Protein AF-A0A7K3B4Q2-F1 (afdb_monomer_lite)

Sequence (421 aa):
MDDDIDARVALWGSACEAVARLLSPHAEVVLHDVRDERVLGVWNPVTRRTAGDRALPGELGPPGRPADDVDGPRETLLPGGRRVSSVSAVLRDAEGTESAVLCVHLDRTPLDRAAAVLTAFAAPAAAPGEQTPLAEGWTRQVDRVIASRVRVRVRARGRPAERLDRTDRLAVLGELERAGVFARRGAVPVVAEALGTSPLDDLRAARRAQGRRGTGLSARVEQVRGARRRSPPRGVLSAYDHPMADMTETTPGWLSPDDLELTRARMPILYVDAVPVRVDDSGEVTHIGLLLRIGPDGSVSRALVSGRVLHHERVREALVRHLEKDLGPMALPRIPVSPQPFTIAEYFPTQGVTPFHDPRQHAVSLAYVVPVAGDCHPRQDALDLVWFTPQEASSPQLQQEMQGGQGVLLRQALAHVGCLS

pLDDT: mean 76.74, std 20.56, range [24.98, 98.69]

Radius of gyration: 33.79 Å; chains: 1; bounding box: 76×71×101 Å

Foldseek 3Di:
DPPPQPVVCVVCVVVQQVVLVVQPQFKKKFKAFPPQQFTSQIHNCPDPDGGRHHDDVCQQHDPDDDPAQKDDQDWDQDPVRFIWGKIKGFDADPVRHGGIIMIMIGGCVVVVVVCVVCCVVVVDLDDDDDDDPPVVVVVVVVLVVLLVLLVVLCVVVVDQLQPDDLVSLLVSVVVCVVVCQVVDDPSQVSSQVSSVHRCVVSVVVSVVVVVVVPPDDDDPPPPDDDDDDDDDDDDDDDDDDDDDDDDDDDDCAPDDPVRVLVCQVPHAFEKAFEFEFAADPVRATFKTKWFWFQDPVRATFTDTQMDGQHVVHDPQNRVQVSCCQFFNPFQAKDGDPDPQALDWDFADLDPPPDLFHDVRGTYIYRYHYIYTDGHGDGDDRGPDMDIDGLVRLLDPVNLVRHPRNVSVVSVSVCVSSVNHD

Structure (mmCIF, N/CA/C/O backbone):
data_AF-A0A7K3B4Q2-F1
#
_entry.id   AF-A0A7K3B4Q2-F1
#
loop_
_atom_site.group_PDB
_atom_site.id
_atom_site.type_symbol
_atom_site.label_atom_id
_atom_site.label_alt_id
_atom_site.label_comp_id
_atom_site.label_asym_id
_atom_site.label_entity_id
_atom_site.label_seq_id
_atom_site.pdbx_PDB_ins_code
_atom_site.Cartn_x
_atom_site.Cartn_y
_atom_site.Cartn_z
_atom_site.occupancy
_atom_site.B_iso_or_equiv
_atom_site.auth_seq_id
_atom_site.auth_comp_id
_atom_site.auth_asym_id
_atom_site.auth_atom_id
_atom_site.pdbx_PDB_model_num
ATOM 1 N N . MET A 1 1 ? 37.512 24.626 -53.544 1.00 40.78 1 MET A N 1
ATOM 2 C CA . MET A 1 1 ? 37.497 23.165 -53.361 1.00 40.78 1 MET A CA 1
ATOM 3 C C . MET A 1 1 ? 36.026 22.875 -53.168 1.00 40.78 1 MET A C 1
ATOM 5 O O . MET A 1 1 ? 35.542 23.023 -52.058 1.00 40.78 1 MET A O 1
ATOM 9 N N . ASP A 1 2 ? 35.311 22.765 -54.292 1.00 41.34 2 ASP A N 1
ATOM 10 C CA . ASP A 1 2 ? 33.866 22.532 -54.299 1.00 41.34 2 ASP A CA 1
ATOM 11 C C . ASP A 1 2 ? 33.642 21.159 -53.683 1.00 41.34 2 ASP A C 1
ATOM 13 O O . ASP A 1 2 ? 34.052 20.148 -54.252 1.00 41.34 2 ASP A O 1
ATOM 17 N N . ASP A 1 3 ? 33.092 21.153 -52.475 1.00 52.56 3 ASP A N 1
ATOM 18 C CA . ASP A 1 3 ? 32.575 19.947 -51.850 1.00 52.56 3 ASP A CA 1
ATOM 19 C C . ASP A 1 3 ? 31.346 19.568 -52.681 1.00 52.56 3 ASP A C 1
ATOM 21 O O . ASP A 1 3 ? 30.315 20.241 -52.624 1.00 52.56 3 ASP A O 1
ATOM 25 N N . ASP A 1 4 ? 31.502 18.581 -53.562 1.00 68.56 4 ASP A N 1
ATOM 26 C CA . ASP A 1 4 ? 30.434 18.060 -54.414 1.00 68.56 4 ASP A CA 1
ATOM 27 C C . ASP A 1 4 ? 29.391 17.392 -53.506 1.00 68.56 4 ASP A C 1
ATOM 29 O O . ASP A 1 4 ? 29.500 16.218 -53.144 1.00 68.56 4 ASP A O 1
ATOM 33 N N . ILE A 1 5 ? 28.435 18.192 -53.024 1.00 72.44 5 ILE A N 1
ATOM 34 C CA . ILE A 1 5 ? 27.346 17.729 -52.167 1.00 72.44 5 ILE A CA 1
ATOM 35 C C . ILE A 1 5 ? 26.559 16.695 -52.967 1.00 72.44 5 ILE A C 1
ATOM 37 O O . ILE A 1 5 ? 25.970 17.019 -53.998 1.00 72.44 5 ILE A O 1
ATOM 41 N N . ASP A 1 6 ? 26.528 15.459 -52.464 1.00 87.75 6 ASP A N 1
ATOM 42 C CA . ASP A 1 6 ? 25.812 14.348 -53.089 1.00 87.75 6 ASP A CA 1
ATOM 43 C C . ASP A 1 6 ? 24.391 14.787 -53.484 1.00 87.75 6 ASP A C 1
ATOM 45 O O . ASP A 1 6 ? 23.630 15.310 -52.661 1.00 87.75 6 ASP A O 1
ATOM 49 N N . ALA A 1 7 ? 24.019 14.583 -54.751 1.00 89.38 7 ALA A N 1
ATOM 50 C CA . ALA A 1 7 ? 22.747 15.051 -55.299 1.00 89.38 7 ALA A CA 1
ATOM 51 C C . ALA A 1 7 ? 21.527 14.564 -54.492 1.00 89.38 7 ALA A C 1
ATOM 53 O O . ALA A 1 7 ? 20.501 15.243 -54.441 1.00 89.38 7 ALA A O 1
ATOM 54 N N . ARG A 1 8 ? 21.638 13.420 -53.802 1.00 91.81 8 ARG A N 1
ATOM 55 C CA . ARG A 1 8 ? 20.583 12.894 -52.921 1.00 91.81 8 ARG A CA 1
ATOM 56 C C . ARG A 1 8 ? 20.456 13.702 -51.634 1.00 91.81 8 ARG A C 1
ATOM 58 O O . ARG A 1 8 ? 19.345 13.883 -51.149 1.00 91.81 8 ARG A O 1
ATOM 65 N N . VAL A 1 9 ? 21.561 14.226 -51.105 1.00 92.44 9 VAL A N 1
ATOM 66 C CA . VAL A 1 9 ? 21.552 15.165 -49.972 1.00 92.44 9 VAL A CA 1
ATOM 67 C C . VAL A 1 9 ? 20.936 16.494 -50.401 1.00 92.44 9 VAL A C 1
ATOM 69 O O . VAL A 1 9 ? 20.127 17.046 -49.660 1.00 92.44 9 VAL A O 1
ATOM 72 N N . ALA A 1 10 ? 21.237 16.978 -51.610 1.00 90.12 10 ALA A N 1
ATOM 73 C CA . ALA A 1 10 ? 20.597 18.178 -52.150 1.00 90.12 10 ALA A CA 1
ATOM 74 C C . ALA A 1 10 ? 19.076 17.997 -52.327 1.00 90.12 10 ALA A C 1
ATOM 76 O O . ALA A 1 10 ? 18.303 18.901 -52.011 1.00 90.12 10 ALA A O 1
ATOM 77 N N . LEU A 1 11 ? 18.644 16.817 -52.784 1.00 92.06 11 LEU A N 1
ATOM 78 C CA . LEU A 1 11 ? 17.236 16.503 -53.027 1.00 92.06 11 LEU A CA 1
ATOM 79 C C . LEU A 1 11 ? 16.434 16.281 -51.733 1.00 92.06 11 LEU A C 1
ATOM 81 O O . LEU A 1 11 ? 15.336 16.814 -51.591 1.00 92.06 11 LEU A O 1
ATOM 85 N N . TRP A 1 12 ? 16.974 15.512 -50.783 1.00 93.56 12 TRP A N 1
ATOM 86 C CA . TRP A 1 12 ? 16.247 15.065 -49.586 1.00 93.56 12 TRP A CA 1
ATOM 87 C C . TRP A 1 12 ? 16.615 15.816 -48.305 1.00 93.56 12 TRP A C 1
ATOM 89 O O . TRP A 1 12 ? 15.922 15.691 -47.292 1.00 93.56 12 TRP A O 1
ATOM 99 N N . GLY A 1 13 ? 17.682 16.614 -48.325 1.00 94.44 13 GLY A N 1
ATOM 100 C CA . GLY A 1 13 ? 18.225 17.257 -47.131 1.00 94.44 13 GLY A CA 1
ATOM 101 C C . GLY A 1 13 ? 17.249 18.210 -46.445 1.00 94.44 13 GLY A C 1
ATOM 102 O O . GLY A 1 13 ? 17.219 18.263 -45.220 1.00 94.44 13 GLY A O 1
ATOM 103 N N . SER A 1 14 ? 16.395 18.908 -47.199 1.00 96.19 14 SER A N 1
ATOM 104 C CA . SER A 1 14 ? 15.371 19.801 -46.632 1.00 96.19 14 SER A CA 1
ATOM 105 C C . SER A 1 14 ? 14.303 19.040 -45.836 1.00 96.19 14 SER A C 1
ATOM 107 O O . SER A 1 14 ? 13.899 19.493 -44.764 1.00 96.19 14 SER A O 1
ATOM 109 N N . ALA A 1 15 ? 13.890 17.861 -46.310 1.00 95.00 15 ALA A N 1
ATOM 110 C CA . ALA A 1 15 ? 12.974 16.982 -45.590 1.00 95.00 15 ALA A CA 1
ATOM 111 C C . ALA A 1 15 ? 13.638 16.397 -44.333 1.00 95.00 15 ALA A C 1
ATOM 113 O O . ALA A 1 15 ? 13.033 16.397 -43.261 1.00 95.00 15 ALA A O 1
ATOM 114 N N . CYS A 1 16 ? 14.901 15.969 -44.442 1.00 96.31 16 CYS A N 1
ATOM 115 C CA . CYS A 1 16 ? 15.670 15.452 -43.309 1.00 96.31 16 CYS A CA 1
ATOM 116 C C . CYS A 1 16 ? 15.834 16.511 -42.207 1.00 96.31 16 CYS A C 1
ATOM 118 O O . CYS A 1 16 ? 15.564 16.240 -41.036 1.00 96.31 16 CYS A O 1
ATOM 120 N N . GLU A 1 17 ? 16.196 17.737 -42.590 1.00 95.69 17 GLU A N 1
ATOM 121 C CA . GLU A 1 17 ? 16.320 18.883 -41.688 1.00 95.69 17 GLU A CA 1
ATOM 122 C C . GLU A 1 17 ? 14.980 19.228 -41.023 1.00 95.69 17 GLU A C 1
ATOM 124 O O . GLU A 1 17 ? 14.937 19.496 -39.822 1.00 95.69 17 GLU A O 1
ATOM 129 N N . ALA A 1 18 ? 13.868 19.197 -41.765 1.00 96.50 18 ALA A N 1
ATOM 130 C CA . ALA A 1 18 ? 12.543 19.470 -41.209 1.00 96.50 18 ALA A CA 1
ATOM 131 C C . ALA A 1 18 ? 12.157 18.457 -40.117 1.00 96.50 18 ALA A C 1
ATOM 133 O O . ALA A 1 18 ? 11.709 18.855 -39.038 1.00 96.50 18 ALA A O 1
ATOM 134 N N . VAL A 1 19 ? 12.383 17.162 -40.364 1.00 95.75 19 VAL A N 1
ATOM 135 C CA . VAL A 1 19 ? 12.135 16.096 -39.379 1.00 95.75 19 VAL A CA 1
ATOM 136 C C . VAL A 1 19 ? 13.049 16.256 -38.163 1.00 95.75 19 VAL A C 1
ATOM 138 O O . VAL A 1 19 ? 12.573 16.207 -37.027 1.00 95.75 19 VAL A O 1
ATOM 141 N N . ALA A 1 20 ? 14.342 16.505 -38.384 1.00 94.88 20 ALA A N 1
ATOM 142 C CA . ALA A 1 20 ? 15.310 16.698 -37.309 1.00 94.88 20 ALA A CA 1
ATOM 143 C C . ALA A 1 20 ? 14.953 17.903 -36.426 1.00 94.88 20 ALA A C 1
ATOM 145 O O . ALA A 1 20 ? 14.998 17.801 -35.203 1.00 94.88 20 ALA A O 1
ATOM 146 N N . ARG A 1 21 ? 14.534 19.030 -37.020 1.00 94.88 21 ARG A N 1
ATOM 147 C CA . ARG A 1 21 ? 14.095 20.221 -36.273 1.00 94.88 21 ARG A CA 1
ATOM 148 C C . ARG A 1 21 ? 12.849 19.966 -35.442 1.00 94.88 21 ARG A C 1
ATOM 150 O O . ARG A 1 21 ? 12.799 20.412 -34.300 1.00 94.88 21 ARG A O 1
ATOM 157 N N . LEU A 1 22 ? 11.866 19.257 -35.996 1.00 96.19 22 LEU A N 1
ATOM 158 C CA . LEU A 1 22 ? 10.622 18.950 -35.292 1.00 96.19 22 LEU A CA 1
ATOM 159 C C . LEU A 1 22 ? 10.862 18.069 -34.060 1.00 96.19 22 LEU A C 1
ATOM 161 O O . LEU A 1 22 ? 10.214 18.248 -33.033 1.00 96.19 22 LEU A O 1
ATOM 165 N N . LEU A 1 23 ? 11.786 17.116 -34.169 1.00 92.25 23 LEU A N 1
ATOM 166 C CA . LEU A 1 23 ? 12.041 16.101 -33.146 1.00 92.25 23 LEU A CA 1
ATOM 167 C C . LEU A 1 23 ? 13.293 16.389 -32.298 1.00 92.25 23 LEU A C 1
ATOM 169 O O . LEU A 1 23 ? 13.699 15.566 -31.472 1.00 92.25 23 LEU A O 1
ATOM 173 N N . SER A 1 24 ? 13.913 17.552 -32.484 1.00 89.31 24 SER A N 1
ATOM 174 C CA . SER A 1 24 ? 15.063 18.003 -31.702 1.00 89.31 24 SER A CA 1
ATOM 175 C C . SER A 1 24 ? 14.675 18.243 -30.232 1.00 89.31 24 SER A C 1
ATOM 177 O O . SER A 1 24 ? 13.574 18.727 -29.963 1.00 89.31 24 SER A O 1
ATOM 179 N N . PRO A 1 25 ? 15.547 17.924 -29.253 1.00 90.25 25 PRO A N 1
ATOM 180 C CA . PRO A 1 25 ? 16.905 17.382 -29.395 1.00 90.25 25 PRO A CA 1
ATOM 181 C C . PRO A 1 25 ? 16.957 15.845 -29.388 1.00 90.25 25 PRO A C 1
ATOM 183 O O . PRO A 1 25 ? 18.019 15.261 -29.175 1.00 90.25 25 PRO A O 1
ATOM 186 N N . HIS A 1 26 ? 15.819 15.171 -29.553 1.00 90.38 26 HIS A N 1
ATOM 187 C CA . HIS A 1 26 ? 15.674 13.755 -29.222 1.00 90.38 26 HIS A CA 1
ATOM 188 C C . HIS A 1 26 ? 15.801 12.807 -30.408 1.00 90.38 26 HIS A C 1
ATOM 190 O O . HIS A 1 26 ? 16.021 11.622 -30.170 1.00 90.38 26 HIS A O 1
ATOM 196 N N . ALA A 1 27 ? 15.691 13.286 -31.649 1.00 91.19 27 ALA A N 1
ATOM 197 C CA . ALA A 1 27 ? 15.871 12.440 -32.823 1.00 91.19 27 ALA A CA 1
ATOM 198 C C . ALA A 1 27 ? 17.101 12.808 -33.647 1.00 91.19 27 ALA A C 1
ATOM 200 O O . ALA A 1 27 ? 17.291 13.973 -33.983 1.00 91.19 27 ALA A O 1
ATOM 201 N N . GLU A 1 28 ? 17.884 11.804 -34.016 1.00 91.69 28 GLU A N 1
ATOM 202 C CA . GLU A 1 28 ? 18.889 11.908 -35.071 1.00 91.69 28 GLU A CA 1
ATOM 203 C C . GLU A 1 28 ? 18.279 11.424 -36.386 1.00 91.69 28 GLU A C 1
ATOM 205 O O . GLU A 1 28 ? 17.589 10.404 -36.415 1.00 91.69 28 GLU A O 1
ATOM 210 N N . VAL A 1 29 ? 18.543 12.144 -37.471 1.00 94.75 29 VAL A N 1
ATOM 211 C CA . VAL A 1 29 ? 18.126 11.756 -38.818 1.00 94.75 29 VAL A CA 1
ATOM 212 C C . VAL A 1 29 ? 19.371 11.475 -39.643 1.00 94.75 29 VAL A C 1
ATOM 214 O O . VAL A 1 29 ? 20.297 12.284 -39.654 1.00 94.75 29 VAL A O 1
ATOM 217 N N . VAL A 1 30 ? 19.403 10.337 -40.327 1.00 93.31 30 VAL A N 1
ATOM 218 C CA . VAL A 1 30 ? 20.546 9.894 -41.126 1.00 93.31 30 VAL A CA 1
ATOM 219 C C . VAL A 1 30 ? 20.072 9.481 -42.504 1.00 93.31 30 VAL A C 1
ATOM 221 O O . VAL A 1 30 ? 19.102 8.743 -42.639 1.00 93.31 30 VAL A O 1
ATOM 224 N N . LEU A 1 31 ? 20.760 9.952 -43.536 1.00 94.31 31 LEU A N 1
ATOM 225 C CA . LEU A 1 31 ? 20.537 9.508 -44.903 1.00 94.31 31 LEU A CA 1
ATOM 226 C C . LEU A 1 31 ? 21.683 8.586 -45.310 1.00 94.31 31 LEU A C 1
ATOM 228 O O . LEU A 1 31 ? 22.844 8.968 -45.179 1.00 94.31 31 LEU A O 1
ATOM 232 N N . HIS A 1 32 ? 21.362 7.399 -45.812 1.00 92.12 32 HIS A N 1
ATOM 233 C CA . HIS A 1 32 ? 22.325 6.392 -46.247 1.00 92.12 32 HIS A CA 1
ATOM 234 C C . HIS A 1 32 ? 22.254 6.151 -47.753 1.00 92.12 32 HIS A C 1
ATOM 236 O O . HIS A 1 32 ? 21.191 6.244 -48.368 1.00 92.12 32 HIS A O 1
ATOM 242 N N . ASP A 1 33 ? 23.386 5.777 -48.337 1.00 89.38 33 ASP A N 1
ATOM 243 C CA . ASP A 1 33 ? 23.449 5.179 -49.664 1.00 89.38 33 ASP A CA 1
ATOM 244 C C . ASP A 1 33 ? 22.932 3.737 -49.598 1.00 89.38 33 ASP A C 1
ATOM 246 O O . ASP A 1 33 ? 23.348 2.959 -48.741 1.00 89.38 33 ASP A O 1
ATOM 250 N N . VAL A 1 34 ? 22.039 3.365 -50.512 1.00 84.88 34 VAL A N 1
ATOM 251 C CA . VAL A 1 34 ? 21.459 2.015 -50.549 1.00 84.88 34 VAL A CA 1
ATOM 252 C C . VAL A 1 34 ? 22.466 0.931 -50.971 1.00 84.88 34 VAL A C 1
ATOM 254 O O . VAL A 1 34 ? 22.270 -0.238 -50.659 1.00 84.88 34 VAL A O 1
ATOM 257 N N . ARG A 1 35 ? 23.537 1.282 -51.700 1.00 81.06 35 ARG A N 1
ATOM 258 C CA . ARG A 1 35 ? 24.452 0.311 -52.331 1.00 81.06 35 ARG A CA 1
ATOM 259 C C . ARG A 1 35 ? 25.615 -0.078 -51.434 1.00 81.06 35 ARG A C 1
ATOM 261 O O . ARG A 1 35 ? 25.999 -1.243 -51.404 1.00 81.06 35 ARG A O 1
ATOM 268 N N . ASP A 1 36 ? 26.224 0.904 -50.775 1.00 83.56 36 ASP A N 1
ATOM 269 C CA . ASP A 1 36 ? 27.390 0.702 -49.911 1.00 83.56 36 ASP A CA 1
ATOM 270 C C . ASP A 1 36 ? 27.107 1.019 -48.436 1.00 83.56 36 ASP A C 1
ATOM 272 O O . ASP A 1 36 ? 28.015 0.938 -47.605 1.00 83.56 36 ASP A O 1
ATOM 276 N N . GLU A 1 37 ? 25.852 1.320 -48.094 1.00 85.44 37 GLU A N 1
ATOM 277 C CA . GLU A 1 37 ? 25.388 1.566 -46.726 1.00 85.44 37 GLU A CA 1
ATOM 278 C C . GLU A 1 37 ? 26.141 2.711 -46.025 1.00 85.44 37 GLU A C 1
ATOM 280 O O . GLU A 1 37 ? 26.168 2.796 -44.794 1.00 85.44 37 GLU A O 1
ATOM 285 N N . ARG A 1 38 ? 26.793 3.604 -46.781 1.00 91.19 38 ARG A N 1
ATOM 286 C CA . ARG A 1 38 ? 27.500 4.752 -46.204 1.00 91.19 38 ARG A CA 1
ATOM 287 C C . ARG A 1 38 ? 26.527 5.857 -45.822 1.00 91.19 38 ARG A C 1
ATOM 289 O O . ARG A 1 38 ? 25.515 6.070 -46.485 1.00 91.19 38 ARG A O 1
ATOM 296 N N . VAL A 1 39 ? 26.871 6.617 -44.797 1.00 93.12 39 VAL A N 1
ATOM 297 C CA . VAL A 1 39 ? 26.159 7.825 -44.392 1.00 93.12 39 VAL A CA 1
ATOM 298 C C . VAL A 1 39 ? 26.440 8.937 -45.403 1.00 93.12 39 VAL A C 1
ATOM 300 O O . VAL A 1 39 ? 27.583 9.347 -45.587 1.00 93.12 39 VAL A O 1
ATOM 303 N N . LEU A 1 40 ? 25.392 9.439 -46.049 1.00 93.06 40 LEU A N 1
ATOM 304 C CA . LEU A 1 40 ? 25.424 10.597 -46.943 1.00 93.06 40 LEU A CA 1
ATOM 305 C C . LEU A 1 40 ? 25.270 11.911 -46.169 1.00 93.06 40 LEU A C 1
ATOM 307 O O . LEU A 1 40 ? 25.903 12.905 -46.507 1.00 93.06 40 LEU A O 1
ATOM 311 N N . GLY A 1 41 ? 24.451 11.913 -45.115 1.00 94.19 41 GLY A N 1
ATOM 312 C CA . GLY A 1 41 ? 24.211 13.089 -44.280 1.00 94.19 41 GLY A CA 1
ATOM 313 C C . GLY A 1 41 ? 23.619 12.727 -42.921 1.00 94.19 41 GLY A C 1
ATOM 314 O O . GLY A 1 41 ? 22.940 11.709 -42.788 1.00 94.19 41 GLY A O 1
ATOM 315 N N . VAL A 1 42 ? 23.892 13.565 -41.917 1.00 93.88 42 VAL A N 1
ATOM 316 C CA . VAL A 1 42 ? 23.380 13.428 -40.546 1.00 93.88 42 VAL A CA 1
ATOM 317 C C . VAL A 1 42 ? 22.831 14.772 -40.085 1.00 93.88 42 VAL A C 1
ATOM 319 O O . VAL A 1 42 ? 23.510 15.792 -40.203 1.00 93.88 42 VAL A O 1
ATOM 322 N N . TRP A 1 43 ? 21.637 14.765 -39.502 1.00 95.38 43 TRP A N 1
ATOM 323 C CA . TRP A 1 43 ? 20.987 15.934 -38.919 1.00 95.38 43 TRP A CA 1
ATOM 324 C C . TRP A 1 43 ? 20.635 15.660 -37.457 1.00 95.38 43 TRP A C 1
ATOM 326 O O . TRP A 1 43 ? 20.159 14.579 -37.114 1.00 95.38 43 TRP A O 1
ATOM 336 N N . ASN A 1 44 ? 20.892 16.652 -36.598 1.00 92.25 44 ASN A N 1
ATOM 337 C CA . ASN A 1 44 ? 20.886 16.516 -35.137 1.00 92.25 44 ASN A CA 1
ATOM 338 C C . ASN A 1 44 ? 21.705 15.291 -34.649 1.00 92.25 44 ASN A C 1
ATOM 340 O O . ASN A 1 44 ? 21.126 14.344 -34.116 1.00 92.25 44 ASN A O 1
ATOM 344 N N . PRO A 1 45 ? 23.041 15.276 -34.848 1.00 86.50 45 PRO A N 1
ATOM 345 C CA . PRO A 1 45 ? 23.890 14.123 -34.541 1.00 86.50 45 PRO A CA 1
ATOM 346 C C . PRO A 1 45 ? 23.934 13.843 -33.031 1.00 86.50 45 PRO A C 1
ATOM 348 O O . PRO A 1 45 ? 24.633 14.504 -32.258 1.00 86.50 45 PRO A O 1
ATOM 351 N N . VAL A 1 46 ? 23.168 12.842 -32.604 1.00 78.38 46 VAL A N 1
ATOM 352 C CA . VAL A 1 46 ? 23.128 12.324 -31.228 1.00 78.38 46 VAL A CA 1
ATOM 353 C C . VAL A 1 46 ? 24.191 11.241 -31.051 1.00 78.38 46 VAL A C 1
ATOM 355 O O . VAL A 1 46 ? 24.821 11.111 -29.995 1.00 78.38 46 VAL A O 1
ATOM 358 N N . THR A 1 47 ? 24.377 10.443 -32.092 1.00 71.75 47 THR A N 1
ATOM 359 C CA . THR A 1 47 ? 25.539 9.601 -32.304 1.00 71.75 47 THR A CA 1
ATOM 360 C C . THR A 1 47 ? 26.623 10.481 -32.922 1.00 71.75 47 THR A C 1
ATOM 362 O O . THR A 1 47 ? 26.347 11.401 -33.684 1.00 71.75 47 THR A O 1
ATOM 365 N N . ARG A 1 48 ? 27.893 10.254 -32.585 1.00 80.12 48 ARG A N 1
ATOM 366 C CA . ARG A 1 48 ? 29.004 11.077 -33.104 1.00 80.12 48 ARG A CA 1
ATOM 367 C C . ARG A 1 48 ? 29.337 10.766 -34.575 1.00 80.12 48 ARG A C 1
ATOM 369 O O . ARG A 1 48 ? 30.504 10.838 -34.943 1.00 80.12 48 ARG A O 1
ATOM 376 N N . ARG A 1 49 ? 28.346 10.340 -35.361 1.00 83.62 49 ARG A N 1
ATOM 377 C CA . ARG A 1 49 ? 28.495 9.949 -36.760 1.00 83.62 49 ARG A CA 1
ATOM 378 C C . ARG A 1 49 ? 28.576 11.170 -37.660 1.00 83.62 49 ARG A C 1
ATOM 380 O O . ARG A 1 49 ? 27.996 12.216 -37.372 1.00 83.62 49 ARG A O 1
ATOM 387 N N . THR A 1 50 ? 29.276 11.000 -38.766 1.00 88.62 50 THR A N 1
ATOM 388 C CA . THR A 1 50 ? 29.464 12.005 -39.808 1.00 88.62 50 THR A CA 1
ATOM 389 C C . THR A 1 50 ? 29.278 11.389 -41.192 1.00 88.62 50 THR A C 1
ATOM 391 O O . THR A 1 50 ? 29.267 10.167 -41.346 1.00 88.62 50 THR A O 1
ATOM 394 N N . ALA A 1 51 ? 29.114 12.233 -42.212 1.00 90.31 51 ALA A N 1
ATOM 395 C CA . ALA A 1 51 ? 29.091 11.775 -43.598 1.00 90.31 51 ALA A CA 1
ATOM 396 C C . ALA A 1 51 ? 30.360 10.966 -43.929 1.00 90.31 51 ALA A C 1
ATOM 398 O O . ALA A 1 51 ? 31.462 11.328 -43.518 1.00 90.31 51 ALA A O 1
ATOM 399 N N . GLY A 1 52 ? 30.192 9.862 -44.655 1.00 88.00 52 GLY A N 1
ATOM 400 C CA . GLY A 1 52 ? 31.249 8.903 -44.984 1.00 88.00 52 GLY A CA 1
ATOM 401 C C . GLY A 1 52 ? 31.371 7.715 -44.023 1.00 88.00 52 GLY A C 1
ATOM 402 O O . GLY A 1 52 ? 31.954 6.699 -44.407 1.00 88.00 52 GLY A O 1
ATOM 403 N N . ASP A 1 53 ? 30.789 7.782 -42.821 1.00 89.38 53 ASP A N 1
ATOM 404 C CA . ASP A 1 53 ? 30.746 6.633 -41.910 1.00 89.38 53 ASP A CA 1
ATOM 405 C C . ASP A 1 53 ? 29.910 5.485 -42.499 1.00 89.38 53 ASP A C 1
ATOM 407 O O . ASP A 1 53 ? 29.006 5.695 -43.307 1.00 89.38 53 ASP A O 1
ATOM 411 N N . ARG A 1 54 ? 30.181 4.243 -42.086 1.00 87.81 54 ARG A N 1
ATOM 412 C CA . ARG A 1 54 ? 29.325 3.094 -42.428 1.00 87.81 54 ARG A CA 1
ATOM 413 C C . ARG A 1 54 ? 28.080 3.070 -41.543 1.00 87.81 54 ARG A C 1
ATOM 415 O O . ARG A 1 54 ? 28.145 3.461 -40.375 1.00 87.81 54 ARG A O 1
ATOM 422 N N . ALA A 1 55 ? 26.977 2.548 -42.079 1.00 80.50 55 ALA A N 1
ATOM 423 C CA . ALA A 1 55 ? 25.815 2.185 -41.281 1.00 80.50 55 ALA A CA 1
ATOM 424 C C . ALA A 1 55 ? 26.216 1.258 -40.125 1.00 80.50 55 ALA A C 1
ATOM 426 O O . ALA A 1 55 ? 27.125 0.426 -40.227 1.00 80.50 55 ALA A O 1
ATOM 427 N N . LEU A 1 56 ? 25.536 1.421 -38.996 1.00 76.50 56 LEU A N 1
ATOM 428 C CA . LEU A 1 56 ? 25.716 0.563 -37.840 1.00 76.50 56 LEU A CA 1
ATOM 429 C C . LEU A 1 56 ? 25.171 -0.843 -38.147 1.00 76.50 56 LEU A C 1
ATOM 431 O O . LEU A 1 56 ? 24.195 -0.984 -38.889 1.00 76.50 56 LEU A O 1
ATOM 435 N N . PRO A 1 57 ? 25.743 -1.904 -37.550 1.00 69.12 57 PRO A N 1
ATOM 436 C CA . PRO A 1 57 ? 25.250 -3.262 -37.754 1.00 69.12 57 PRO A CA 1
ATOM 437 C C . PRO A 1 57 ? 23.747 -3.382 -37.455 1.00 69.12 57 PRO A C 1
ATOM 439 O O . PRO A 1 57 ? 23.308 -3.098 -36.340 1.00 69.12 57 PRO A O 1
ATOM 442 N N . GLY A 1 58 ? 22.962 -3.811 -38.449 1.00 65.00 58 GLY A N 1
ATOM 443 C CA . GLY A 1 58 ? 21.510 -3.997 -38.329 1.00 65.00 58 GLY A CA 1
ATOM 444 C C . GLY A 1 58 ? 20.668 -2.716 -38.431 1.00 65.00 58 GLY A C 1
ATOM 445 O O . GLY A 1 58 ? 19.452 -2.774 -38.241 1.00 65.00 58 GLY A O 1
ATOM 446 N N . GLU A 1 59 ? 21.274 -1.567 -38.741 1.00 71.44 59 GLU A N 1
ATOM 447 C CA . GLU A 1 59 ? 20.572 -0.289 -38.910 1.00 71.44 59 GLU A CA 1
ATOM 448 C C . GLU A 1 59 ? 19.583 -0.323 -40.080 1.00 71.44 59 GLU A C 1
ATOM 450 O O . GLU A 1 59 ? 18.405 -0.014 -39.899 1.00 71.44 59 GLU A O 1
ATOM 455 N N . LEU A 1 60 ? 20.031 -0.809 -41.236 1.00 71.50 60 LEU A N 1
ATOM 456 C CA . LEU A 1 60 ? 19.256 -0.842 -42.479 1.00 71.50 60 LEU A CA 1
ATOM 457 C C . LEU A 1 60 ? 18.352 -2.087 -42.621 1.00 71.50 60 LEU A C 1
ATOM 459 O O . LEU A 1 60 ? 17.723 -2.270 -43.656 1.00 71.50 60 LEU A O 1
ATOM 463 N N . GLY A 1 61 ? 18.240 -2.911 -41.569 1.00 60.22 61 GLY A N 1
ATOM 464 C CA . GLY A 1 61 ? 17.446 -4.149 -41.579 1.00 60.22 61 GLY A CA 1
ATOM 465 C C . GLY A 1 61 ? 18.120 -5.306 -42.342 1.00 60.22 61 GLY A C 1
ATOM 466 O O . GLY A 1 61 ? 19.206 -5.137 -42.895 1.00 60.22 61 GLY A O 1
ATOM 467 N N . PRO A 1 62 ? 17.548 -6.526 -42.319 1.00 53.12 62 PRO A N 1
ATOM 468 C CA . PRO A 1 62 ? 18.065 -7.643 -43.105 1.00 53.12 62 PRO A CA 1
ATOM 469 C C . PRO A 1 62 ? 17.866 -7.398 -44.614 1.00 53.12 62 PRO A C 1
ATOM 471 O O . PRO A 1 62 ? 16.858 -6.815 -45.013 1.00 53.12 62 PRO A O 1
ATOM 474 N N . PRO A 1 63 ? 18.772 -7.886 -45.479 1.00 48.88 63 PRO A N 1
ATOM 475 C CA . PRO A 1 63 ? 18.573 -7.832 -46.922 1.00 48.88 63 PRO A CA 1
ATOM 476 C C . PRO A 1 63 ? 17.379 -8.713 -47.323 1.00 48.88 63 PRO A C 1
ATOM 478 O O . PRO A 1 63 ? 17.396 -9.928 -47.126 1.00 48.88 63 PRO A O 1
ATOM 481 N N . GLY A 1 64 ? 16.336 -8.094 -47.879 1.00 51.38 64 GLY A N 1
ATOM 482 C CA . GLY A 1 64 ? 15.067 -8.746 -48.220 1.00 51.38 64 GLY A CA 1
ATOM 483 C C . GLY A 1 64 ? 13.887 -7.900 -47.751 1.00 51.38 64 GLY A C 1
ATOM 484 O O . GLY A 1 64 ? 13.529 -7.926 -46.579 1.00 51.38 64 GLY A O 1
ATOM 485 N N . ARG A 1 65 ? 13.334 -7.115 -48.682 1.00 52.91 65 ARG A N 1
ATOM 486 C CA . ARG A 1 65 ? 12.386 -6.016 -48.446 1.00 52.91 65 ARG A CA 1
ATOM 487 C C . ARG A 1 65 ? 11.114 -6.430 -47.673 1.00 52.91 65 ARG A C 1
ATOM 489 O O . ARG A 1 65 ? 10.530 -7.466 -48.001 1.00 52.91 65 ARG A O 1
ATOM 496 N N . PRO A 1 66 ? 10.598 -5.580 -46.764 1.00 49.06 66 PRO A N 1
ATOM 497 C CA . PRO A 1 66 ? 9.167 -5.543 -46.476 1.00 49.06 66 PRO A CA 1
ATOM 498 C C . PRO A 1 66 ? 8.389 -5.128 -47.741 1.00 49.06 66 PRO A C 1
ATOM 500 O O . PRO A 1 66 ? 8.934 -4.488 -48.633 1.00 49.06 66 PRO A O 1
ATOM 503 N N . ALA A 1 67 ? 7.110 -5.492 -47.850 1.00 52.72 67 ALA A N 1
ATOM 504 C CA . ALA A 1 67 ? 6.271 -5.117 -48.998 1.00 52.72 67 ALA A CA 1
ATOM 505 C C . ALA A 1 67 ? 6.043 -3.592 -49.135 1.00 52.72 67 ALA A C 1
ATOM 507 O O . ALA A 1 67 ? 5.583 -3.142 -50.182 1.00 52.72 67 ALA A O 1
ATOM 508 N N . ASP A 1 68 ? 6.404 -2.824 -48.103 1.00 63.81 68 ASP A N 1
ATOM 509 C CA . ASP A 1 68 ? 6.219 -1.382 -47.978 1.00 63.81 68 ASP A CA 1
ATOM 510 C C . ASP A 1 68 ? 7.575 -0.646 -47.993 1.00 63.81 68 ASP A C 1
ATOM 512 O O . ASP A 1 68 ? 8.564 -1.136 -47.446 1.00 63.81 68 ASP A O 1
ATOM 516 N N . ASP A 1 69 ? 7.623 0.560 -48.576 1.00 76.88 69 ASP A N 1
ATOM 517 C CA . ASP A 1 69 ? 8.832 1.408 -48.656 1.00 76.88 69 ASP A CA 1
ATOM 518 C C . ASP A 1 69 ? 9.310 1.937 -47.279 1.00 76.88 69 ASP A C 1
ATOM 520 O O . ASP A 1 69 ? 10.348 2.595 -47.192 1.00 76.88 69 ASP A O 1
ATOM 524 N N . VAL A 1 70 ? 8.576 1.662 -46.195 1.00 84.56 70 VAL A N 1
ATOM 525 C CA . VAL A 1 70 ? 8.883 2.100 -44.825 1.00 84.56 70 VAL A CA 1
ATOM 526 C C . VAL A 1 70 ? 8.989 0.889 -43.899 1.00 84.56 70 VAL A C 1
ATOM 528 O O . VAL A 1 70 ? 8.074 0.075 -43.816 1.00 84.56 70 VAL A O 1
ATOM 531 N N . ASP A 1 71 ? 10.095 0.805 -43.165 1.00 79.06 71 ASP A N 1
ATOM 532 C CA . ASP A 1 71 ? 10.423 -0.250 -42.210 1.00 79.06 71 ASP A CA 1
ATOM 533 C C . ASP A 1 71 ? 10.537 0.304 -40.777 1.00 79.06 71 ASP A C 1
ATOM 535 O O . ASP A 1 71 ? 11.125 1.360 -40.531 1.00 79.06 71 ASP A O 1
ATOM 539 N N . GLY A 1 72 ? 9.991 -0.430 -39.807 1.00 76.88 72 GLY A N 1
ATOM 540 C CA . GLY A 1 72 ? 9.935 -0.049 -38.394 1.00 76.88 72 GLY A CA 1
ATOM 541 C C . GLY A 1 72 ? 8.528 0.314 -37.884 1.00 76.88 72 GLY A C 1
ATOM 542 O O . GLY A 1 72 ? 7.538 0.057 -38.564 1.00 76.88 72 GLY A O 1
ATOM 543 N N . PRO A 1 73 ? 8.410 0.883 -36.664 1.00 83.88 73 PRO A N 1
ATOM 544 C CA . PRO A 1 73 ? 9.498 1.226 -35.750 1.00 83.88 73 PRO A CA 1
ATOM 545 C C . PRO A 1 73 ? 10.177 -0.016 -35.154 1.00 83.88 73 PRO A C 1
ATOM 547 O O . PRO A 1 73 ? 9.529 -0.865 -34.547 1.00 83.88 73 PRO A O 1
ATOM 550 N N . ARG A 1 74 ? 11.504 -0.099 -35.286 1.00 80.19 74 ARG A N 1
ATOM 551 C CA . ARG A 1 74 ? 12.348 -1.114 -34.639 1.00 80.19 74 ARG A CA 1
ATOM 552 C C . ARG A 1 74 ? 12.993 -0.545 -33.386 1.00 80.19 74 ARG A C 1
ATOM 554 O O . ARG A 1 74 ? 13.365 0.625 -33.350 1.00 80.19 74 ARG A O 1
ATOM 561 N N . GLU A 1 75 ? 13.148 -1.372 -32.360 1.00 76.75 75 GLU A N 1
ATOM 562 C CA . GLU A 1 75 ? 13.839 -0.972 -31.137 1.00 76.75 75 GLU A CA 1
ATOM 563 C C . GLU A 1 75 ? 15.285 -1.458 -31.128 1.00 76.75 75 GLU A C 1
ATOM 565 O O . GLU A 1 75 ? 15.556 -2.643 -31.318 1.00 76.75 75 GLU A O 1
ATOM 570 N N . THR A 1 76 ? 16.202 -0.541 -30.826 1.00 68.94 76 THR A N 1
ATOM 571 C CA . THR A 1 76 ? 17.628 -0.838 -30.673 1.00 68.94 76 THR A CA 1
ATOM 572 C C . THR A 1 76 ? 18.151 -0.230 -29.374 1.00 68.94 76 THR A C 1
ATOM 574 O O . THR A 1 76 ? 17.721 0.838 -28.934 1.00 68.94 76 THR A O 1
ATOM 577 N N . LEU A 1 77 ? 19.101 -0.916 -28.741 1.00 62.47 77 LEU A N 1
ATOM 578 C CA . LEU A 1 77 ? 19.841 -0.416 -27.584 1.00 62.47 77 LEU A CA 1
ATOM 579 C C . LEU A 1 77 ? 21.175 0.170 -28.048 1.00 62.47 77 LEU A C 1
ATOM 581 O O . LEU A 1 77 ? 22.040 -0.557 -28.535 1.00 62.47 77 LEU A O 1
ATOM 585 N N . LEU A 1 78 ? 21.358 1.477 -27.868 1.00 63.72 78 LEU A N 1
ATOM 586 C CA . LEU A 1 78 ? 22.652 2.120 -28.082 1.00 63.72 78 LEU A CA 1
ATOM 587 C C . LEU A 1 78 ? 23.624 1.801 -26.929 1.00 63.72 78 LEU A C 1
ATOM 589 O O . LEU A 1 78 ? 23.193 1.533 -25.796 1.00 63.72 78 LEU A O 1
ATOM 593 N N . PRO A 1 79 ? 24.948 1.892 -27.167 1.00 48.41 79 PRO A N 1
ATOM 594 C CA . PRO A 1 79 ? 25.953 1.821 -26.110 1.00 48.41 79 PRO A CA 1
ATOM 595 C C . PRO A 1 79 ? 25.618 2.759 -24.940 1.00 48.41 79 PRO A C 1
ATOM 597 O O . PRO A 1 79 ? 25.290 3.929 -25.133 1.00 48.41 79 PRO A O 1
ATOM 600 N N . GLY A 1 80 ? 25.676 2.236 -23.711 1.00 54.88 80 GLY A N 1
ATOM 601 C CA . GLY A 1 80 ? 25.221 2.948 -22.508 1.00 54.88 80 GLY A CA 1
ATOM 602 C C . GLY A 1 80 ? 23.759 2.689 -22.118 1.00 54.88 80 GLY A C 1
ATOM 603 O O . GLY A 1 80 ? 23.289 3.278 -21.149 1.00 54.88 80 GLY A O 1
ATOM 604 N N . GLY A 1 81 ? 23.053 1.795 -22.823 1.00 58.91 81 GLY A N 1
ATOM 605 C CA . GLY A 1 81 ? 21.717 1.318 -22.443 1.00 58.91 81 GLY A CA 1
ATOM 606 C C . GLY A 1 81 ? 20.566 2.250 -22.829 1.00 58.91 81 GLY A C 1
ATOM 607 O O . GLY A 1 81 ? 19.450 2.063 -22.351 1.00 58.91 81 GLY A O 1
ATOM 608 N N . ARG A 1 82 ? 20.821 3.252 -23.680 1.00 68.25 82 ARG A N 1
ATOM 609 C CA . ARG A 1 82 ? 19.780 4.143 -24.215 1.00 68.25 82 ARG A CA 1
ATOM 610 C C . ARG A 1 82 ? 18.925 3.378 -25.222 1.00 68.25 82 ARG A C 1
ATOM 612 O O . ARG A 1 82 ? 19.467 2.785 -26.154 1.00 68.25 82 ARG A O 1
ATOM 619 N N . ARG A 1 83 ? 17.604 3.400 -25.038 1.00 79.81 83 ARG A N 1
ATOM 620 C CA . ARG A 1 83 ? 16.647 2.803 -25.979 1.00 79.81 83 ARG A CA 1
ATOM 621 C C . ARG A 1 83 ? 16.317 3.796 -27.083 1.00 79.81 83 ARG A C 1
ATOM 623 O O . ARG A 1 83 ? 15.986 4.948 -26.807 1.00 79.81 83 ARG A O 1
ATOM 630 N N . VAL A 1 84 ? 16.382 3.324 -28.318 1.00 82.38 84 VAL A N 1
ATOM 631 C CA . VAL A 1 84 ? 16.087 4.106 -29.516 1.00 82.38 84 VAL A CA 1
ATOM 632 C C . VAL A 1 84 ? 15.025 3.389 -30.336 1.00 82.38 84 VAL A C 1
ATOM 634 O O . VAL A 1 84 ? 15.116 2.177 -30.534 1.00 82.38 84 VAL A O 1
ATOM 637 N N . SER A 1 85 ? 14.027 4.140 -30.803 1.00 88.06 85 SER A N 1
ATOM 638 C CA . SER A 1 85 ? 13.128 3.693 -31.871 1.00 88.06 85 SER A CA 1
ATOM 639 C C . SER A 1 85 ? 13.660 4.186 -33.208 1.00 88.06 85 SER A C 1
ATOM 641 O O . SER A 1 85 ? 13.905 5.381 -33.359 1.00 88.06 85 SER A O 1
ATOM 643 N N . SER A 1 86 ? 13.796 3.278 -34.164 1.00 86.81 86 SER A N 1
ATOM 644 C CA . SER A 1 86 ? 14.298 3.556 -35.505 1.00 86.81 86 SER A CA 1
ATOM 645 C C . SER A 1 86 ? 13.217 3.273 -36.539 1.00 86.81 86 SER A C 1
ATOM 647 O O . SER A 1 86 ? 12.624 2.195 -36.521 1.00 86.81 86 SER A O 1
ATOM 649 N N . VAL A 1 87 ? 12.979 4.220 -37.439 1.00 88.88 87 VAL A N 1
ATOM 650 C CA . VAL A 1 87 ? 12.171 4.022 -38.650 1.00 88.88 87 VAL A CA 1
ATOM 651 C C . VAL A 1 87 ? 13.058 4.319 -39.847 1.00 88.88 87 VAL A C 1
ATOM 653 O O . VAL A 1 87 ? 13.771 5.322 -39.841 1.00 88.88 87 VAL A O 1
ATOM 656 N N . SER A 1 88 ? 13.012 3.455 -40.851 1.00 87.88 88 SER A N 1
ATOM 657 C CA . SER A 1 88 ? 13.770 3.587 -42.090 1.00 87.88 88 SER A CA 1
ATOM 658 C C . SER A 1 88 ? 12.807 3.691 -43.267 1.00 87.88 88 SER A C 1
ATOM 660 O O . SER A 1 88 ? 11.834 2.952 -43.328 1.00 87.88 88 SER A O 1
ATOM 662 N N . ALA A 1 89 ? 13.060 4.595 -44.204 1.00 89.00 89 ALA A N 1
ATOM 663 C CA . ALA A 1 89 ? 12.275 4.751 -45.420 1.00 89.00 89 ALA A CA 1
ATOM 664 C C . ALA A 1 89 ? 13.195 4.683 -46.636 1.00 89.00 89 ALA A C 1
ATOM 666 O O . ALA A 1 89 ? 14.190 5.406 -46.715 1.00 89.00 89 ALA A O 1
ATOM 667 N N . VAL A 1 90 ? 12.863 3.814 -47.583 1.00 88.69 90 VAL A N 1
ATOM 668 C CA . VAL A 1 90 ? 13.568 3.717 -48.855 1.00 88.69 90 VAL A CA 1
ATOM 669 C C . VAL A 1 90 ? 13.086 4.839 -49.765 1.00 88.69 90 VAL A C 1
ATOM 671 O O . VAL A 1 90 ? 11.897 4.984 -50.036 1.00 88.69 90 VAL A O 1
ATOM 674 N N . LEU A 1 91 ? 14.025 5.647 -50.242 1.00 88.88 91 LEU A N 1
ATOM 675 C CA . LEU A 1 91 ? 13.771 6.769 -51.132 1.00 88.88 91 LEU A CA 1
ATOM 676 C C . LEU A 1 91 ? 14.133 6.373 -52.559 1.00 88.88 91 LEU A C 1
ATOM 678 O O . LEU A 1 91 ? 15.233 5.870 -52.814 1.00 88.88 91 LEU A O 1
ATOM 682 N N . ARG A 1 92 ? 13.210 6.613 -53.490 1.00 86.69 92 ARG A N 1
ATOM 683 C CA . ARG A 1 92 ? 13.351 6.270 -54.908 1.00 86.69 92 ARG A CA 1
ATOM 684 C C . ARG A 1 92 ? 13.665 7.507 -55.748 1.00 86.69 92 ARG A C 1
ATOM 686 O O . ARG A 1 92 ? 13.287 8.619 -55.380 1.00 86.69 92 ARG A O 1
ATOM 693 N N . ASP A 1 93 ? 14.383 7.314 -56.847 1.00 84.75 93 ASP A N 1
ATOM 694 C CA . ASP A 1 93 ? 14.574 8.340 -57.874 1.00 84.75 93 ASP A CA 1
ATOM 695 C C . ASP A 1 93 ? 13.337 8.482 -58.784 1.00 84.75 93 ASP A C 1
ATOM 697 O O . ASP A 1 93 ? 12.306 7.836 -58.572 1.00 84.75 93 ASP A O 1
ATOM 701 N N . ALA A 1 94 ? 13.419 9.372 -59.777 1.00 83.62 94 ALA A N 1
ATOM 702 C CA . ALA A 1 94 ? 12.321 9.649 -60.705 1.00 83.62 94 ALA A CA 1
ATOM 703 C C . ALA A 1 94 ? 11.950 8.423 -61.561 1.00 83.62 94 ALA A C 1
ATOM 705 O O . ALA A 1 94 ? 10.813 8.301 -62.017 1.00 83.62 94 ALA A O 1
ATOM 706 N N . GLU A 1 95 ? 12.893 7.502 -61.741 1.00 86.50 95 GLU A N 1
ATOM 707 C CA . GLU A 1 95 ? 12.751 6.245 -62.465 1.00 86.50 95 GLU A CA 1
ATOM 708 C C . GLU A 1 95 ? 12.192 5.110 -61.580 1.00 86.50 95 GLU A C 1
ATOM 710 O O . GLU A 1 95 ? 11.946 4.007 -62.072 1.00 86.50 95 GLU A O 1
ATOM 715 N N . GLY A 1 96 ? 11.959 5.363 -60.285 1.00 80.44 96 GLY A N 1
ATOM 716 C CA . GLY A 1 96 ? 11.433 4.392 -59.320 1.00 80.44 96 GLY A CA 1
ATOM 717 C C . GLY A 1 96 ? 12.492 3.456 -58.721 1.00 80.44 96 GLY A C 1
ATOM 718 O O . GLY A 1 96 ? 12.155 2.521 -57.980 1.00 80.44 96 GLY A O 1
ATOM 719 N N . THR A 1 97 ? 13.770 3.701 -59.004 1.00 84.88 97 THR A N 1
ATOM 720 C CA . THR A 1 97 ? 14.897 2.918 -58.492 1.00 84.88 97 THR A CA 1
ATOM 721 C C . THR A 1 97 ? 15.277 3.397 -57.097 1.00 84.88 97 THR A C 1
ATOM 723 O O . THR A 1 97 ? 15.246 4.585 -56.794 1.00 84.88 97 THR A O 1
ATOM 726 N N . GLU A 1 98 ? 15.635 2.472 -56.210 1.00 86.62 98 GLU A N 1
ATOM 727 C CA . GLU A 1 98 ? 16.064 2.815 -54.851 1.00 86.62 98 GLU A CA 1
ATOM 728 C C . GLU A 1 98 ? 17.379 3.589 -54.886 1.00 86.62 98 GLU A C 1
ATOM 730 O O . GLU A 1 98 ? 18.364 3.149 -55.481 1.00 86.62 98 GLU A O 1
ATOM 735 N N . SER A 1 99 ? 17.381 4.752 -54.245 1.00 87.38 99 SER A N 1
ATOM 736 C CA . SER A 1 99 ? 18.447 5.744 -54.354 1.00 87.38 99 SER A CA 1
ATOM 737 C C . SER A 1 99 ? 19.130 6.010 -53.012 1.00 87.38 99 SER A C 1
ATOM 739 O O . SE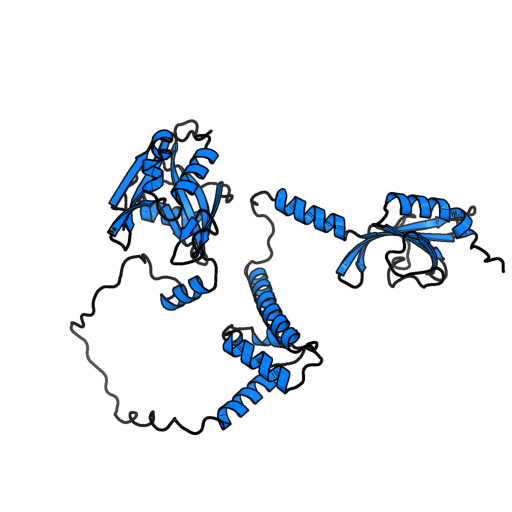R A 1 99 ? 20.361 6.110 -52.945 1.00 87.38 99 SER A O 1
ATOM 741 N N . ALA A 1 100 ? 18.348 6.083 -51.932 1.00 90.50 100 ALA A N 1
ATOM 742 C CA . ALA A 1 100 ? 18.837 6.317 -50.577 1.00 90.50 100 ALA A CA 1
ATOM 743 C C . ALA A 1 100 ? 17.911 5.687 -49.531 1.00 90.50 100 ALA A C 1
ATOM 745 O O . ALA A 1 100 ? 16.771 5.338 -49.832 1.00 90.50 100 ALA A O 1
ATOM 746 N N . VAL A 1 101 ? 18.383 5.585 -48.290 1.00 90.62 101 VAL A N 1
ATOM 747 C CA . VAL A 1 101 ? 17.564 5.188 -47.139 1.00 90.62 101 VAL A CA 1
ATOM 748 C C . VAL A 1 101 ? 17.596 6.296 -46.094 1.00 90.62 101 VAL A C 1
ATOM 750 O O . VAL A 1 101 ? 18.665 6.687 -45.633 1.00 90.62 101 VAL A O 1
ATOM 753 N N . LEU A 1 102 ? 16.427 6.805 -45.722 1.00 92.44 102 LEU A N 1
ATOM 754 C CA . LEU A 1 102 ? 16.248 7.762 -44.636 1.00 92.44 102 LEU A CA 1
ATOM 755 C C . LEU A 1 102 ? 15.977 7.017 -43.334 1.00 92.44 102 LEU A C 1
ATOM 757 O O . LEU A 1 102 ? 14.952 6.360 -43.214 1.00 92.44 102 LEU A O 1
ATOM 761 N N . CYS A 1 103 ? 16.847 7.166 -42.347 1.00 91.12 103 CYS A N 1
ATOM 762 C CA . CYS A 1 103 ? 16.695 6.612 -41.009 1.00 91.12 103 CYS A CA 1
ATOM 763 C C . CYS A 1 103 ? 16.400 7.727 -40.001 1.00 91.12 103 CYS A C 1
ATOM 765 O O . CYS A 1 103 ? 17.105 8.734 -39.947 1.00 91.12 103 CYS A O 1
ATOM 767 N N . VAL A 1 104 ? 15.375 7.542 -39.172 1.00 92.38 104 VAL A N 1
ATOM 768 C CA . VAL A 1 104 ? 15.028 8.439 -38.062 1.00 92.38 104 VAL A CA 1
ATOM 769 C C . VAL A 1 104 ? 15.153 7.667 -36.756 1.00 92.38 104 VAL A C 1
ATOM 771 O O . VAL A 1 104 ? 14.453 6.677 -36.550 1.00 92.38 104 VAL A O 1
ATOM 774 N N . HIS A 1 105 ? 16.023 8.137 -35.866 1.00 88.94 105 HIS A N 1
ATOM 775 C CA . HIS A 1 105 ? 16.352 7.509 -34.590 1.00 88.94 105 HIS A CA 1
ATOM 776 C C . HIS A 1 105 ? 15.902 8.383 -33.427 1.00 88.94 105 HIS A C 1
ATOM 778 O O . HIS A 1 105 ? 16.574 9.352 -33.087 1.00 88.94 105 HIS A O 1
ATOM 784 N N . LEU A 1 106 ? 14.797 8.026 -32.780 1.00 90.62 106 LEU A N 1
ATOM 785 C CA . LEU A 1 106 ? 14.275 8.747 -31.622 1.00 90.62 106 LEU A CA 1
ATOM 786 C C . LEU A 1 106 ? 14.808 8.147 -30.313 1.00 90.62 106 LEU A C 1
ATOM 788 O O . LEU A 1 106 ? 14.511 6.994 -29.991 1.00 90.62 106 LEU A O 1
ATOM 792 N N . ASP A 1 107 ? 15.538 8.938 -29.523 1.00 86.62 107 ASP A N 1
ATOM 793 C CA . ASP A 1 107 ? 15.893 8.601 -28.143 1.00 86.62 107 ASP A CA 1
ATOM 794 C C . ASP A 1 107 ? 14.636 8.581 -27.275 1.00 86.62 107 ASP A C 1
ATOM 796 O O . ASP A 1 107 ? 14.051 9.619 -26.953 1.00 86.62 107 ASP A O 1
ATOM 800 N N . ARG A 1 108 ? 14.237 7.381 -26.852 1.00 86.00 108 ARG A N 1
ATOM 801 C CA . ARG A 1 108 ? 13.073 7.203 -25.987 1.00 86.00 108 ARG A CA 1
ATOM 802 C C . ARG A 1 108 ? 13.373 7.502 -24.531 1.00 86.00 108 ARG A C 1
ATOM 804 O O . ARG A 1 108 ? 12.438 7.571 -23.749 1.00 86.00 108 ARG A O 1
ATOM 811 N N . THR A 1 109 ? 14.629 7.702 -24.135 1.00 80.88 109 THR A N 1
ATOM 812 C CA . THR A 1 109 ? 15.009 7.882 -22.724 1.00 80.88 109 THR A CA 1
ATOM 813 C C . THR A 1 109 ? 14.171 8.947 -21.996 1.00 80.88 109 THR A C 1
ATOM 815 O O . THR A 1 109 ? 13.742 8.676 -20.873 1.00 80.88 109 THR A O 1
ATOM 818 N N . PRO A 1 110 ? 13.888 10.136 -22.568 1.00 82.44 110 PRO A N 1
ATOM 819 C CA . PRO A 1 110 ? 13.034 11.129 -21.916 1.00 82.44 110 PRO A CA 1
ATOM 820 C C . PRO A 1 110 ? 11.579 10.666 -21.796 1.00 82.44 110 PRO A C 1
ATOM 822 O O . PRO A 1 110 ? 10.971 10.866 -20.749 1.00 82.44 110 PRO A O 1
ATOM 825 N N . LEU A 1 111 ? 11.050 10.009 -22.833 1.00 82.94 111 LEU A N 1
ATOM 826 C CA . LEU A 1 111 ? 9.695 9.453 -22.845 1.00 82.94 111 LEU A CA 1
ATOM 827 C C . LEU A 1 111 ? 9.558 8.306 -21.846 1.00 82.94 111 LEU A C 1
ATOM 829 O O . LEU A 1 111 ? 8.591 8.278 -21.103 1.00 82.94 111 LEU A O 1
ATOM 833 N N . ASP A 1 112 ? 10.539 7.411 -21.766 1.00 78.31 112 ASP A N 1
ATOM 834 C CA . ASP A 1 112 ? 10.571 6.298 -20.819 1.00 78.31 112 ASP A CA 1
ATOM 835 C C . ASP A 1 112 ? 10.701 6.820 -19.375 1.00 78.31 112 ASP A C 1
ATOM 837 O O . ASP A 1 112 ? 10.048 6.305 -18.472 1.00 78.31 112 ASP A O 1
ATOM 841 N N . ARG A 1 113 ? 11.484 7.885 -19.137 1.00 77.94 113 ARG A N 1
ATOM 842 C CA . ARG A 1 113 ? 11.555 8.559 -17.824 1.00 77.94 113 ARG A CA 1
ATOM 843 C C . ARG A 1 113 ? 10.241 9.243 -17.462 1.00 77.94 113 ARG A C 1
ATOM 845 O O . ARG A 1 113 ? 9.782 9.094 -16.334 1.00 77.94 113 ARG A O 1
ATOM 852 N N . ALA A 1 114 ? 9.641 9.973 -18.398 1.00 80.19 114 ALA A N 1
ATOM 853 C CA . ALA A 1 114 ? 8.350 10.617 -18.198 1.00 80.19 114 ALA A CA 1
ATOM 854 C C . ALA A 1 114 ? 7.259 9.572 -17.958 1.00 80.19 114 ALA A C 1
ATOM 856 O O . ALA A 1 114 ? 6.510 9.696 -17.001 1.00 80.19 114 ALA A O 1
ATOM 857 N N . ALA A 1 115 ? 7.226 8.498 -18.745 1.00 74.69 115 ALA A N 1
ATOM 858 C CA . ALA A 1 115 ? 6.325 7.373 -18.561 1.00 74.69 115 ALA A CA 1
ATOM 859 C C . ALA A 1 115 ? 6.566 6.681 -17.223 1.00 74.69 115 ALA A C 1
ATOM 861 O O . ALA A 1 115 ? 5.597 6.336 -16.573 1.00 74.69 115 ALA A O 1
ATOM 862 N N . ALA A 1 116 ? 7.806 6.521 -16.757 1.00 69.62 116 ALA A N 1
ATOM 863 C CA . ALA A 1 116 ? 8.081 5.958 -15.436 1.00 69.62 116 ALA A CA 1
ATOM 864 C C . ALA A 1 116 ? 7.568 6.861 -14.304 1.00 69.62 116 ALA A C 1
ATOM 866 O O . ALA A 1 116 ? 6.972 6.360 -13.357 1.00 69.62 116 ALA A O 1
ATOM 867 N N . VAL A 1 117 ? 7.748 8.181 -14.412 1.00 74.31 117 VAL A N 1
ATOM 868 C CA . VAL A 1 117 ? 7.215 9.154 -13.443 1.00 74.31 117 VAL A CA 1
ATOM 869 C C . VAL A 1 117 ? 5.690 9.178 -13.483 1.00 74.31 117 VAL A C 1
ATOM 871 O O . VAL A 1 117 ? 5.054 9.079 -12.442 1.00 74.31 117 VAL A O 1
ATOM 874 N N . LEU A 1 118 ? 5.099 9.252 -14.674 1.00 70.81 118 LEU A N 1
ATOM 875 C CA . LEU A 1 118 ? 3.655 9.230 -14.877 1.00 70.81 118 LEU A CA 1
ATOM 876 C C . LEU A 1 118 ? 3.056 7.886 -14.481 1.00 70.81 118 LEU A C 1
ATOM 878 O O . LEU A 1 118 ? 1.971 7.873 -13.941 1.00 70.81 118 LEU A O 1
ATOM 882 N N . THR A 1 119 ? 3.753 6.769 -14.675 1.00 68.50 119 THR A N 1
ATOM 883 C CA . THR A 1 119 ? 3.329 5.443 -14.206 1.00 68.50 119 THR A CA 1
ATOM 884 C C . THR A 1 119 ? 3.461 5.348 -12.699 1.00 68.50 119 THR A C 1
ATOM 886 O O . THR A 1 119 ? 2.603 4.754 -12.081 1.00 68.50 119 THR A O 1
ATOM 889 N N . ALA A 1 120 ? 4.483 5.934 -12.075 1.00 62.78 120 ALA A N 1
ATOM 890 C CA . ALA A 1 120 ? 4.575 5.988 -10.617 1.00 62.78 120 ALA A CA 1
ATOM 891 C C . ALA A 1 120 ? 3.485 6.885 -10.010 1.00 62.78 120 ALA A C 1
ATOM 893 O O . ALA A 1 120 ? 2.964 6.585 -8.943 1.00 62.78 120 ALA A O 1
ATOM 894 N N . PHE A 1 121 ? 3.130 7.966 -10.704 1.00 65.19 121 PHE A N 1
ATOM 895 C CA . PHE A 1 121 ? 2.108 8.921 -10.285 1.00 65.19 121 PHE A CA 1
ATOM 896 C C . PHE A 1 121 ? 0.680 8.423 -10.553 1.00 65.19 121 PHE A C 1
ATOM 898 O O . PHE A 1 121 ? -0.203 8.585 -9.720 1.00 65.19 121 PHE A O 1
ATOM 905 N N . ALA A 1 122 ? 0.458 7.812 -11.718 1.00 55.28 122 ALA A N 1
ATOM 906 C CA . ALA A 1 122 ? -0.813 7.260 -12.179 1.00 55.28 122 ALA A CA 1
ATOM 907 C C . ALA A 1 122 ? -0.952 5.768 -11.875 1.00 55.28 122 ALA A C 1
ATOM 909 O O . ALA A 1 122 ? -1.957 5.178 -12.268 1.00 55.28 122 ALA A O 1
ATOM 910 N N . ALA A 1 123 ? 0.035 5.155 -11.209 1.00 47.12 123 ALA A N 1
ATOM 911 C CA . ALA A 1 123 ? -0.080 3.802 -10.696 1.00 47.12 123 ALA A CA 1
ATOM 912 C C . ALA A 1 123 ? -1.364 3.761 -9.868 1.00 47.12 123 ALA A C 1
ATOM 914 O O . ALA A 1 123 ? -1.434 4.411 -8.820 1.00 47.12 123 ALA A O 1
ATOM 915 N N . PRO A 1 124 ? -2.377 2.987 -10.290 1.00 41.81 124 PRO A N 1
ATOM 916 C CA . PRO A 1 124 ? -3.392 2.562 -9.351 1.00 41.81 124 PRO A CA 1
ATOM 917 C C . PRO A 1 124 ? -2.637 1.821 -8.246 1.00 41.81 124 PRO A C 1
ATOM 919 O O . PRO A 1 124 ? -1.624 1.171 -8.528 1.00 41.81 124 PRO A O 1
ATOM 922 N N . ALA A 1 125 ? -3.110 1.841 -7.003 1.00 42.31 125 ALA A N 1
ATOM 923 C CA . ALA A 1 125 ? -2.674 0.786 -6.097 1.00 42.31 125 ALA A CA 1
ATOM 924 C C . ALA A 1 125 ? -3.140 -0.536 -6.736 1.00 42.31 125 ALA A C 1
ATOM 926 O O . ALA A 1 125 ? -4.332 -0.833 -6.782 1.00 42.31 125 ALA A O 1
ATOM 927 N N . ALA A 1 126 ? -2.229 -1.231 -7.412 1.00 36.09 126 ALA A N 1
ATOM 928 C CA . AL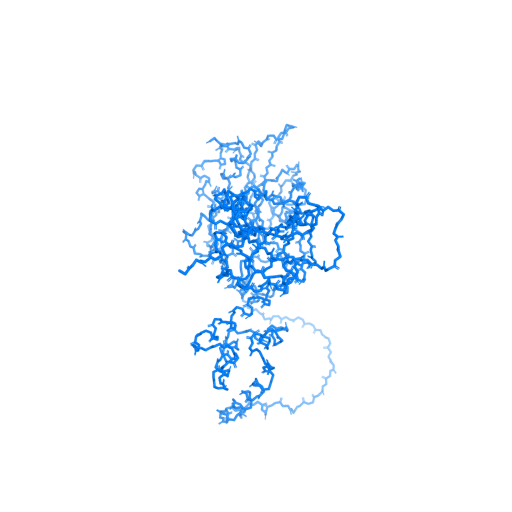A A 1 126 ? -2.614 -2.147 -8.473 1.00 36.09 126 ALA A CA 1
ATOM 929 C C . ALA A 1 126 ? -3.389 -3.356 -7.931 1.00 36.09 126 ALA A C 1
ATOM 931 O O . ALA A 1 126 ? -2.983 -3.981 -6.949 1.00 36.09 126 ALA A O 1
ATOM 932 N N . ALA A 1 127 ? -4.450 -3.743 -8.643 1.00 31.22 127 ALA A N 1
ATOM 933 C CA . ALA A 1 127 ? -4.899 -5.128 -8.667 1.00 31.22 127 ALA A CA 1
ATOM 934 C C . ALA A 1 127 ? -4.016 -5.940 -9.647 1.00 31.22 127 ALA A C 1
ATOM 936 O O . ALA A 1 127 ? -3.537 -5.383 -10.637 1.00 31.22 127 ALA A O 1
ATOM 937 N N . PRO A 1 128 ? -3.764 -7.237 -9.383 1.00 43.50 128 PRO A N 1
ATOM 938 C CA . PRO A 1 128 ? -2.695 -8.002 -10.020 1.00 43.50 128 PRO A CA 1
ATOM 939 C C . PRO A 1 128 ? -3.191 -8.858 -11.190 1.00 43.50 128 PRO A C 1
ATOM 941 O O . PRO A 1 128 ? -4.234 -9.501 -11.093 1.00 43.50 128 PRO A O 1
ATOM 944 N N . GLY A 1 129 ? -2.389 -8.958 -12.252 1.00 44.41 129 GLY A N 1
ATOM 945 C CA . GLY A 1 129 ? -2.700 -9.856 -13.361 1.00 44.41 129 GLY A CA 1
ATOM 946 C C . GLY A 1 129 ? -1.616 -9.974 -14.425 1.00 44.41 129 GLY A C 1
ATOM 947 O O . GLY A 1 129 ? -1.919 -9.739 -15.578 1.00 44.41 129 GLY A O 1
ATOM 948 N N . GLU A 1 130 ? -0.375 -10.274 -14.022 1.00 37.75 130 GLU A N 1
ATOM 949 C CA . GLU A 1 130 ? 0.615 -11.106 -14.745 1.00 37.75 130 GLU A CA 1
ATOM 950 C C . GLU A 1 130 ? 1.973 -10.944 -14.049 1.00 37.75 130 GLU A C 1
ATOM 952 O O . GLU A 1 130 ? 2.667 -9.942 -14.204 1.00 37.75 130 GLU A O 1
ATOM 957 N N . GLN A 1 131 ? 2.340 -11.905 -13.198 1.00 45.91 131 GLN A N 1
ATOM 958 C CA . GLN A 1 131 ? 3.633 -11.893 -12.515 1.00 45.91 131 GLN A CA 1
ATOM 959 C C . GLN A 1 131 ? 4.319 -13.245 -12.676 1.00 45.91 131 GLN A C 1
ATOM 961 O O . GLN A 1 131 ? 3.804 -14.284 -12.262 1.00 45.91 131 GLN A O 1
ATOM 966 N N . THR A 1 132 ? 5.519 -13.185 -13.251 1.00 40.56 132 THR A N 1
ATOM 967 C CA . THR A 1 132 ? 6.587 -14.183 -13.156 1.00 40.56 132 THR A CA 1
ATOM 968 C C . THR A 1 132 ? 6.648 -14.781 -11.744 1.00 40.56 132 THR A C 1
ATOM 970 O O . THR A 1 132 ? 6.499 -14.023 -10.781 1.00 40.56 132 THR A O 1
ATOM 973 N N . PRO A 1 133 ? 6.907 -16.092 -11.575 1.00 44.62 133 PRO A N 1
ATOM 974 C CA . PRO A 1 133 ? 6.898 -16.736 -10.266 1.00 44.62 133 PRO A CA 1
ATOM 975 C C . PRO A 1 133 ? 7.702 -15.952 -9.215 1.00 44.62 133 PRO A C 1
ATOM 977 O O . PRO A 1 133 ? 8.895 -15.690 -9.383 1.00 44.62 133 PRO A O 1
ATOM 980 N N . LEU A 1 134 ? 7.034 -15.589 -8.114 1.00 46.31 134 LEU A N 1
ATOM 981 C CA . LEU A 1 134 ? 7.538 -14.746 -7.017 1.00 46.31 134 LEU A CA 1
ATOM 982 C C . LEU A 1 134 ? 8.927 -15.180 -6.503 1.00 46.31 134 LEU A C 1
ATOM 984 O O . LEU A 1 134 ? 9.764 -14.343 -6.164 1.00 46.31 134 LEU A O 1
ATOM 988 N N . ALA A 1 135 ? 9.200 -16.488 -6.501 1.00 47.06 135 ALA A N 1
ATOM 989 C CA . ALA A 1 135 ? 10.482 -17.056 -6.088 1.00 47.06 135 ALA A CA 1
ATOM 990 C C . ALA A 1 135 ? 11.647 -16.655 -7.015 1.00 47.06 135 ALA A C 1
ATOM 992 O O . ALA A 1 135 ? 12.745 -16.348 -6.540 1.00 47.06 135 ALA A O 1
ATOM 993 N N . GLU A 1 136 ? 11.422 -16.599 -8.330 1.00 50.50 136 GLU A N 1
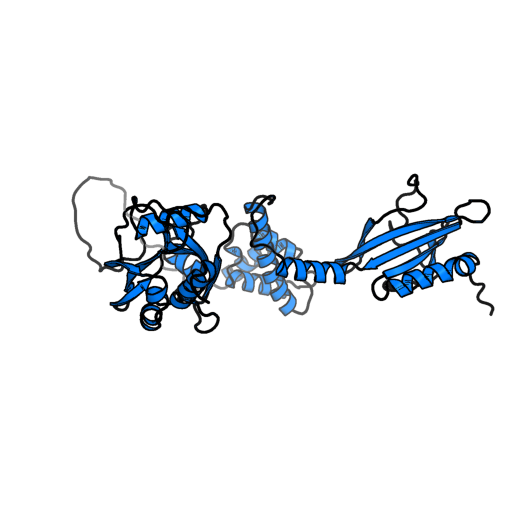ATOM 994 C CA . GLU A 1 136 ? 12.436 -16.172 -9.302 1.00 50.50 136 GLU A CA 1
ATOM 995 C C . GLU A 1 136 ? 12.664 -14.657 -9.273 1.00 50.50 136 GLU A C 1
ATOM 997 O O . GLU A 1 136 ? 13.785 -14.191 -9.493 1.00 50.50 136 GLU A O 1
ATOM 1002 N N . GLY A 1 137 ? 11.617 -13.876 -8.993 1.00 53.91 137 GLY A N 1
ATOM 1003 C CA . GLY A 1 137 ? 11.713 -12.426 -8.806 1.00 53.91 137 GLY A CA 1
ATOM 1004 C C . GLY A 1 137 ? 12.503 -12.057 -7.549 1.00 53.91 137 GLY A C 1
ATOM 1005 O O . GLY A 1 137 ? 13.441 -11.258 -7.617 1.00 53.91 137 GLY A O 1
ATOM 1006 N N . TRP A 1 138 ? 12.189 -12.703 -6.421 1.00 51.44 138 TRP A N 1
ATOM 1007 C CA . TRP A 1 138 ? 12.893 -12.516 -5.150 1.00 51.44 138 TRP A CA 1
ATOM 1008 C C . TRP A 1 138 ? 14.362 -12.934 -5.239 1.00 51.44 138 TRP A C 1
ATOM 1010 O O . TRP A 1 138 ? 15.243 -12.185 -4.820 1.00 51.44 138 TRP A O 1
ATOM 1020 N N . THR A 1 139 ? 14.650 -14.090 -5.846 1.00 63.25 139 THR A N 1
ATOM 1021 C CA . THR A 1 139 ? 16.030 -14.579 -5.997 1.00 63.25 139 THR A CA 1
ATOM 1022 C C . THR A 1 139 ? 16.860 -13.592 -6.817 1.00 63.25 139 THR A C 1
ATOM 1024 O O . THR A 1 139 ? 17.903 -13.145 -6.344 1.00 63.25 139 THR A O 1
ATOM 1027 N N . ARG A 1 140 ? 16.333 -13.108 -7.953 1.00 61.41 140 ARG A N 1
ATOM 1028 C CA . ARG A 1 140 ? 16.975 -12.056 -8.762 1.00 61.41 140 ARG A CA 1
ATOM 1029 C C . ARG A 1 140 ? 17.131 -10.729 -8.018 1.00 61.41 140 ARG A C 1
ATOM 1031 O O . ARG A 1 140 ? 18.093 -9.996 -8.245 1.00 61.41 140 ARG A O 1
ATOM 1038 N N . GLN A 1 141 ? 16.194 -10.370 -7.145 1.00 64.88 141 GLN A N 1
ATOM 1039 C CA . GLN A 1 141 ? 16.294 -9.157 -6.331 1.00 64.88 141 GLN A CA 1
ATOM 1040 C C . GLN A 1 141 ? 17.388 -9.272 -5.266 1.00 64.88 141 GLN A C 1
ATOM 1042 O O . GLN A 1 141 ? 18.202 -8.359 -5.132 1.00 64.88 141 GLN A O 1
ATOM 1047 N N . VAL A 1 142 ? 17.474 -10.407 -4.578 1.00 65.44 142 VAL A N 1
ATOM 1048 C CA . VAL A 1 142 ? 18.541 -10.679 -3.609 1.00 65.44 142 VAL A CA 1
ATOM 1049 C C . VAL A 1 142 ? 19.903 -10.756 -4.298 1.00 65.44 142 VAL A C 1
ATOM 1051 O O . VAL A 1 142 ? 20.867 -10.165 -3.810 1.00 65.44 142 VAL A O 1
ATOM 1054 N N . ASP A 1 143 ? 19.990 -11.398 -5.461 1.00 74.12 143 ASP A N 1
ATOM 1055 C CA . ASP A 1 143 ? 21.236 -11.496 -6.224 1.00 74.12 143 ASP A CA 1
ATOM 1056 C C . ASP A 1 143 ? 21.710 -10.107 -6.684 1.00 74.12 143 ASP A C 1
ATOM 1058 O O . ASP A 1 143 ? 22.894 -9.786 -6.574 1.00 74.12 143 ASP A O 1
ATOM 1062 N N . ARG A 1 144 ? 20.784 -9.212 -7.065 1.00 69.50 144 ARG A N 1
ATOM 1063 C CA . ARG A 1 144 ? 21.089 -7.797 -7.350 1.00 69.50 144 ARG A CA 1
ATOM 1064 C C . ARG A 1 144 ? 21.648 -7.053 -6.137 1.00 69.50 144 ARG A C 1
ATOM 1066 O O . ARG A 1 144 ? 22.572 -6.254 -6.305 1.00 69.50 144 ARG A O 1
ATOM 1073 N N . VAL A 1 145 ? 21.136 -7.318 -4.935 1.00 69.94 145 VAL A N 1
ATOM 1074 C CA . VAL A 1 145 ? 21.647 -6.728 -3.683 1.00 69.94 145 VAL A CA 1
ATOM 1075 C C . VAL A 1 145 ? 23.032 -7.281 -3.327 1.00 69.94 145 VAL A C 1
ATOM 1077 O O . VAL A 1 145 ? 23.911 -6.529 -2.908 1.00 69.94 145 VAL A O 1
ATOM 1080 N N . ILE A 1 146 ? 23.275 -8.577 -3.524 1.00 75.56 146 ILE A N 1
ATOM 1081 C CA . ILE A 1 146 ? 24.605 -9.172 -3.318 1.00 75.56 146 ILE A CA 1
ATOM 1082 C C . ILE A 1 146 ? 25.600 -8.575 -4.319 1.00 75.56 146 ILE A C 1
ATOM 1084 O O . ILE A 1 146 ? 26.651 -8.071 -3.918 1.00 75.56 146 ILE A O 1
ATOM 1088 N N . ALA A 1 147 ? 25.241 -8.528 -5.603 1.00 72.12 147 ALA A N 1
ATOM 1089 C CA . ALA A 1 147 ? 26.067 -7.938 -6.650 1.00 72.12 147 ALA A CA 1
ATOM 1090 C C . ALA A 1 147 ? 26.321 -6.435 -6.427 1.00 72.12 147 ALA A C 1
ATOM 1092 O O . ALA A 1 147 ? 27.397 -5.934 -6.757 1.00 72.12 147 ALA A O 1
ATOM 1093 N N . SER A 1 148 ? 25.370 -5.679 -5.864 1.00 68.31 148 SER A N 1
ATOM 1094 C CA . SER A 1 148 ? 25.592 -4.266 -5.516 1.00 68.31 148 SER A CA 1
ATOM 1095 C C . SER A 1 148 ? 26.569 -4.116 -4.346 1.00 68.31 148 SER A C 1
ATOM 1097 O O . SER A 1 148 ? 27.486 -3.296 -4.418 1.00 68.31 148 SER A O 1
ATOM 1099 N N . ARG A 1 149 ? 26.459 -4.959 -3.311 1.00 74.75 149 ARG A N 1
ATOM 1100 C CA . ARG A 1 149 ? 27.398 -4.985 -2.177 1.00 74.75 149 ARG A CA 1
ATOM 1101 C C . ARG A 1 149 ? 28.823 -5.329 -2.602 1.00 74.75 149 ARG A C 1
ATOM 1103 O O . ARG A 1 149 ? 29.753 -4.737 -2.048 1.00 74.75 149 ARG A O 1
ATOM 1110 N N . VAL A 1 150 ? 28.992 -6.232 -3.571 1.00 76.94 150 VAL A N 1
ATOM 1111 C CA . VAL A 1 150 ? 30.291 -6.520 -4.204 1.00 76.94 150 VAL A CA 1
ATOM 1112 C C . VAL A 1 150 ? 30.791 -5.279 -4.945 1.00 76.94 150 VAL A C 1
ATOM 1114 O O . VAL A 1 150 ? 31.879 -4.795 -4.646 1.00 76.94 150 VAL A O 1
ATOM 1117 N N . ARG A 1 151 ? 29.974 -4.688 -5.829 1.00 77.94 151 ARG A N 1
ATOM 1118 C CA . ARG A 1 151 ? 30.349 -3.503 -6.625 1.00 77.94 151 ARG A CA 1
ATOM 1119 C C . ARG A 1 151 ? 30.794 -2.306 -5.782 1.00 77.94 151 ARG A C 1
ATOM 1121 O O . ARG A 1 151 ? 31.763 -1.647 -6.149 1.00 77.94 151 ARG A O 1
ATOM 1128 N N . VAL A 1 152 ? 30.136 -2.035 -4.654 1.00 70.25 152 VAL A N 1
ATOM 1129 C CA . VAL A 1 152 ? 30.532 -0.957 -3.726 1.00 70.25 152 VAL A CA 1
ATOM 1130 C C . VAL A 1 152 ? 31.939 -1.192 -3.168 1.00 70.25 152 VAL A C 1
ATOM 1132 O O . VAL A 1 152 ? 32.755 -0.273 -3.144 1.00 70.25 152 VAL A O 1
ATOM 1135 N N . ARG A 1 153 ? 32.252 -2.431 -2.776 1.00 80.25 153 ARG A N 1
ATOM 1136 C CA . ARG A 1 153 ? 33.551 -2.799 -2.188 1.00 80.25 153 ARG A CA 1
ATOM 1137 C C . ARG A 1 153 ? 34.664 -2.858 -3.229 1.00 80.25 153 ARG A C 1
ATOM 1139 O O . ARG A 1 153 ? 35.778 -2.445 -2.938 1.00 80.25 153 ARG A O 1
ATOM 1146 N N . VAL A 1 154 ? 34.352 -3.293 -4.451 1.00 78.94 154 VAL A N 1
ATOM 1147 C CA . VAL A 1 154 ? 35.270 -3.219 -5.600 1.00 78.94 154 VAL A CA 1
ATOM 1148 C C . VAL A 1 154 ? 35.596 -1.760 -5.931 1.00 78.94 154 VAL A C 1
ATOM 1150 O O . VAL A 1 154 ? 36.765 -1.409 -6.053 1.00 78.94 154 VAL A O 1
ATOM 1153 N N . ARG A 1 155 ? 34.590 -0.876 -6.001 1.00 75.19 155 ARG A N 1
ATOM 1154 C CA . ARG A 1 155 ? 34.806 0.562 -6.253 1.00 75.19 155 ARG A CA 1
ATOM 1155 C C . ARG A 1 155 ? 35.681 1.226 -5.193 1.00 75.19 155 ARG A C 1
ATOM 1157 O O . ARG A 1 155 ? 36.499 2.068 -5.547 1.00 75.19 155 ARG A O 1
ATOM 1164 N N . ALA A 1 156 ? 35.568 0.812 -3.931 1.00 75.75 156 ALA A N 1
ATOM 1165 C CA . ALA A 1 156 ? 36.430 1.301 -2.854 1.00 75.75 156 ALA A CA 1
ATOM 1166 C C . ALA A 1 156 ? 37.926 0.971 -3.059 1.00 75.75 156 ALA A C 1
ATOM 1168 O O . ALA A 1 156 ? 38.771 1.576 -2.408 1.00 75.75 156 ALA A O 1
ATOM 1169 N N . ARG A 1 157 ? 38.270 0.055 -3.979 1.00 80.06 157 ARG A N 1
ATOM 1170 C CA . ARG A 1 157 ? 39.656 -0.273 -4.370 1.00 80.06 157 ARG A CA 1
ATOM 1171 C C . ARG A 1 157 ? 40.198 0.594 -5.506 1.00 80.06 157 ARG A C 1
ATOM 1173 O O . ARG A 1 157 ? 41.356 0.457 -5.877 1.00 80.06 157 ARG A O 1
ATOM 1180 N N . GLY A 1 158 ? 39.375 1.470 -6.086 1.00 72.38 158 GLY A N 1
ATOM 1181 C CA . GLY A 1 158 ? 39.793 2.380 -7.158 1.00 72.38 158 GLY A CA 1
ATOM 1182 C C . GLY A 1 158 ? 40.102 1.696 -8.497 1.00 72.38 158 GLY A C 1
ATOM 1183 O O . GLY A 1 158 ? 40.669 2.327 -9.386 1.00 72.38 158 GLY A O 1
ATOM 1184 N N . ARG A 1 159 ? 39.746 0.414 -8.666 1.00 75.50 159 ARG A N 1
ATOM 1185 C CA . ARG A 1 159 ? 39.988 -0.373 -9.888 1.00 75.50 159 ARG A CA 1
ATOM 1186 C C . ARG A 1 159 ? 38.762 -1.240 -10.219 1.00 75.50 159 ARG A C 1
ATOM 1188 O O . ARG A 1 159 ? 38.042 -1.637 -9.303 1.00 75.50 159 ARG A O 1
ATOM 1195 N N . PRO A 1 160 ? 38.492 -1.521 -11.507 1.00 72.12 160 PRO A N 1
ATOM 1196 C CA . PRO A 1 160 ? 37.394 -2.402 -11.905 1.00 72.12 160 PRO A CA 1
ATOM 1197 C C . PRO A 1 160 ? 37.683 -3.859 -11.493 1.00 72.12 160 PRO A C 1
ATOM 1199 O O . PRO A 1 160 ? 38.846 -4.220 -11.291 1.00 72.12 160 PRO A O 1
ATOM 1202 N N . ALA A 1 161 ? 36.639 -4.684 -11.339 1.00 72.06 161 ALA A N 1
ATOM 1203 C CA . ALA A 1 161 ? 36.722 -6.033 -10.754 1.00 72.06 161 ALA A CA 1
ATOM 1204 C C . ALA A 1 161 ? 37.754 -6.929 -11.464 1.00 72.06 161 ALA A C 1
ATOM 1206 O O . ALA A 1 161 ? 38.494 -7.684 -10.832 1.00 72.06 161 ALA A O 1
ATOM 1207 N N . GLU A 1 162 ? 37.865 -6.765 -12.779 1.00 73.69 162 GLU A N 1
ATOM 1208 C CA . GLU A 1 162 ? 38.752 -7.500 -13.677 1.00 73.69 162 GLU A CA 1
ATOM 1209 C C . GLU A 1 162 ? 40.233 -7.158 -13.447 1.00 73.69 162 GLU A C 1
ATOM 1211 O O . GLU A 1 162 ? 41.115 -7.927 -13.820 1.00 73.69 162 GLU A O 1
ATOM 1216 N N . ARG A 1 163 ? 40.521 -6.011 -12.818 1.00 75.62 163 ARG A N 1
ATOM 1217 C CA . ARG A 1 163 ? 41.876 -5.501 -12.549 1.00 75.62 163 ARG A CA 1
ATOM 1218 C C . ARG A 1 163 ? 42.273 -5.562 -11.072 1.00 75.62 163 ARG A C 1
ATOM 1220 O O . ARG A 1 163 ? 43.318 -5.014 -10.718 1.00 75.62 163 ARG A O 1
ATOM 1227 N N . LEU A 1 164 ? 41.462 -6.188 -10.216 1.00 77.31 164 LEU A N 1
ATOM 1228 C CA . LEU A 1 164 ? 41.817 -6.399 -8.812 1.00 77.31 164 LEU A CA 1
ATOM 1229 C C . LEU A 1 164 ? 42.933 -7.434 -8.694 1.00 77.31 164 LEU A C 1
ATOM 1231 O O . LEU A 1 164 ? 42.829 -8.532 -9.253 1.00 77.31 164 LEU A O 1
ATOM 1235 N N . ASP A 1 165 ? 43.966 -7.098 -7.925 1.00 80.31 165 ASP A N 1
ATOM 1236 C CA . ASP A 1 165 ? 45.004 -8.055 -7.567 1.00 80.31 165 ASP A CA 1
ATOM 1237 C C . ASP A 1 165 ? 44.524 -9.022 -6.467 1.00 80.31 165 ASP A C 1
ATOM 1239 O O . ASP A 1 165 ? 43.412 -8.927 -5.938 1.00 80.31 165 ASP A O 1
ATOM 1243 N N . ARG A 1 166 ? 45.358 -10.008 -6.127 1.00 77.44 166 ARG A N 1
ATOM 1244 C CA . ARG A 1 166 ? 45.021 -11.022 -5.118 1.00 77.44 166 ARG A CA 1
ATOM 1245 C C . ARG A 1 166 ? 44.761 -10.416 -3.733 1.00 77.44 166 ARG A C 1
ATOM 1247 O O . ARG A 1 166 ? 43.926 -10.933 -2.992 1.00 77.44 166 ARG A O 1
ATOM 1254 N N . THR A 1 167 ? 45.465 -9.347 -3.377 1.00 80.44 167 THR A N 1
ATOM 1255 C CA . THR A 1 167 ? 45.340 -8.681 -2.076 1.00 80.44 167 THR A CA 1
ATOM 1256 C C . THR A 1 167 ? 44.009 -7.941 -1.986 1.00 80.44 167 THR A C 1
ATOM 1258 O O . THR A 1 167 ? 43.280 -8.103 -1.005 1.00 80.44 167 THR A O 1
ATOM 1261 N N . ASP A 1 168 ? 43.644 -7.212 -3.039 1.00 80.00 168 ASP A N 1
ATOM 1262 C CA . ASP A 1 168 ? 42.364 -6.518 -3.155 1.00 80.00 168 ASP A CA 1
ATOM 1263 C C . ASP A 1 168 ? 41.183 -7.491 -3.104 1.00 80.00 168 ASP A C 1
ATOM 1265 O O . ASP A 1 168 ? 40.210 -7.265 -2.380 1.00 80.00 168 ASP A O 1
ATOM 1269 N N . ARG A 1 169 ? 41.286 -8.613 -3.825 1.00 80.50 169 ARG A N 1
ATOM 1270 C CA . ARG A 1 169 ? 40.259 -9.666 -3.845 1.00 80.50 169 ARG A CA 1
ATOM 1271 C C . ARG A 1 169 ? 40.032 -10.258 -2.461 1.00 80.50 169 ARG A C 1
ATOM 1273 O O . ARG A 1 169 ? 38.892 -10.334 -2.007 1.00 80.50 169 ARG A O 1
ATOM 1280 N N . LEU A 1 170 ? 41.105 -10.626 -1.761 1.00 79.81 170 LEU A N 1
ATOM 1281 C CA . LEU A 1 170 ? 41.017 -11.159 -0.400 1.00 79.81 170 LEU A CA 1
ATOM 1282 C C . LEU A 1 170 ? 40.405 -10.149 0.574 1.00 79.81 170 LEU A C 1
ATOM 1284 O O . LEU A 1 170 ? 39.638 -10.534 1.457 1.00 79.81 170 LEU A O 1
ATOM 1288 N N . ALA A 1 171 ? 40.698 -8.862 0.399 1.00 81.06 171 ALA A N 1
ATOM 1289 C CA . ALA A 1 171 ? 40.127 -7.815 1.229 1.00 81.06 171 ALA A CA 1
ATOM 1290 C C . ALA A 1 171 ? 38.619 -7.628 0.973 1.00 81.06 171 ALA A C 1
ATOM 1292 O O . ALA A 1 171 ? 37.846 -7.558 1.931 1.00 81.06 171 ALA A O 1
ATOM 1293 N N . VAL A 1 172 ? 38.178 -7.649 -0.293 1.00 81.12 172 VAL A N 1
ATOM 1294 C CA . VAL A 1 172 ? 36.750 -7.628 -0.660 1.00 81.12 172 VAL A CA 1
ATOM 1295 C C . VAL A 1 172 ? 36.024 -8.858 -0.105 1.00 81.12 172 VAL A C 1
ATOM 1297 O O . VAL A 1 172 ? 34.976 -8.717 0.524 1.00 81.12 172 VAL A O 1
ATOM 1300 N N . LEU A 1 173 ? 36.587 -10.059 -0.264 1.00 83.12 173 LEU A N 1
ATOM 1301 C CA . LEU A 1 173 ? 36.004 -11.292 0.275 1.00 83.12 173 LEU A CA 1
ATOM 1302 C C . LEU A 1 173 ? 35.916 -11.261 1.808 1.00 83.12 173 LEU A C 1
ATOM 1304 O O . LEU A 1 173 ? 34.883 -11.624 2.368 1.00 83.12 173 LEU A O 1
ATOM 1308 N N . GLY A 1 174 ? 36.947 -10.763 2.495 1.00 76.81 174 GLY A N 1
ATOM 1309 C CA . GLY A 1 174 ? 36.940 -10.612 3.951 1.00 76.81 174 GLY A CA 1
ATOM 1310 C C . GLY A 1 174 ? 35.904 -9.601 4.456 1.00 76.81 174 GLY A C 1
ATOM 1311 O O . GLY A 1 174 ? 35.313 -9.792 5.518 1.00 76.81 174 GLY A O 1
ATOM 1312 N N . GLU A 1 175 ? 35.643 -8.533 3.702 1.00 77.19 175 GLU A N 1
ATOM 1313 C CA . GLU A 1 175 ? 34.561 -7.584 3.996 1.00 77.19 175 GLU A CA 1
ATOM 1314 C C . GLU A 1 175 ? 33.169 -8.175 3.762 1.00 77.19 175 GLU A C 1
ATOM 1316 O O . GLU A 1 175 ? 32.239 -7.849 4.501 1.00 77.19 175 GLU A O 1
ATOM 1321 N N . LEU A 1 176 ? 33.010 -9.024 2.745 1.00 79.75 176 LEU A N 1
ATOM 1322 C CA . LEU A 1 176 ? 31.755 -9.722 2.458 1.00 79.75 176 LEU A CA 1
ATOM 1323 C C . LEU A 1 176 ? 31.452 -10.797 3.513 1.00 79.75 176 LEU A C 1
ATOM 1325 O O . LEU A 1 176 ? 30.302 -10.917 3.933 1.00 79.75 176 LEU A O 1
ATOM 1329 N N . GLU A 1 177 ? 32.476 -11.511 3.989 1.00 77.38 177 GLU A N 1
ATOM 1330 C CA . GLU A 1 177 ? 32.380 -12.466 5.102 1.00 77.38 177 GLU A CA 1
ATOM 1331 C C . GLU A 1 177 ? 31.955 -11.762 6.396 1.00 77.38 177 GLU A C 1
ATOM 1333 O O . GLU A 1 177 ? 30.961 -12.147 7.007 1.00 77.38 177 GLU A O 1
ATOM 1338 N N . ARG A 1 178 ? 32.623 -10.658 6.767 1.00 75.19 178 ARG A N 1
ATOM 1339 C CA . ARG A 1 178 ? 32.236 -9.844 7.937 1.00 75.19 178 ARG A CA 1
ATOM 1340 C C . ARG A 1 178 ? 30.826 -9.264 7.824 1.00 75.19 178 ARG A C 1
ATOM 1342 O O . ARG A 1 178 ? 30.166 -9.062 8.834 1.00 75.19 178 ARG A O 1
ATOM 1349 N N . ALA A 1 179 ? 30.359 -9.009 6.603 1.00 68.81 179 ALA A N 1
ATOM 1350 C CA . ALA A 1 179 ? 29.000 -8.547 6.331 1.00 68.81 179 ALA A CA 1
ATOM 1351 C C . ALA A 1 179 ? 27.962 -9.687 6.240 1.00 68.81 179 ALA A C 1
ATOM 1353 O O . ALA A 1 179 ? 26.802 -9.416 5.920 1.00 68.81 179 ALA A O 1
ATOM 1354 N N . GLY A 1 180 ? 28.363 -10.942 6.479 1.00 73.88 180 GLY A N 1
ATOM 1355 C CA . GLY A 1 180 ? 27.484 -12.113 6.497 1.00 73.88 180 GLY A CA 1
ATOM 1356 C C . GLY A 1 180 ? 26.961 -12.549 5.125 1.00 73.88 180 GLY A C 1
ATOM 1357 O O . GLY A 1 180 ? 26.004 -13.315 5.058 1.00 73.88 180 GLY A O 1
ATOM 1358 N N . VAL A 1 181 ? 27.554 -12.083 4.020 1.00 74.56 181 VAL A N 1
ATOM 1359 C CA . VAL A 1 181 ? 27.055 -12.361 2.657 1.00 74.56 181 VAL A CA 1
ATOM 1360 C C . VAL A 1 181 ? 27.112 -13.857 2.328 1.00 74.56 181 VAL A C 1
ATOM 1362 O O . VAL A 1 181 ? 26.190 -14.385 1.709 1.00 74.56 181 VAL A O 1
ATOM 1365 N N . PHE A 1 182 ? 28.150 -14.560 2.789 1.00 77.31 182 PHE A N 1
ATOM 1366 C CA . PHE A 1 182 ? 28.339 -15.992 2.533 1.00 77.31 182 PHE A CA 1
ATOM 1367 C C . PHE A 1 182 ? 27.505 -16.916 3.432 1.00 77.31 182 PHE A C 1
ATOM 1369 O O . PHE A 1 182 ? 27.444 -18.114 3.164 1.00 77.31 182 PHE A O 1
ATOM 1376 N N . ALA A 1 183 ? 26.811 -16.383 4.444 1.00 74.69 183 ALA A N 1
ATOM 1377 C CA . ALA A 1 183 ? 25.857 -17.161 5.239 1.00 74.69 183 ALA A CA 1
ATOM 1378 C C . ALA A 1 183 ? 24.613 -17.563 4.421 1.00 74.69 183 ALA A C 1
ATOM 1380 O O . ALA A 1 183 ? 23.907 -18.507 4.773 1.00 74.69 183 ALA A O 1
ATOM 1381 N N . ARG A 1 184 ? 24.348 -16.877 3.298 1.00 70.50 184 ARG A N 1
ATOM 1382 C CA . ARG A 1 184 ? 23.243 -17.201 2.392 1.00 70.50 184 ARG A CA 1
ATOM 1383 C C . ARG A 1 184 ? 23.624 -18.333 1.435 1.00 70.50 184 ARG A C 1
ATOM 1385 O O . ARG A 1 184 ? 24.596 -18.250 0.678 1.00 70.50 184 ARG A O 1
ATOM 1392 N N . ARG A 1 185 ? 22.758 -19.344 1.361 1.00 64.88 185 ARG A N 1
ATOM 1393 C CA . ARG A 1 185 ? 22.806 -20.389 0.330 1.00 64.88 185 ARG A CA 1
ATOM 1394 C C . ARG A 1 185 ? 22.712 -19.761 -1.070 1.00 64.88 185 ARG A C 1
ATOM 1396 O O . ARG A 1 185 ? 21.793 -18.999 -1.345 1.00 64.88 185 ARG A O 1
ATOM 1403 N N . GLY A 1 186 ? 23.676 -20.058 -1.942 1.00 71.25 186 GLY A N 1
ATOM 1404 C CA . GLY A 1 186 ? 23.714 -19.524 -3.312 1.00 71.25 186 GLY A CA 1
ATOM 1405 C C . GLY A 1 186 ? 24.363 -18.142 -3.474 1.00 71.25 186 GLY A C 1
ATOM 1406 O O . GLY A 1 186 ? 24.366 -17.613 -4.576 1.00 71.25 186 GLY A O 1
ATOM 1407 N N . ALA A 1 187 ? 24.960 -17.550 -2.430 1.00 74.38 187 ALA A N 1
ATOM 1408 C CA . ALA A 1 187 ? 25.705 -16.290 -2.578 1.00 74.38 187 ALA A CA 1
ATOM 1409 C C . ALA A 1 187 ? 27.034 -16.451 -3.338 1.00 74.38 187 ALA A C 1
ATOM 1411 O O . ALA A 1 187 ? 27.479 -15.526 -4.012 1.00 74.38 187 ALA A O 1
ATOM 1412 N N . VAL A 1 188 ? 27.668 -17.624 -3.240 1.00 74.88 188 VAL A N 1
ATOM 1413 C CA . VAL A 1 188 ? 28.995 -17.884 -3.822 1.00 74.88 188 VAL A CA 1
ATOM 1414 C C . VAL A 1 188 ? 29.018 -17.704 -5.352 1.00 74.88 188 VAL A C 1
ATOM 1416 O O . VAL A 1 188 ? 29.893 -16.975 -5.813 1.00 74.88 188 VAL A O 1
ATOM 1419 N N . PRO A 1 189 ? 28.076 -18.264 -6.143 1.00 70.19 189 PRO A N 1
ATOM 1420 C CA . P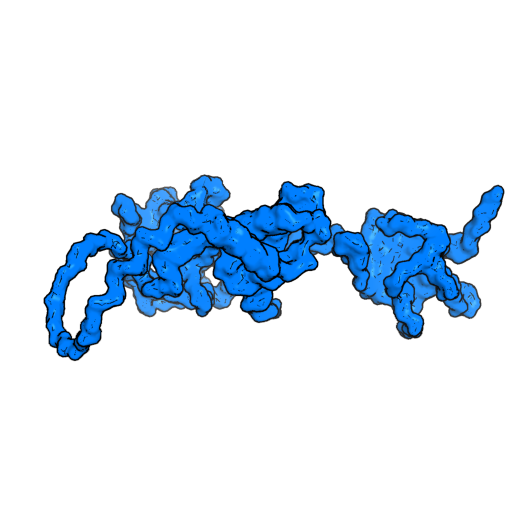RO A 1 189 ? 28.010 -18.022 -7.589 1.00 70.19 189 PRO A CA 1
ATOM 1421 C C . PRO A 1 189 ? 27.782 -16.549 -7.961 1.00 70.19 189 PRO A C 1
ATOM 1423 O O . PRO A 1 189 ? 28.422 -16.045 -8.874 1.00 70.19 189 PRO A O 1
ATOM 1426 N N . VAL A 1 190 ? 26.941 -15.830 -7.213 1.00 76.75 190 VAL A N 1
ATOM 1427 C CA . VAL A 1 190 ? 26.631 -14.412 -7.483 1.00 76.75 190 VAL A CA 1
ATOM 1428 C C . VAL A 1 190 ? 27.841 -13.513 -7.213 1.00 76.75 190 VAL A C 1
ATOM 1430 O O . VAL A 1 190 ? 28.129 -12.583 -7.964 1.00 76.75 190 VAL A O 1
ATOM 1433 N N . VAL A 1 191 ? 28.587 -13.794 -6.138 1.00 77.88 191 VAL A N 1
ATOM 1434 C CA . VAL A 1 191 ? 29.848 -13.099 -5.838 1.00 77.88 191 VAL A CA 1
ATOM 1435 C C . VAL A 1 191 ? 30.918 -13.440 -6.878 1.00 77.88 191 VAL A C 1
ATOM 1437 O O . VAL A 1 191 ? 31.697 -12.565 -7.242 1.00 77.88 191 VAL A O 1
ATOM 1440 N N . ALA A 1 192 ? 30.936 -14.680 -7.376 1.00 76.12 192 ALA A N 1
ATOM 1441 C CA . ALA A 1 192 ? 31.849 -15.121 -8.428 1.00 76.12 192 ALA A CA 1
ATOM 1442 C C . ALA A 1 192 ? 31.668 -14.322 -9.715 1.00 76.12 192 ALA A C 1
ATOM 1444 O O . ALA A 1 192 ? 32.616 -13.749 -10.250 1.00 76.12 192 ALA A O 1
ATOM 1445 N N . GLU A 1 193 ? 30.420 -14.254 -10.163 1.00 74.06 193 GLU A N 1
ATOM 1446 C CA . GLU A 1 193 ? 30.013 -13.529 -11.355 1.00 74.06 193 GLU A CA 1
ATOM 1447 C C . GLU A 1 193 ? 30.349 -12.038 -11.228 1.00 74.06 193 GLU A C 1
ATOM 1449 O O . GLU A 1 193 ? 30.986 -11.466 -12.109 1.00 74.06 193 GLU A O 1
ATOM 1454 N N . ALA A 1 194 ? 30.043 -11.423 -10.081 1.00 76.50 194 ALA A N 1
ATOM 1455 C CA . ALA A 1 194 ? 30.341 -10.013 -9.826 1.00 76.50 194 ALA A CA 1
ATOM 1456 C C . ALA A 1 194 ? 31.847 -9.685 -9.707 1.00 76.50 194 ALA A C 1
ATOM 1458 O O . ALA A 1 194 ? 32.226 -8.524 -9.864 1.00 76.50 194 ALA A O 1
ATOM 1459 N N . LEU A 1 195 ? 32.700 -10.674 -9.412 1.00 75.25 195 LEU A N 1
ATOM 1460 C CA . LEU A 1 195 ? 34.165 -10.544 -9.364 1.00 75.25 195 LEU A CA 1
ATOM 1461 C C . LEU A 1 195 ? 34.860 -11.080 -10.632 1.00 75.25 195 LEU A C 1
ATOM 1463 O O . LEU A 1 195 ? 36.091 -11.068 -10.702 1.00 75.25 195 LEU A O 1
ATOM 1467 N N . GLY A 1 196 ? 34.098 -11.587 -11.607 1.00 68.31 196 GLY A N 1
ATOM 1468 C CA . GLY A 1 196 ? 34.607 -12.138 -12.866 1.00 68.31 196 GLY A CA 1
ATOM 1469 C C . GLY A 1 196 ? 35.473 -13.398 -12.728 1.00 68.31 196 GLY A C 1
ATOM 1470 O O . GLY A 1 196 ? 36.239 -13.704 -13.636 1.00 68.31 196 GLY A O 1
ATOM 1471 N N . THR A 1 197 ? 35.422 -14.111 -11.594 1.00 66.88 197 THR A N 1
ATOM 1472 C CA . THR A 1 197 ? 36.262 -15.298 -11.305 1.00 66.88 197 THR A CA 1
ATOM 1473 C C . THR A 1 197 ? 35.594 -16.224 -10.286 1.00 66.88 197 THR A C 1
ATOM 1475 O O . THR A 1 197 ? 34.708 -15.791 -9.562 1.00 66.88 197 THR A O 1
ATOM 1478 N N . SER A 1 198 ? 36.032 -17.486 -10.174 1.00 58.25 198 SER A N 1
ATOM 1479 C CA . SER A 1 198 ? 35.565 -18.402 -9.117 1.00 58.25 198 SER A CA 1
ATOM 1480 C C . SER A 1 198 ? 36.174 -18.027 -7.749 1.00 58.25 198 SER A C 1
ATOM 1482 O O . SER A 1 198 ? 37.375 -18.206 -7.552 1.00 58.25 198 SER A O 1
ATOM 1484 N N . PRO A 1 199 ? 35.388 -17.569 -6.755 1.00 58.84 199 PRO A N 1
ATOM 1485 C CA . PRO A 1 199 ? 35.884 -17.116 -5.461 1.00 58.84 199 PRO A CA 1
ATOM 1486 C C . PRO A 1 199 ? 36.170 -18.298 -4.532 1.00 58.84 199 PRO A C 1
ATOM 1488 O O . PRO A 1 199 ? 36.671 -18.104 -3.429 1.00 58.84 199 PRO A O 1
ATOM 1491 N N . LEU A 1 200 ? 35.853 -19.532 -4.948 1.00 54.84 200 LEU A N 1
ATOM 1492 C CA . LEU A 1 200 ? 36.053 -20.740 -4.148 1.00 54.84 200 LEU A CA 1
ATOM 1493 C C . LEU A 1 200 ? 37.534 -21.011 -3.872 1.00 54.84 200 LEU A C 1
ATOM 1495 O O . LEU A 1 200 ? 37.869 -21.413 -2.757 1.00 54.84 200 LEU A O 1
ATOM 1499 N N . ASP A 1 201 ? 38.415 -20.770 -4.842 1.00 57.56 201 ASP A N 1
ATOM 1500 C CA . ASP A 1 201 ? 39.853 -20.998 -4.667 1.00 57.56 201 ASP A CA 1
ATOM 1501 C C . ASP A 1 201 ? 40.490 -19.917 -3.786 1.00 57.56 201 ASP A C 1
ATOM 1503 O O . ASP A 1 201 ? 41.282 -20.238 -2.894 1.00 57.56 201 ASP A O 1
ATOM 1507 N N . ASP A 1 202 ? 40.047 -18.664 -3.926 1.00 57.75 202 ASP A N 1
ATOM 1508 C CA . ASP A 1 202 ? 40.468 -17.546 -3.077 1.00 57.75 202 ASP A CA 1
ATOM 1509 C C . ASP A 1 202 ? 39.952 -17.685 -1.634 1.00 57.75 202 ASP A C 1
ATOM 1511 O O . ASP A 1 202 ? 40.711 -17.468 -0.688 1.00 57.75 202 ASP A O 1
ATOM 1515 N N . LEU A 1 203 ? 38.707 -18.133 -1.428 1.00 55.00 203 LEU A N 1
ATOM 1516 C CA . LEU A 1 203 ? 38.131 -18.373 -0.097 1.00 55.00 203 LEU A CA 1
ATOM 1517 C C . LEU A 1 203 ? 38.794 -19.575 0.601 1.00 55.00 203 LEU A C 1
ATOM 1519 O O . LEU A 1 203 ? 39.067 -19.535 1.804 1.00 55.00 203 LEU A O 1
ATOM 1523 N N . ARG A 1 204 ? 39.111 -20.644 -0.149 1.00 60.62 204 ARG A N 1
ATOM 1524 C CA . ARG A 1 204 ? 39.903 -21.786 0.348 1.00 60.62 204 ARG A CA 1
ATOM 1525 C C . ARG A 1 204 ? 41.324 -21.355 0.712 1.00 60.62 204 ARG A C 1
ATOM 1527 O O . ARG A 1 204 ? 41.830 -21.775 1.753 1.00 60.62 204 ARG A O 1
ATOM 1534 N N . ALA A 1 205 ? 41.958 -20.506 -0.098 1.00 55.91 205 ALA A N 1
ATOM 1535 C CA . ALA A 1 205 ? 43.272 -19.942 0.197 1.00 55.91 205 ALA A CA 1
ATOM 1536 C C . ALA A 1 205 ? 43.245 -19.017 1.429 1.00 55.91 205 ALA A C 1
ATOM 1538 O O . ALA A 1 205 ? 44.127 -19.123 2.281 1.00 55.91 205 ALA A O 1
ATOM 1539 N N . ALA A 1 206 ? 42.210 -18.183 1.576 1.00 52.94 206 ALA A N 1
ATOM 1540 C CA . ALA A 1 206 ? 41.997 -17.310 2.732 1.00 52.94 206 ALA A CA 1
ATOM 1541 C C . ALA A 1 206 ? 41.804 -18.110 4.030 1.00 52.94 206 ALA A C 1
ATOM 1543 O O . ALA A 1 206 ? 42.469 -17.835 5.029 1.00 52.94 206 ALA A O 1
ATOM 1544 N N . ARG A 1 207 ? 40.976 -19.167 3.997 1.00 56.09 207 ARG A N 1
ATOM 1545 C CA . ARG A 1 207 ? 40.779 -20.083 5.135 1.00 56.09 207 ARG A CA 1
ATOM 1546 C C . ARG A 1 207 ? 42.058 -20.834 5.511 1.00 56.09 207 ARG A C 1
ATOM 1548 O O . ARG A 1 207 ? 42.348 -20.983 6.694 1.00 56.09 207 ARG A O 1
ATOM 1555 N N . ARG A 1 208 ? 42.870 -21.256 4.532 1.00 54.50 208 ARG A N 1
ATOM 1556 C CA . ARG A 1 208 ? 44.193 -21.871 4.776 1.00 54.50 208 ARG A CA 1
ATOM 1557 C C . ARG A 1 208 ? 45.199 -20.883 5.383 1.00 54.50 208 ARG A C 1
ATOM 1559 O O . ARG A 1 208 ? 46.000 -21.279 6.226 1.00 54.50 208 ARG A O 1
ATOM 1566 N N . ALA A 1 209 ? 45.148 -19.608 4.992 1.00 49.38 209 ALA A N 1
ATOM 1567 C CA . ALA A 1 209 ? 45.994 -18.551 5.549 1.00 49.38 209 ALA A CA 1
ATOM 1568 C C . ALA A 1 209 ? 45.576 -18.147 6.977 1.00 49.38 209 ALA A C 1
ATOM 1570 O O . ALA A 1 209 ? 46.441 -17.906 7.819 1.00 49.38 209 ALA A O 1
ATOM 1571 N N . GLN A 1 210 ? 44.272 -18.136 7.276 1.00 49.97 210 GLN A N 1
ATOM 1572 C CA . GLN A 1 210 ? 43.736 -17.898 8.623 1.00 49.97 210 GLN A CA 1
ATOM 1573 C C . GLN A 1 210 ? 43.982 -19.087 9.567 1.00 49.97 210 GLN A C 1
ATOM 1575 O O . GLN A 1 210 ? 44.363 -18.874 10.715 1.00 49.97 210 GLN A O 1
ATOM 1580 N N . GLY A 1 211 ? 43.898 -20.329 9.074 1.00 42.69 211 GLY A N 1
ATOM 1581 C CA . GLY A 1 211 ? 44.222 -21.536 9.850 1.00 42.69 211 GLY A CA 1
ATOM 1582 C C . GLY A 1 211 ? 45.692 -21.650 10.284 1.00 42.69 211 GLY A C 1
ATOM 1583 O O . GLY A 1 211 ? 45.986 -22.339 11.253 1.00 42.69 211 GLY A O 1
ATOM 1584 N N . ARG A 1 212 ? 46.626 -20.943 9.625 1.00 40.66 212 ARG A N 1
ATOM 1585 C CA . ARG A 1 212 ? 48.051 -20.879 10.021 1.00 40.66 212 ARG A CA 1
ATOM 1586 C C . ARG A 1 212 ? 48.389 -19.748 10.997 1.00 40.66 212 ARG A C 1
ATOM 1588 O O . ARG A 1 212 ? 49.510 -19.717 11.489 1.00 40.66 212 ARG A O 1
ATOM 1595 N N . ARG A 1 213 ? 47.460 -18.825 11.280 1.00 41.97 213 ARG A N 1
ATOM 1596 C CA . ARG A 1 213 ? 47.671 -17.694 12.211 1.00 41.97 213 ARG A CA 1
ATOM 1597 C C . ARG A 1 213 ? 46.985 -17.871 13.572 1.00 41.97 213 ARG A C 1
ATOM 1599 O O . ARG A 1 213 ? 47.057 -16.972 14.398 1.00 41.97 213 ARG A O 1
ATOM 1606 N N . GLY A 1 214 ? 46.363 -19.025 13.816 1.00 33.56 214 GLY A N 1
ATOM 1607 C CA . GLY A 1 214 ? 45.653 -19.348 15.055 1.00 33.56 214 GLY A CA 1
ATOM 1608 C C . GLY A 1 214 ? 46.184 -20.595 15.764 1.00 33.56 214 GLY A C 1
ATOM 1609 O O . GLY A 1 214 ? 45.397 -21.461 16.127 1.00 33.56 214 GLY A O 1
ATOM 1610 N N . THR A 1 215 ? 47.498 -20.731 15.960 1.00 39.25 215 THR A N 1
ATOM 1611 C CA . THR A 1 215 ? 48.033 -21.674 16.960 1.00 39.25 215 THR A CA 1
ATOM 1612 C C . THR A 1 215 ? 48.199 -20.939 18.280 1.00 39.25 215 THR A C 1
ATOM 1614 O O . THR A 1 215 ? 49.213 -20.285 18.509 1.00 39.25 215 THR A O 1
ATOM 1617 N N . GLY A 1 216 ? 47.180 -21.024 19.130 1.00 36.16 216 GLY A N 1
ATOM 1618 C CA . GLY A 1 216 ? 47.245 -20.474 20.480 1.00 36.16 216 GLY A CA 1
ATOM 1619 C C . GLY A 1 216 ? 45.885 -20.258 21.126 1.00 36.16 216 GLY A C 1
ATOM 1620 O O . GLY A 1 216 ? 45.630 -19.147 21.549 1.00 36.16 216 GLY A O 1
ATOM 1621 N N . LEU A 1 217 ? 45.009 -21.271 21.126 1.00 31.00 217 LEU A N 1
ATOM 1622 C CA . LEU A 1 217 ? 43.991 -21.563 22.159 1.00 31.00 217 LEU A CA 1
ATOM 1623 C C . LEU A 1 217 ? 43.030 -22.651 21.630 1.00 31.00 217 LEU A C 1
ATOM 1625 O O . LEU A 1 217 ? 41.888 -22.402 21.269 1.00 31.00 217 LEU A O 1
ATOM 1629 N N . SER A 1 218 ? 43.501 -23.893 21.543 1.00 30.44 218 SER A N 1
ATOM 1630 C CA . SER A 1 218 ? 42.622 -25.067 21.404 1.00 30.44 218 SER A CA 1
ATOM 1631 C C . SER A 1 218 ? 43.256 -26.264 22.106 1.00 30.44 218 SER A C 1
ATOM 1633 O O . SER A 1 218 ? 43.463 -27.327 21.530 1.00 30.44 218 SER A O 1
ATOM 1635 N N . ALA A 1 219 ? 43.585 -26.070 23.378 1.00 32.69 219 ALA A N 1
ATOM 1636 C CA . ALA A 1 219 ? 43.877 -27.150 24.306 1.00 32.69 219 ALA A CA 1
ATOM 1637 C C . ALA A 1 219 ? 42.911 -27.014 25.485 1.00 32.69 219 ALA A C 1
ATOM 1639 O O . ALA A 1 219 ? 43.305 -26.514 26.533 1.00 32.69 219 ALA A O 1
ATOM 1640 N N . ARG A 1 220 ? 41.625 -27.349 25.267 1.00 32.62 220 ARG A N 1
ATOM 1641 C CA . ARG A 1 220 ? 40.622 -27.646 26.319 1.00 32.62 220 ARG A CA 1
ATOM 1642 C C . ARG A 1 220 ? 39.232 -28.011 25.762 1.00 32.62 220 ARG A C 1
ATOM 1644 O O . ARG A 1 220 ? 38.233 -27.466 26.199 1.00 32.62 220 ARG A O 1
ATOM 1651 N N . VAL A 1 221 ? 39.135 -28.950 24.815 1.00 29.81 221 VAL A N 1
ATOM 1652 C CA . VAL A 1 221 ? 37.855 -29.661 24.541 1.00 29.81 221 VAL A CA 1
ATOM 1653 C C . VAL A 1 221 ? 38.092 -31.162 24.305 1.00 29.81 221 VAL A C 1
ATOM 1655 O O . VAL A 1 221 ? 37.329 -31.844 23.633 1.00 29.81 221 VAL A O 1
ATOM 1658 N N . GLU A 1 222 ? 39.153 -31.719 24.890 1.00 28.70 222 GLU A N 1
ATOM 1659 C CA . GLU A 1 222 ? 39.450 -33.154 24.800 1.00 28.70 222 GLU A CA 1
ATOM 1660 C C . GLU A 1 222 ? 39.640 -33.751 26.196 1.00 28.70 222 GLU A C 1
ATOM 1662 O O . GLU A 1 222 ? 40.669 -34.305 26.552 1.00 28.70 222 GLU A O 1
ATOM 1667 N N . GLN A 1 223 ? 38.621 -33.569 27.033 1.00 33.81 223 GLN A N 1
ATOM 1668 C CA . GLN A 1 223 ? 38.461 -34.274 28.302 1.00 33.81 223 GLN A CA 1
ATOM 1669 C C . GLN A 1 223 ? 36.989 -34.180 28.704 1.00 33.81 223 GLN A C 1
ATOM 1671 O O . GLN A 1 223 ? 36.632 -33.317 29.480 1.00 33.81 223 GLN A O 1
ATOM 1676 N N . VAL A 1 224 ? 36.127 -34.974 28.060 1.00 31.66 224 VAL A N 1
ATOM 1677 C CA . VAL A 1 224 ? 35.008 -35.761 28.639 1.00 31.66 224 VAL A CA 1
ATOM 1678 C C . VAL A 1 224 ? 34.396 -36.558 27.470 1.00 31.66 224 VAL A C 1
ATOM 1680 O O . VAL A 1 224 ? 33.298 -36.298 26.988 1.00 31.66 224 VAL A O 1
ATOM 1683 N N . ARG A 1 225 ? 35.127 -37.548 26.954 1.00 32.12 225 ARG A N 1
ATOM 1684 C CA . ARG A 1 225 ? 34.543 -38.655 26.179 1.00 32.12 225 ARG A CA 1
ATOM 1685 C C . ARG A 1 225 ? 35.143 -39.946 26.704 1.00 32.12 225 ARG A C 1
ATOM 1687 O O . ARG A 1 225 ? 36.160 -40.416 26.215 1.00 32.12 225 ARG A O 1
ATOM 1694 N N . GLY A 1 226 ? 34.524 -40.486 27.749 1.00 28.58 226 GLY A N 1
ATOM 1695 C CA . GLY A 1 226 ? 35.022 -41.701 28.378 1.00 28.58 226 GLY A CA 1
ATOM 1696 C C . GLY A 1 226 ? 34.180 -42.229 29.530 1.00 28.58 226 GLY A C 1
ATOM 1697 O O . GLY A 1 226 ? 34.749 -42.512 30.570 1.00 28.58 226 GLY A O 1
ATOM 1698 N N . ALA A 1 227 ? 32.860 -42.393 29.373 1.00 30.05 227 ALA A N 1
ATOM 1699 C CA . ALA A 1 227 ? 32.093 -43.314 30.228 1.00 30.05 227 ALA A CA 1
ATOM 1700 C C . ALA A 1 227 ? 30.721 -43.690 29.629 1.00 30.05 227 ALA A C 1
ATOM 1702 O O . ALA A 1 227 ? 29.730 -42.992 29.779 1.00 30.05 227 ALA A O 1
ATOM 1703 N N . ARG A 1 228 ? 30.726 -44.824 28.920 1.00 31.58 228 ARG A N 1
ATOM 1704 C CA . ARG A 1 228 ? 29.752 -45.937 28.910 1.00 31.58 228 ARG A CA 1
ATOM 1705 C C . ARG A 1 228 ? 28.228 -45.670 28.974 1.00 31.58 228 ARG A C 1
ATOM 1707 O O . ARG A 1 228 ? 27.664 -45.274 29.982 1.00 31.58 228 ARG A O 1
ATOM 1714 N N . ARG A 1 229 ? 27.585 -46.152 27.899 1.00 35.09 229 ARG A N 1
ATOM 1715 C CA . ARG A 1 229 ? 26.215 -46.690 27.747 1.00 35.09 229 ARG A CA 1
ATOM 1716 C C . ARG A 1 229 ? 25.574 -47.266 29.025 1.00 35.09 229 ARG A C 1
ATOM 1718 O O . ARG A 1 229 ? 26.137 -48.221 29.553 1.00 35.09 229 ARG A O 1
ATOM 1725 N N . ARG A 1 230 ? 24.331 -46.851 29.334 1.00 27.67 230 ARG A N 1
ATOM 1726 C CA . ARG A 1 230 ? 23.135 -47.690 29.633 1.00 27.67 230 ARG A CA 1
ATOM 1727 C C . ARG A 1 230 ? 21.844 -46.857 29.451 1.00 27.67 230 ARG A C 1
ATOM 1729 O O . ARG A 1 230 ? 21.855 -45.658 29.689 1.00 27.67 230 ARG A O 1
ATOM 1736 N N . SER A 1 231 ? 20.747 -47.501 29.053 1.00 26.33 231 SER A N 1
ATOM 1737 C CA . SER A 1 231 ? 19.356 -46.988 29.051 1.00 26.33 231 SER A CA 1
ATOM 1738 C C . SER A 1 231 ? 18.474 -47.979 29.838 1.00 26.33 231 SER A C 1
ATOM 1740 O O . SER A 1 231 ? 18.909 -49.126 29.971 1.00 26.33 231 SER A O 1
ATOM 1742 N N . PRO A 1 232 ? 17.191 -47.688 30.146 1.00 48.75 232 PRO A N 1
ATOM 1743 C CA . PRO A 1 232 ? 16.559 -46.542 30.831 1.00 48.75 232 PRO A CA 1
ATOM 1744 C C . PRO A 1 232 ? 15.862 -47.013 32.156 1.00 48.75 232 PRO A C 1
ATOM 1746 O O . PRO A 1 232 ? 16.101 -48.152 32.559 1.00 48.75 232 PRO A O 1
ATOM 1749 N N . PRO A 1 233 ? 15.027 -46.206 32.864 1.00 29.56 233 PRO A N 1
ATOM 1750 C CA . PRO A 1 233 ? 13.571 -46.251 32.615 1.00 29.56 233 PRO A CA 1
ATOM 1751 C C . PRO A 1 233 ? 12.789 -44.930 32.865 1.00 29.56 233 PRO A C 1
ATOM 1753 O O . PRO A 1 233 ? 13.334 -43.907 33.260 1.00 29.56 233 PRO A O 1
ATOM 1756 N N . ARG A 1 234 ? 11.481 -44.994 32.565 1.00 30.31 234 ARG A N 1
ATOM 1757 C CA . ARG A 1 234 ? 10.431 -43.958 32.643 1.00 30.31 234 ARG A CA 1
ATOM 1758 C C . ARG A 1 234 ? 10.161 -43.414 34.060 1.00 30.31 234 ARG A C 1
ATOM 1760 O O . ARG A 1 234 ? 10.045 -44.208 34.986 1.00 30.31 234 ARG A O 1
ATOM 1767 N N . GLY A 1 235 ? 9.808 -42.123 34.134 1.00 26.66 235 GLY A N 1
ATOM 1768 C CA . GLY A 1 235 ? 8.754 -41.606 35.024 1.00 26.66 235 GLY A CA 1
ATOM 1769 C C . GLY A 1 235 ? 9.141 -40.526 36.049 1.00 26.66 235 GLY A C 1
ATOM 1770 O O . GLY A 1 235 ? 10.032 -40.740 36.856 1.00 26.66 235 GLY A O 1
ATOM 1771 N N . VAL A 1 236 ? 8.311 -39.469 36.072 1.00 24.98 236 VAL A N 1
ATOM 1772 C CA . VAL A 1 236 ? 8.005 -38.519 37.172 1.00 24.98 236 VAL A CA 1
ATOM 1773 C C . VAL A 1 236 ? 8.808 -37.199 37.260 1.00 24.98 236 VAL A C 1
ATOM 1775 O O . VAL A 1 236 ? 9.960 -37.159 37.665 1.00 24.98 236 VAL A O 1
ATOM 1778 N N . LEU A 1 237 ? 8.097 -36.126 36.871 1.00 27.08 237 LEU A N 1
ATOM 1779 C CA . LEU A 1 237 ? 7.974 -34.764 37.435 1.00 27.08 237 LEU A CA 1
ATOM 1780 C C . LEU A 1 237 ? 9.097 -34.199 38.334 1.00 27.08 237 LEU A C 1
ATOM 1782 O O . LEU A 1 237 ? 9.303 -34.680 39.441 1.00 27.08 237 LEU A O 1
ATOM 1786 N N . SER A 1 238 ? 9.629 -33.029 37.952 1.00 25.22 238 SER A N 1
ATOM 1787 C CA . SER A 1 238 ? 9.354 -31.725 38.604 1.00 25.22 238 SER A CA 1
ATOM 1788 C C . SER A 1 238 ? 10.565 -30.774 38.637 1.00 25.22 238 SER A C 1
ATOM 1790 O O . SER A 1 238 ? 11.674 -31.179 38.968 1.00 25.22 238 SER A O 1
ATOM 1792 N N . ALA A 1 239 ? 10.256 -29.497 38.380 1.00 28.33 239 ALA A N 1
ATOM 1793 C CA . ALA A 1 239 ? 10.900 -28.271 38.859 1.00 28.33 239 ALA A CA 1
ATOM 1794 C C . ALA A 1 239 ? 12.324 -27.923 38.387 1.00 28.33 239 ALA A C 1
ATOM 1796 O O . ALA A 1 239 ? 13.316 -28.306 38.996 1.00 28.33 239 ALA A O 1
ATOM 1797 N N . TYR A 1 240 ? 12.387 -27.020 37.404 1.00 26.81 240 TYR A N 1
ATOM 1798 C CA . TYR A 1 240 ? 13.299 -25.877 37.472 1.00 26.81 240 TYR A CA 1
ATOM 1799 C C . TYR A 1 240 ? 12.534 -24.608 37.084 1.00 26.81 240 TYR A C 1
ATOM 1801 O O . TYR A 1 240 ? 12.224 -24.385 35.917 1.00 26.81 240 TYR A O 1
ATOM 1809 N N . ASP A 1 241 ? 12.214 -23.821 38.110 1.00 31.66 241 ASP A N 1
ATOM 1810 C CA . ASP A 1 241 ? 11.759 -22.438 38.030 1.00 31.66 241 ASP A CA 1
ATOM 1811 C C . ASP A 1 241 ? 12.865 -21.546 37.453 1.00 31.66 241 ASP A C 1
ATOM 1813 O O . ASP A 1 241 ? 13.948 -21.424 38.037 1.00 31.66 241 ASP A O 1
ATOM 1817 N N . HIS A 1 242 ? 12.555 -20.843 36.364 1.00 30.44 242 HIS A N 1
ATOM 1818 C CA . HIS A 1 242 ? 13.105 -19.516 36.104 1.00 30.44 242 HIS A CA 1
ATOM 1819 C C . HIS A 1 242 ? 12.045 -18.601 35.468 1.00 30.44 242 HIS A C 1
ATOM 1821 O O . H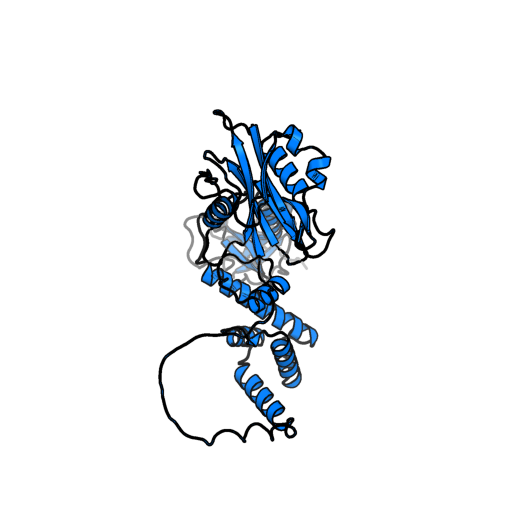IS A 1 242 ? 11.161 -19.087 34.763 1.00 30.44 242 HIS A O 1
ATOM 1827 N N . PRO A 1 243 ? 12.083 -17.300 35.807 1.00 26.88 243 PRO A N 1
ATOM 1828 C CA . PRO A 1 243 ? 10.914 -16.431 35.861 1.00 26.88 243 PRO A CA 1
ATOM 1829 C C . PRO A 1 243 ? 10.430 -15.967 34.485 1.00 26.88 243 PRO A C 1
ATOM 1831 O O . PRO A 1 243 ? 11.200 -15.831 33.538 1.00 26.88 243 PRO A O 1
ATOM 1834 N N . MET A 1 244 ? 9.122 -15.710 34.434 1.00 34.53 244 MET A N 1
ATOM 1835 C CA . MET A 1 244 ? 8.339 -15.259 33.289 1.00 34.53 244 MET A CA 1
ATOM 1836 C C . MET A 1 244 ? 8.976 -14.098 32.514 1.00 34.53 244 MET A C 1
ATOM 1838 O O . MET A 1 244 ? 9.097 -12.986 33.023 1.00 34.53 244 MET A O 1
ATOM 1842 N N . ALA A 1 245 ? 9.243 -14.349 31.237 1.00 28.20 245 ALA A N 1
ATOM 1843 C CA . ALA A 1 245 ? 9.216 -13.346 30.183 1.00 28.20 245 ALA A CA 1
ATOM 1844 C C . ALA A 1 245 ? 8.462 -13.970 29.004 1.00 28.20 245 ALA A C 1
ATOM 1846 O O . ALA A 1 245 ? 9.050 -14.570 28.110 1.00 28.20 245 ALA A O 1
ATOM 1847 N N . ASP A 1 246 ? 7.138 -13.894 29.072 1.00 34.00 246 ASP A N 1
ATOM 1848 C CA . ASP A 1 246 ? 6.230 -14.237 27.984 1.00 34.00 246 ASP A CA 1
ATOM 1849 C C . ASP A 1 246 ? 5.132 -13.170 27.932 1.00 34.00 246 ASP A C 1
ATOM 1851 O O . ASP A 1 246 ? 4.858 -12.519 28.942 1.00 34.00 246 ASP A O 1
ATOM 1855 N N . MET A 1 247 ? 4.506 -13.059 26.762 1.00 33.84 247 MET A N 1
ATOM 1856 C CA . MET A 1 247 ? 3.301 -12.304 26.407 1.00 33.84 247 MET A CA 1
ATOM 1857 C C . MET A 1 247 ? 3.506 -11.090 25.493 1.00 33.84 247 MET A C 1
ATOM 1859 O O . MET A 1 247 ? 3.276 -9.946 25.860 1.00 33.84 247 MET A O 1
ATOM 1863 N N . THR A 1 248 ? 3.882 -11.375 24.239 1.00 34.03 248 THR A N 1
ATOM 1864 C CA . THR A 1 248 ? 3.164 -10.854 23.044 1.00 34.03 248 THR A CA 1
ATOM 1865 C C . THR A 1 248 ? 3.160 -11.836 21.853 1.00 34.03 248 THR A C 1
ATOM 1867 O O . THR A 1 248 ? 2.729 -11.475 20.754 1.00 34.03 248 THR A O 1
ATOM 1870 N N . GLU A 1 249 ? 3.585 -13.096 22.013 1.00 35.06 249 GLU A N 1
ATOM 1871 C CA . GLU A 1 249 ? 3.552 -14.078 20.920 1.00 35.06 249 GLU A CA 1
ATOM 1872 C C . GLU A 1 249 ? 2.452 -15.120 21.120 1.00 35.06 249 GLU A C 1
ATOM 1874 O O . GLU A 1 249 ? 2.628 -16.137 21.779 1.00 35.06 249 GLU A O 1
ATOM 1879 N N . THR A 1 250 ? 1.303 -14.905 20.479 1.00 34.22 250 THR A N 1
ATOM 1880 C CA . THR A 1 250 ? 0.343 -15.987 20.255 1.00 34.22 250 THR A CA 1
ATOM 1881 C C . THR A 1 250 ? 0.641 -16.679 18.920 1.00 34.22 250 THR A C 1
ATOM 1883 O O . THR A 1 250 ? 0.418 -16.119 17.844 1.00 34.22 250 THR A O 1
ATOM 1886 N N . THR A 1 251 ? 1.095 -17.939 19.039 1.00 41.34 251 THR A N 1
ATOM 1887 C CA . THR A 1 251 ? 1.527 -18.949 18.035 1.00 41.34 251 THR A CA 1
ATOM 1888 C C . THR A 1 251 ? 3.046 -18.963 17.784 1.00 41.34 251 THR A C 1
ATOM 1890 O O . THR A 1 251 ? 3.579 -17.917 17.418 1.00 41.34 251 THR A O 1
ATOM 1893 N N . PRO A 1 252 ? 3.749 -20.114 17.946 1.00 41.78 252 PRO A N 1
ATOM 1894 C CA . PRO A 1 252 ? 5.200 -20.175 17.791 1.00 41.78 252 PRO A CA 1
ATOM 1895 C C . PRO A 1 252 ? 5.558 -19.713 16.386 1.00 41.78 252 PRO A C 1
ATOM 1897 O O . PRO A 1 252 ? 5.125 -20.303 15.393 1.00 41.78 252 PRO A O 1
ATOM 1900 N N . GLY A 1 253 ? 6.274 -18.593 16.321 1.00 50.81 253 GLY A N 1
ATOM 1901 C CA . GLY A 1 253 ? 6.626 -17.955 15.071 1.00 50.81 253 GLY A CA 1
ATOM 1902 C C . GLY A 1 253 ? 7.373 -18.926 14.166 1.00 50.81 253 GLY A C 1
ATOM 1903 O O . GLY A 1 253 ? 8.208 -19.709 14.607 1.00 50.81 253 GLY A O 1
ATOM 1904 N N . TRP A 1 254 ? 7.110 -18.820 12.864 1.00 54.28 254 TRP A N 1
ATOM 1905 C CA . TRP A 1 254 ? 8.001 -19.316 11.810 1.00 54.28 254 TRP A CA 1
ATOM 1906 C C . TRP A 1 254 ? 9.483 -19.047 12.133 1.00 54.28 254 TRP A C 1
ATOM 1908 O O . TRP A 1 254 ? 10.360 -19.827 11.766 1.00 54.28 254 TRP A O 1
ATOM 1918 N N . LEU A 1 255 ? 9.752 -17.898 12.762 1.00 58.09 255 LEU A N 1
ATOM 1919 C CA . LEU A 1 255 ? 11.063 -17.443 13.198 1.00 58.09 255 LEU A CA 1
ATOM 1920 C C . LEU A 1 255 ? 11.215 -17.682 14.700 1.00 58.09 255 LEU A C 1
ATOM 1922 O O . LEU A 1 255 ? 10.296 -17.382 15.464 1.00 58.09 255 LEU A O 1
ATOM 1926 N N . SER A 1 256 ? 12.398 -18.141 15.112 1.00 72.25 256 SER A N 1
ATOM 1927 C CA . SER A 1 256 ? 12.801 -18.051 16.515 1.00 72.25 256 SER A CA 1
ATOM 1928 C C . SER A 1 256 ? 12.836 -16.578 16.968 1.00 72.25 256 SER A C 1
ATOM 1930 O O . SER A 1 256 ? 12.954 -15.687 16.118 1.00 72.25 256 SER A O 1
ATOM 1932 N N . PRO A 1 257 ? 12.760 -16.286 18.279 1.00 72.00 257 PRO A N 1
ATOM 1933 C CA . PRO A 1 257 ? 12.881 -14.916 18.784 1.00 72.00 257 PRO A CA 1
ATOM 1934 C C . PRO A 1 257 ? 14.137 -14.190 18.269 1.00 72.00 257 PRO A C 1
ATOM 1936 O O . PRO A 1 257 ? 14.040 -13.049 17.814 1.00 72.00 257 PRO A O 1
ATOM 1939 N N . ASP A 1 258 ? 15.277 -14.885 18.225 1.00 70.56 258 ASP A N 1
ATOM 1940 C CA . ASP A 1 258 ? 16.548 -14.351 17.719 1.00 70.56 258 ASP A CA 1
ATOM 1941 C C . ASP A 1 258 ? 16.482 -14.043 16.212 1.00 70.56 258 ASP A C 1
ATOM 1943 O O . ASP A 1 258 ? 16.927 -12.986 15.752 1.00 70.56 258 ASP A O 1
ATOM 1947 N N . ASP A 1 259 ? 15.889 -14.944 15.419 1.00 73.88 259 ASP A N 1
ATOM 1948 C CA . ASP A 1 259 ? 15.707 -14.727 13.979 1.00 73.88 259 ASP A CA 1
ATOM 1949 C C . ASP A 1 259 ? 14.753 -13.561 13.704 1.00 73.88 259 ASP A C 1
ATOM 1951 O O . ASP A 1 259 ? 14.933 -12.806 12.741 1.00 73.88 259 ASP A O 1
ATOM 1955 N N . LEU A 1 260 ? 13.732 -13.394 14.545 1.00 72.81 260 LEU A N 1
ATOM 1956 C CA . LEU A 1 260 ? 12.804 -12.279 14.459 1.00 72.81 260 LEU A CA 1
ATOM 1957 C C . LEU A 1 260 ? 13.502 -10.954 14.764 1.00 72.81 260 LEU A C 1
ATOM 1959 O O . LEU A 1 260 ? 13.330 -9.998 14.009 1.00 72.81 260 LEU A O 1
ATOM 1963 N N . GLU A 1 261 ? 14.304 -10.889 15.823 1.00 76.88 261 GLU A N 1
ATOM 1964 C CA . GLU A 1 261 ? 15.070 -9.693 16.178 1.00 76.88 261 GLU A CA 1
ATOM 1965 C C . GLU A 1 261 ? 16.063 -9.319 15.068 1.00 76.88 261 GLU A C 1
ATOM 1967 O O . GLU A 1 261 ? 16.106 -8.172 14.609 1.00 76.88 261 GLU A O 1
ATOM 1972 N N . LEU A 1 262 ? 16.774 -10.311 14.528 1.00 76.75 262 LEU A N 1
ATOM 1973 C CA . LEU A 1 262 ? 17.684 -10.113 13.405 1.00 76.75 262 LEU A CA 1
ATOM 1974 C C . LEU A 1 262 ? 16.953 -9.649 12.138 1.00 76.75 262 LEU A C 1
ATOM 1976 O O . LEU A 1 262 ? 17.486 -8.828 11.385 1.00 76.75 262 LEU A O 1
ATOM 1980 N N . THR A 1 263 ? 15.740 -10.148 11.896 1.00 79.94 263 THR A N 1
ATOM 1981 C CA . THR A 1 263 ? 14.908 -9.718 10.766 1.00 79.94 263 THR A CA 1
ATOM 1982 C C . THR A 1 263 ? 14.436 -8.278 10.957 1.00 79.94 263 THR A C 1
ATOM 1984 O O . THR A 1 263 ? 14.625 -7.469 10.049 1.00 79.94 263 THR A O 1
ATOM 1987 N N . ARG A 1 264 ? 13.919 -7.919 12.141 1.00 86.12 264 ARG A N 1
ATOM 1988 C CA . ARG A 1 264 ? 13.491 -6.549 12.490 1.00 86.12 264 ARG A CA 1
ATOM 1989 C C . ARG A 1 264 ? 14.610 -5.524 12.324 1.00 86.12 264 ARG A C 1
ATOM 1991 O O . ARG A 1 264 ? 14.362 -4.413 11.866 1.00 86.12 264 ARG A O 1
ATOM 1998 N N . ALA A 1 265 ? 15.846 -5.910 12.640 1.00 78.00 265 ALA A N 1
ATOM 1999 C CA . ALA A 1 265 ? 17.017 -5.048 12.499 1.00 78.00 265 ALA A CA 1
ATOM 2000 C C . ALA A 1 265 ? 17.484 -4.853 11.042 1.00 78.00 265 ALA A C 1
ATOM 2002 O O . ALA A 1 265 ? 18.316 -3.986 10.772 1.00 78.00 265 ALA A O 1
ATOM 2003 N N . ARG A 1 266 ? 17.021 -5.681 10.095 1.00 87.50 266 ARG A N 1
ATOM 2004 C CA . ARG A 1 266 ? 17.569 -5.732 8.725 1.00 87.50 266 ARG A CA 1
ATOM 2005 C C . ARG A 1 266 ? 16.547 -5.491 7.627 1.00 87.50 266 ARG A C 1
ATOM 2007 O O . ARG A 1 266 ? 16.952 -5.129 6.523 1.00 87.50 266 ARG A O 1
ATOM 2014 N N . MET A 1 267 ? 15.269 -5.721 7.902 1.00 89.12 267 MET A N 1
ATOM 2015 C CA . MET A 1 267 ? 14.196 -5.708 6.917 1.00 89.12 267 MET A CA 1
ATOM 2016 C C . MET A 1 267 ? 12.963 -4.988 7.471 1.00 89.12 267 MET A C 1
ATOM 2018 O O . MET A 1 267 ? 12.599 -5.223 8.623 1.00 89.12 267 MET A O 1
ATOM 2022 N N . PRO A 1 268 ? 12.272 -4.179 6.648 1.00 92.31 268 PRO A N 1
ATOM 2023 C CA . PRO A 1 268 ? 10.906 -3.781 6.951 1.00 92.31 268 PRO A CA 1
ATOM 2024 C C . PRO A 1 268 ? 10.000 -5.017 7.047 1.00 92.31 268 PRO A C 1
ATOM 2026 O O . PRO A 1 268 ? 10.123 -5.944 6.239 1.00 92.31 268 PRO A O 1
ATOM 2029 N N . ILE A 1 269 ? 9.093 -5.031 8.022 1.00 90.62 269 ILE A N 1
ATOM 2030 C CA . ILE A 1 269 ? 8.152 -6.130 8.260 1.00 90.62 269 ILE A CA 1
ATOM 2031 C C . ILE A 1 269 ? 6.783 -5.766 7.689 1.00 90.62 269 ILE A C 1
ATOM 2033 O O . ILE A 1 269 ? 6.253 -4.695 7.975 1.00 90.62 269 ILE A O 1
ATOM 2037 N N . LEU A 1 270 ? 6.193 -6.667 6.905 1.00 96.44 270 LEU A N 1
ATOM 2038 C CA . LEU A 1 270 ? 4.853 -6.473 6.357 1.00 96.44 270 LEU A CA 1
ATOM 2039 C C . LEU A 1 270 ? 3.790 -6.626 7.454 1.00 96.44 270 LEU A C 1
ATOM 2041 O O . LEU A 1 270 ? 3.758 -7.634 8.168 1.00 96.44 270 LEU A O 1
ATOM 2045 N N . TYR A 1 271 ? 2.914 -5.634 7.556 1.00 97.75 271 TYR A N 1
ATOM 2046 C CA . TYR A 1 271 ? 1.819 -5.562 8.518 1.00 97.75 271 TYR A CA 1
ATOM 2047 C C . TYR A 1 271 ? 0.481 -5.295 7.818 1.00 97.75 271 TYR A C 1
ATOM 2049 O O . TYR A 1 271 ? 0.430 -4.905 6.648 1.00 97.75 271 TYR A O 1
ATOM 2057 N N . VAL A 1 272 ? -0.601 -5.519 8.556 1.00 98.50 272 VAL A N 1
ATOM 2058 C CA . VAL A 1 272 ? -1.926 -4.985 8.245 1.00 98.50 272 VAL A CA 1
ATOM 2059 C C . VAL A 1 272 ? -2.457 -4.216 9.445 1.00 98.50 272 VAL A C 1
ATOM 2061 O O . VAL A 1 272 ? -2.258 -4.645 10.583 1.00 98.50 272 VAL A O 1
ATOM 2064 N N . ASP A 1 273 ? -3.174 -3.132 9.169 1.00 98.56 273 ASP A N 1
ATOM 2065 C CA . ASP A 1 273 ? -4.046 -2.453 10.124 1.00 98.56 273 ASP A CA 1
ATOM 2066 C C . ASP A 1 273 ? -5.480 -2.561 9.608 1.00 98.56 273 ASP A C 1
ATOM 2068 O O . ASP A 1 273 ? -5.775 -2.238 8.458 1.00 98.56 273 ASP A O 1
ATOM 2072 N N . ALA A 1 274 ? -6.387 -3.030 10.451 1.00 98.38 274 ALA A N 1
ATOM 2073 C CA . ALA A 1 274 ? -7.810 -3.056 10.178 1.00 98.38 274 ALA A CA 1
ATOM 2074 C C . ALA A 1 274 ? -8.512 -2.068 11.108 1.00 98.38 274 ALA A C 1
ATOM 2076 O O . ALA A 1 274 ? -8.320 -2.100 12.324 1.00 98.38 274 ALA A O 1
ATOM 2077 N N . VAL A 1 275 ? -9.337 -1.207 10.517 1.00 98.50 275 VAL A N 1
ATOM 2078 C CA . VAL A 1 275 ? -10.260 -0.302 11.204 1.00 98.50 275 VAL A CA 1
ATOM 2079 C C . VAL A 1 275 ? -11.635 -0.975 11.191 1.00 98.50 275 VAL A C 1
ATOM 2081 O O . VAL A 1 275 ? -12.301 -0.956 10.150 1.00 98.50 275 VAL A O 1
ATOM 2084 N N . PRO A 1 276 ? -12.055 -1.633 12.289 1.00 98.12 276 PRO A N 1
ATOM 2085 C CA . PRO A 1 276 ? -13.348 -2.298 12.354 1.00 98.12 276 PRO A CA 1
ATOM 2086 C C . PRO A 1 276 ? -14.458 -1.252 12.376 1.00 98.12 276 PRO A C 1
ATOM 2088 O O . PRO A 1 276 ? -14.415 -0.325 13.186 1.00 98.12 276 PRO A O 1
ATOM 2091 N N . VAL A 1 277 ? -15.467 -1.408 11.521 1.00 98.44 277 VAL A N 1
ATOM 2092 C CA . VAL A 1 277 ? -16.597 -0.470 11.456 1.00 98.44 277 VAL A CA 1
ATOM 2093 C C . VAL A 1 277 ? -17.945 -1.180 11.502 1.00 98.44 277 VAL A C 1
ATOM 2095 O O . VAL A 1 277 ? -18.094 -2.297 11.002 1.00 98.44 277 VAL A O 1
ATOM 2098 N N . ARG A 1 278 ? -18.945 -0.512 12.078 1.00 97.75 278 ARG A N 1
ATOM 2099 C CA . ARG A 1 278 ? -20.358 -0.802 11.820 1.00 97.75 278 ARG A CA 1
ATOM 2100 C C . ARG A 1 278 ? -20.830 0.093 10.690 1.00 97.75 278 ARG A C 1
ATOM 2102 O O . ARG A 1 278 ? -20.487 1.273 10.654 1.00 97.75 278 ARG A O 1
ATOM 2109 N N . VAL A 1 279 ? -21.626 -0.480 9.800 1.00 96.88 279 VAL A N 1
ATOM 2110 C CA . VAL A 1 279 ? -22.240 0.229 8.678 1.00 96.88 279 VAL A CA 1
ATOM 2111 C C . VAL A 1 279 ? -23.750 0.055 8.719 1.00 96.88 279 VAL A C 1
ATOM 2113 O O . VAL A 1 279 ? -24.227 -0.940 9.269 1.00 96.88 279 VAL A O 1
ATOM 2116 N N . ASP A 1 280 ? -24.484 1.017 8.174 1.00 93.25 280 ASP A N 1
ATOM 2117 C CA . ASP A 1 280 ? -25.919 0.869 7.935 1.00 93.25 280 ASP A CA 1
ATOM 2118 C C . ASP A 1 280 ? -26.211 0.080 6.640 1.00 93.25 280 ASP A C 1
ATOM 2120 O O . ASP A 1 280 ? -25.303 -0.438 5.981 1.00 93.25 280 ASP A O 1
ATOM 2124 N N . ASP A 1 281 ? -27.490 -0.021 6.270 1.00 92.75 281 ASP A N 1
ATOM 2125 C CA . ASP A 1 281 ? -27.937 -0.746 5.073 1.00 92.75 281 ASP A CA 1
ATOM 2126 C C . ASP A 1 281 ? -27.454 -0.112 3.755 1.00 92.75 281 ASP A C 1
ATOM 2128 O O . ASP A 1 281 ? -27.424 -0.784 2.722 1.00 92.75 281 ASP A O 1
ATOM 2132 N N . SER A 1 282 ? -27.058 1.165 3.778 1.00 91.00 282 SER A N 1
ATOM 2133 C CA . SER A 1 282 ? -26.495 1.878 2.626 1.00 91.00 282 SER A CA 1
ATOM 2134 C C . SER A 1 282 ? -24.970 1.748 2.522 1.00 91.00 282 SER A C 1
ATOM 2136 O O . SER A 1 282 ? -24.398 2.044 1.474 1.00 91.00 282 SER A O 1
ATOM 2138 N N . GLY A 1 283 ? -24.318 1.233 3.570 1.00 89.44 283 GLY A N 1
ATOM 2139 C CA . GLY A 1 283 ? -22.865 1.092 3.654 1.00 89.44 283 GLY A CA 1
ATOM 2140 C C . GLY A 1 283 ? -22.160 2.278 4.314 1.00 89.44 283 GLY A C 1
ATOM 2141 O O . GLY A 1 283 ? -20.930 2.268 4.385 1.00 89.44 283 GLY A O 1
ATOM 2142 N N . GLU A 1 284 ? -22.908 3.258 4.824 1.00 93.56 284 GLU A N 1
ATOM 2143 C CA . GLU A 1 284 ? -22.370 4.407 5.555 1.00 93.56 284 GLU A CA 1
ATOM 2144 C C . GLU A 1 284 ? -21.832 3.970 6.919 1.00 93.56 284 GLU A C 1
ATOM 2146 O O . GLU A 1 284 ? -22.452 3.171 7.628 1.00 93.56 284 GLU A O 1
ATOM 2151 N N . VAL A 1 285 ? -20.664 4.488 7.305 1.00 96.88 285 VAL A N 1
ATOM 2152 C CA . VAL A 1 285 ? -20.022 4.134 8.578 1.00 96.88 285 VAL A CA 1
ATOM 2153 C C . VAL A 1 285 ? -20.750 4.817 9.732 1.00 96.88 285 VAL A C 1
ATOM 2155 O O . VAL A 1 285 ? -20.736 6.037 9.861 1.00 96.88 285 VAL A O 1
ATOM 2158 N N . THR A 1 286 ? -21.337 4.016 10.622 1.00 96.88 286 THR A N 1
ATOM 2159 C CA . THR A 1 286 ? -22.052 4.517 11.806 1.00 96.88 286 THR A CA 1
ATOM 2160 C C . THR A 1 286 ? -21.189 4.498 13.058 1.00 96.88 286 THR A C 1
ATOM 2162 O O . THR A 1 286 ? -21.333 5.377 13.903 1.00 96.88 286 THR A O 1
ATOM 2165 N N . HIS A 1 287 ? -20.300 3.505 13.193 1.00 98.38 287 HIS A N 1
ATOM 2166 C CA . HIS A 1 287 ? -19.422 3.368 14.355 1.00 98.38 287 HIS A CA 1
ATOM 2167 C C . HIS A 1 287 ? -18.064 2.763 13.991 1.00 98.38 287 HIS A C 1
ATOM 2169 O O . HIS A 1 287 ? -17.959 1.955 13.069 1.00 98.38 287 HIS A O 1
ATOM 2175 N N . ILE A 1 288 ? -17.042 3.094 14.776 1.00 98.25 288 ILE A N 1
ATOM 2176 C CA . ILE A 1 288 ? -15.671 2.605 14.673 1.00 98.25 288 ILE A CA 1
ATOM 2177 C C . ILE A 1 288 ? -15.316 1.878 15.968 1.00 98.25 288 ILE A C 1
ATOM 2179 O O . ILE A 1 288 ? -15.470 2.426 17.059 1.00 98.25 288 ILE A O 1
ATOM 2183 N N . GLY A 1 289 ? -14.850 0.639 15.848 1.00 97.25 289 GLY A N 1
ATOM 2184 C CA . GLY A 1 289 ? -14.463 -0.195 16.980 1.00 97.25 289 GLY A CA 1
ATOM 2185 C C . GLY A 1 289 ? -12.996 0.013 17.331 1.00 97.25 289 GLY A C 1
ATOM 2186 O O . GLY A 1 289 ? -12.125 -0.248 16.503 1.00 97.25 289 GLY A O 1
ATOM 2187 N N . LEU A 1 290 ? -12.715 0.446 18.559 1.00 97.38 290 LEU A N 1
ATOM 2188 C CA . LEU A 1 290 ? -11.354 0.613 19.068 1.00 97.38 290 LEU A CA 1
ATOM 2189 C C . LEU A 1 290 ? -11.117 -0.308 20.260 1.00 97.38 290 LEU A C 1
ATOM 2191 O O . LEU A 1 290 ? -11.896 -0.324 21.216 1.00 97.38 290 LEU A O 1
ATOM 2195 N N . LEU A 1 291 ? -10.014 -1.049 20.206 1.00 95.38 291 LEU A N 1
ATOM 2196 C CA . LEU A 1 291 ? -9.593 -1.932 21.286 1.00 95.38 291 LEU A CA 1
ATOM 2197 C C . LEU A 1 291 ? -8.939 -1.111 22.388 1.00 95.38 291 LEU A C 1
ATOM 2199 O O . LEU A 1 291 ? -8.135 -0.228 22.100 1.00 95.38 291 LEU A O 1
ATOM 2203 N N . LEU A 1 292 ? -9.230 -1.440 23.639 1.00 93.88 292 LEU A N 1
ATOM 2204 C CA . LEU A 1 292 ? -8.503 -0.934 24.794 1.00 93.88 292 LEU A CA 1
ATOM 2205 C C . LEU A 1 292 ? -7.429 -1.954 25.179 1.00 93.88 292 LEU A C 1
ATOM 2207 O O . LEU A 1 292 ? -7.744 -3.120 25.405 1.00 93.88 292 LEU A O 1
ATOM 2211 N N . ARG A 1 293 ? -6.163 -1.541 25.238 1.00 89.50 293 ARG A N 1
ATOM 2212 C CA . ARG A 1 293 ? -5.018 -2.417 25.534 1.00 89.50 293 ARG A CA 1
ATOM 2213 C C . ARG A 1 293 ? -4.129 -1.817 26.611 1.00 89.50 293 ARG A C 1
ATOM 2215 O O . ARG A 1 293 ? -4.057 -0.597 26.746 1.00 89.50 293 ARG A O 1
ATOM 2222 N N . ILE A 1 294 ? -3.422 -2.680 27.335 1.00 83.12 294 ILE A N 1
ATOM 2223 C CA . ILE A 1 294 ? -2.344 -2.279 28.242 1.00 83.12 294 ILE A CA 1
ATOM 2224 C C . ILE A 1 294 ? -1.013 -2.455 27.507 1.00 83.12 294 ILE A C 1
ATOM 2226 O O . ILE A 1 294 ? -0.691 -3.548 27.043 1.00 83.12 294 ILE A O 1
ATOM 2230 N N . GLY A 1 295 ? -0.258 -1.368 27.371 1.00 72.06 295 GLY A N 1
ATOM 2231 C CA . GLY A 1 295 ? 1.100 -1.369 26.849 1.00 72.06 295 GLY A CA 1
ATOM 2232 C C . GLY A 1 295 ? 2.091 -2.023 27.820 1.00 72.06 295 GLY A C 1
ATOM 2233 O O . GLY A 1 295 ? 1.799 -2.190 29.003 1.00 72.06 295 GLY A O 1
ATOM 2234 N N . PRO A 1 296 ? 3.299 -2.382 27.357 1.00 66.75 296 PRO A N 1
ATOM 2235 C CA . PRO A 1 296 ? 4.316 -3.021 28.199 1.00 66.75 296 PRO A CA 1
ATOM 2236 C C . PRO A 1 296 ? 4.816 -2.132 29.351 1.00 66.75 296 PRO A C 1
ATOM 2238 O O . PRO A 1 296 ? 5.370 -2.632 30.323 1.00 66.75 296 PRO A O 1
ATOM 2241 N N . ASP A 1 297 ? 4.611 -0.820 29.257 1.00 73.69 297 ASP A N 1
ATOM 2242 C CA . ASP A 1 297 ? 4.871 0.170 30.306 1.00 73.69 297 ASP A CA 1
ATOM 2243 C C . ASP A 1 297 ? 3.694 0.336 31.291 1.00 73.69 297 ASP A C 1
ATOM 2245 O O . ASP A 1 297 ? 3.737 1.194 32.171 1.00 73.69 297 ASP A O 1
ATOM 2249 N N . GLY A 1 298 ? 2.637 -0.470 31.146 1.00 77.81 298 GLY A N 1
ATOM 2250 C CA . GLY A 1 298 ? 1.411 -0.388 31.937 1.00 77.81 298 GLY A CA 1
ATOM 2251 C C . GLY A 1 298 ? 0.444 0.707 31.480 1.00 77.81 298 GLY A C 1
ATOM 2252 O O . GLY A 1 298 ? -0.612 0.871 32.093 1.00 77.81 298 GLY A O 1
ATOM 2253 N N . SER A 1 299 ? 0.767 1.456 30.419 1.00 82.12 299 SER A N 1
ATOM 2254 C CA . SER A 1 299 ? -0.117 2.499 29.900 1.00 82.12 299 SER A CA 1
ATOM 2255 C C . SER A 1 299 ? -1.357 1.890 29.248 1.00 82.12 299 SER A C 1
ATOM 2257 O O . SER A 1 299 ? -1.270 0.964 28.444 1.00 82.12 299 SER A O 1
ATOM 2259 N N . VAL A 1 300 ? -2.537 2.410 29.576 1.00 88.31 300 VAL A N 1
ATOM 2260 C CA . VAL A 1 300 ? -3.767 2.035 28.874 1.00 88.31 300 VAL A CA 1
ATOM 2261 C C . VAL A 1 300 ? -3.870 2.894 27.620 1.00 88.31 300 VAL A C 1
ATOM 2263 O O . VAL A 1 300 ? -3.787 4.117 27.698 1.00 88.31 300 VAL A O 1
ATOM 2266 N N . SER A 1 301 ? -4.039 2.262 26.464 1.00 91.50 301 SER A N 1
ATOM 2267 C CA . SER A 1 301 ? -4.167 2.956 25.183 1.00 91.50 301 SER A CA 1
ATOM 2268 C C . SER A 1 301 ? -5.220 2.319 24.295 1.00 91.50 301 SER A C 1
ATOM 2270 O O . SER A 1 301 ? -5.574 1.146 24.445 1.00 91.50 301 SER A O 1
ATOM 2272 N N . ARG A 1 302 ? -5.724 3.112 23.352 1.00 94.81 302 ARG A N 1
ATOM 2273 C CA . ARG A 1 302 ? -6.594 2.623 22.288 1.00 94.81 302 ARG A CA 1
ATOM 2274 C C . ARG A 1 302 ? -5.776 2.166 21.095 1.00 94.81 302 ARG A C 1
ATOM 2276 O O . ARG A 1 302 ? -4.789 2.802 20.728 1.00 94.81 302 ARG A O 1
ATOM 2283 N N . ALA A 1 303 ? -6.223 1.085 20.470 1.00 94.62 303 ALA A N 1
ATOM 2284 C CA . ALA A 1 303 ? -5.543 0.477 19.342 1.00 94.62 303 ALA A CA 1
ATOM 2285 C C . ALA A 1 303 ? -6.518 0.020 18.254 1.00 94.62 303 ALA A C 1
ATOM 2287 O O . ALA A 1 303 ? -7.655 -0.381 18.522 1.00 94.62 303 ALA A O 1
ATOM 2288 N N . LEU A 1 304 ? -6.024 0.041 17.019 1.00 96.81 304 LEU A N 1
ATOM 2289 C CA . LEU A 1 304 ? -6.625 -0.665 15.890 1.00 96.81 304 LEU A CA 1
ATOM 2290 C C . LEU A 1 304 ? -6.276 -2.162 15.945 1.00 96.81 304 LEU A C 1
ATOM 2292 O O . LEU A 1 304 ? -5.345 -2.578 16.643 1.00 96.81 304 LEU A O 1
ATOM 2296 N N . VAL A 1 305 ? -7.000 -2.974 15.171 1.00 96.50 305 VAL A N 1
ATOM 2297 C CA . VAL A 1 305 ? -6.624 -4.375 14.943 1.00 96.50 305 VAL A CA 1
ATOM 2298 C C . VAL A 1 305 ? -5.398 -4.373 14.040 1.00 96.50 305 VAL A C 1
ATOM 2300 O O . VAL A 1 305 ? -5.471 -3.915 12.905 1.00 96.50 305 VAL A O 1
ATOM 2303 N N . SER A 1 306 ? -4.263 -4.856 14.536 1.00 95.50 306 SER A N 1
ATOM 2304 C CA . SER A 1 306 ? -2.981 -4.698 13.848 1.00 95.50 306 SER A CA 1
ATOM 2305 C C . SER A 1 306 ? -2.077 -5.901 14.043 1.00 95.50 306 SER A C 1
ATOM 2307 O O . SER A 1 306 ? -1.998 -6.470 15.138 1.00 95.50 306 SER A O 1
ATOM 2309 N N . GLY A 1 307 ? -1.329 -6.264 13.003 1.00 93.25 307 GLY A N 1
ATOM 2310 C CA . GLY A 1 307 ? -0.280 -7.258 13.160 1.00 93.25 307 GLY A CA 1
ATOM 2311 C C . GLY A 1 307 ? 0.419 -7.704 11.882 1.00 93.25 307 GLY A C 1
ATOM 2312 O O . GLY A 1 307 ? 0.066 -7.332 10.766 1.00 93.25 307 GLY A O 1
ATOM 2313 N N . ARG A 1 308 ? 1.426 -8.565 12.071 1.00 93.38 308 ARG A N 1
ATOM 2314 C CA . ARG A 1 308 ? 2.264 -9.124 10.999 1.00 93.38 308 ARG A CA 1
ATOM 2315 C C . ARG A 1 308 ? 1.454 -9.930 9.993 1.00 93.38 308 ARG A C 1
ATOM 2317 O O . ARG A 1 308 ? 0.580 -10.705 10.393 1.00 93.38 308 ARG A O 1
ATOM 2324 N N . VAL A 1 309 ? 1.845 -9.838 8.729 1.00 93.88 309 VAL A N 1
ATOM 2325 C CA . VAL A 1 309 ? 1.537 -10.854 7.718 1.00 93.88 309 VAL A CA 1
ATOM 2326 C C . VAL A 1 309 ? 2.607 -11.938 7.806 1.00 93.88 309 VAL A C 1
ATOM 2328 O O . VAL A 1 309 ? 3.804 -11.645 7.767 1.00 93.88 309 VAL A O 1
ATOM 2331 N N . LEU A 1 310 ? 2.191 -13.187 7.985 1.00 86.19 310 LEU A N 1
ATOM 2332 C CA . LEU A 1 310 ? 3.106 -14.315 8.096 1.00 86.19 310 LEU A CA 1
ATOM 2333 C C . LEU A 1 310 ? 3.656 -14.706 6.721 1.00 86.19 310 LEU A C 1
ATOM 2335 O O . LEU A 1 310 ? 3.076 -14.434 5.669 1.00 86.19 310 LEU A O 1
ATOM 2339 N N . HIS A 1 311 ? 4.807 -15.370 6.710 1.00 83.25 311 HIS A N 1
ATOM 2340 C CA . HIS A 1 311 ? 5.335 -15.900 5.462 1.00 83.25 311 HIS A CA 1
ATOM 2341 C C . HIS A 1 311 ? 4.404 -17.002 4.927 1.00 83.25 311 HIS A C 1
ATOM 2343 O O . HIS A 1 311 ? 3.942 -17.850 5.685 1.00 83.25 311 HIS A O 1
ATOM 2349 N N . HIS A 1 312 ? 4.153 -16.992 3.613 1.00 82.12 312 HIS A N 1
ATOM 2350 C CA . HIS A 1 312 ? 3.134 -17.807 2.931 1.00 82.12 312 HIS A CA 1
ATOM 2351 C C . HIS A 1 312 ? 1.674 -17.514 3.323 1.00 82.12 312 HIS A C 1
ATOM 2353 O O . HIS A 1 312 ? 0.788 -18.274 2.945 1.00 82.12 312 HIS A O 1
ATOM 2359 N N . GLU A 1 313 ? 1.401 -16.398 3.995 1.00 88.94 313 GLU A N 1
ATOM 2360 C CA . GLU A 1 313 ? 0.040 -15.937 4.271 1.00 88.94 313 GLU A CA 1
ATOM 2361 C C . GLU A 1 313 ? -0.372 -14.840 3.281 1.00 88.94 313 GLU A C 1
ATOM 2363 O O . GLU A 1 313 ? 0.400 -13.923 2.984 1.00 88.94 313 GLU A O 1
ATOM 2368 N N . ARG A 1 314 ? -1.603 -14.902 2.758 1.00 93.62 314 ARG A N 1
ATOM 2369 C CA . ARG A 1 314 ? -2.150 -13.798 1.957 1.00 93.62 314 ARG A CA 1
ATOM 2370 C C . ARG A 1 314 ? -2.547 -12.643 2.877 1.00 93.62 314 ARG A C 1
ATOM 2372 O O . ARG A 1 314 ? -3.106 -12.862 3.944 1.00 93.62 314 ARG A O 1
ATOM 2379 N N . VAL A 1 315 ? -2.409 -11.400 2.415 1.00 96.81 315 VAL A N 1
ATOM 2380 C CA . VAL A 1 315 ? -2.830 -10.194 3.169 1.00 96.81 315 VAL A CA 1
ATOM 2381 C C . VAL A 1 315 ? -4.277 -10.297 3.674 1.00 96.81 315 VAL A C 1
ATOM 2383 O O . VAL A 1 315 ? -4.564 -9.993 4.828 1.00 96.81 315 VAL A O 1
ATOM 2386 N N . ARG A 1 316 ? -5.192 -10.806 2.841 1.00 95.56 316 ARG A N 1
ATOM 2387 C CA . ARG A 1 316 ? -6.596 -11.009 3.232 1.00 95.56 316 ARG A CA 1
ATOM 2388 C C . ARG A 1 316 ? -6.796 -12.073 4.313 1.00 95.56 316 ARG A C 1
ATOM 2390 O O . ARG A 1 316 ? -7.728 -11.956 5.094 1.00 95.56 316 ARG A O 1
ATOM 2397 N N . GLU A 1 317 ? -5.939 -13.090 4.361 1.00 94.25 317 GLU A N 1
ATOM 2398 C CA . GLU A 1 317 ? -5.963 -14.109 5.418 1.00 94.25 317 GLU A CA 1
ATOM 2399 C C . GLU A 1 317 ? -5.411 -13.532 6.718 1.00 94.25 317 GLU A C 1
ATOM 2401 O O . GLU A 1 317 ? -6.000 -13.758 7.769 1.00 94.25 317 GLU A O 1
ATOM 2406 N N . ALA A 1 318 ? -4.367 -12.700 6.638 1.00 96.25 318 ALA A N 1
ATOM 2407 C CA . ALA A 1 318 ? -3.852 -11.972 7.791 1.00 96.25 318 ALA A CA 1
ATOM 2408 C C . ALA A 1 318 ? -4.916 -11.044 8.403 1.00 96.25 318 ALA A C 1
ATOM 2410 O O . ALA A 1 318 ? -5.047 -11.004 9.625 1.00 96.25 318 ALA A O 1
ATOM 2411 N N . LEU A 1 319 ? -5.710 -10.348 7.575 1.00 97.06 319 LEU A N 1
ATOM 2412 C CA . LEU A 1 319 ? -6.851 -9.553 8.048 1.00 97.06 319 LEU A CA 1
ATOM 2413 C C . LEU A 1 319 ? -7.862 -10.415 8.808 1.00 97.06 319 LEU A C 1
ATOM 2415 O O . LEU A 1 319 ? -8.200 -10.079 9.938 1.00 97.06 319 LEU A O 1
ATOM 2419 N N . VAL A 1 320 ? -8.311 -11.534 8.222 1.00 94.75 320 VAL A N 1
ATOM 2420 C CA . VAL A 1 320 ? -9.241 -12.464 8.893 1.00 94.75 320 VAL A CA 1
ATOM 2421 C C . VAL A 1 320 ? -8.654 -12.945 10.214 1.00 94.75 320 VAL A C 1
ATOM 2423 O O . VAL A 1 320 ? -9.312 -12.831 11.242 1.00 94.75 320 VAL A O 1
ATOM 2426 N N . ARG A 1 321 ? -7.404 -13.420 10.204 1.00 94.25 321 ARG A N 1
ATOM 2427 C CA . ARG A 1 321 ? -6.737 -13.958 11.389 1.00 94.25 321 ARG A CA 1
ATOM 2428 C C . ARG A 1 321 ? -6.630 -12.921 12.500 1.00 94.25 321 ARG A C 1
ATOM 2430 O O . ARG A 1 321 ? -6.906 -13.260 13.643 1.00 94.25 321 ARG A O 1
ATOM 2437 N N . HIS A 1 322 ? -6.222 -11.686 12.205 1.00 95.94 322 HIS A N 1
ATOM 2438 C CA . HIS A 1 322 ? -6.095 -10.645 13.235 1.00 95.94 322 HIS A CA 1
ATOM 2439 C C . HIS A 1 322 ? -7.453 -10.127 13.717 1.00 95.94 322 HIS A C 1
ATOM 2441 O O . HIS A 1 322 ? -7.619 -9.912 14.913 1.00 95.94 322 HIS A O 1
ATOM 2447 N N . LEU A 1 323 ? -8.449 -10.004 12.835 1.00 94.88 323 LEU A N 1
ATOM 2448 C CA . LEU A 1 323 ? -9.813 -9.635 13.231 1.00 94.88 323 LEU A CA 1
ATOM 2449 C C . LEU A 1 323 ? -10.454 -10.709 14.113 1.00 94.88 323 LEU A C 1
ATOM 2451 O O . LEU A 1 323 ? -11.019 -10.380 15.146 1.00 94.88 323 LEU A O 1
ATOM 2455 N N . GLU A 1 324 ? -10.331 -11.988 13.761 1.00 91.00 324 GLU A N 1
ATOM 2456 C CA . GLU A 1 324 ? -10.816 -13.096 14.592 1.00 91.00 324 GLU A CA 1
ATOM 2457 C C . GLU A 1 324 ? -10.056 -13.189 15.921 1.00 91.00 324 GLU A C 1
ATOM 2459 O O . GLU A 1 324 ? -10.663 -13.396 16.974 1.00 91.00 324 GLU A O 1
ATOM 2464 N N . LYS A 1 325 ? -8.732 -13.004 15.882 1.00 89.81 325 LYS A N 1
ATOM 2465 C CA . LYS A 1 325 ? -7.869 -12.997 17.066 1.00 89.81 325 LYS A CA 1
ATOM 2466 C C . LYS A 1 325 ? -8.304 -11.939 18.078 1.00 89.81 325 LYS A C 1
ATOM 2468 O O . LYS A 1 325 ? -8.346 -12.252 19.264 1.00 89.81 325 LYS A O 1
ATOM 2473 N N . ASP A 1 326 ? -8.608 -10.729 17.613 1.00 91.94 326 ASP A N 1
ATOM 2474 C CA . ASP A 1 326 ? -8.832 -9.572 18.481 1.00 91.94 326 ASP A CA 1
ATOM 2475 C C . ASP A 1 326 ? -10.321 -9.329 18.793 1.00 91.94 326 ASP A C 1
ATOM 2477 O O . ASP A 1 326 ? -10.649 -8.903 19.900 1.00 91.94 326 ASP A O 1
ATOM 2481 N N . LEU A 1 327 ? -11.224 -9.609 17.843 1.00 92.38 327 LEU A N 1
ATOM 2482 C CA . LEU A 1 327 ? -12.674 -9.368 17.953 1.00 92.38 327 LEU A CA 1
ATOM 2483 C C . LEU A 1 327 ? -13.490 -10.650 18.189 1.00 92.38 327 LEU A C 1
ATOM 2485 O O . LEU A 1 327 ? -14.693 -10.579 18.442 1.00 92.38 327 LEU A O 1
ATOM 2489 N N . GLY A 1 328 ? -12.861 -11.821 18.086 1.00 87.38 328 GLY A N 1
ATOM 2490 C CA . GLY A 1 328 ? -13.500 -13.124 18.230 1.00 87.38 328 GLY A CA 1
ATOM 2491 C C . GLY A 1 328 ? -14.053 -13.714 16.920 1.00 87.38 328 GLY A C 1
ATOM 2492 O O . GLY A 1 328 ? -14.269 -13.006 15.934 1.00 87.38 328 GLY A O 1
ATOM 2493 N N . PRO A 1 329 ? -14.341 -15.031 16.905 1.00 88.00 329 PRO A N 1
ATOM 2494 C CA . PRO A 1 329 ? -14.718 -15.768 15.691 1.00 88.00 329 PRO A CA 1
ATOM 2495 C C . PRO A 1 329 ? -16.084 -15.371 15.125 1.00 88.00 329 PRO A C 1
ATOM 2497 O O . PRO A 1 329 ? -16.345 -15.562 13.941 1.00 88.00 329 PRO A O 1
ATOM 2500 N N . MET A 1 330 ? -16.958 -14.797 15.955 1.00 89.81 330 MET A N 1
ATOM 2501 C CA . MET A 1 330 ? -18.299 -14.364 15.556 1.00 89.81 330 MET A CA 1
ATOM 2502 C C . MET A 1 330 ? -18.346 -12.901 15.099 1.00 89.81 330 MET A C 1
ATOM 2504 O O . MET A 1 330 ? -19.433 -12.388 14.872 1.00 89.81 330 MET A O 1
ATOM 2508 N N . ALA A 1 331 ? -17.204 -12.230 14.904 1.00 88.75 331 ALA A N 1
ATOM 2509 C CA . ALA A 1 331 ? -17.179 -10.844 14.428 1.00 88.75 331 ALA A CA 1
ATOM 2510 C C . ALA A 1 331 ? -17.708 -10.686 12.985 1.00 88.75 331 ALA A C 1
ATOM 2512 O O . ALA A 1 331 ? -18.159 -9.605 12.603 1.00 88.75 331 ALA A O 1
ATOM 2513 N N . LEU A 1 332 ? -17.681 -11.762 12.185 1.00 92.31 332 LEU A N 1
ATOM 2514 C CA . LEU A 1 332 ? -18.131 -11.798 10.785 1.00 92.31 332 LEU A CA 1
ATOM 2515 C C . LEU A 1 332 ? -17.574 -10.622 9.947 1.00 92.31 332 LEU A C 1
ATOM 2517 O O . LEU A 1 332 ? -18.349 -9.794 9.451 1.00 92.31 332 LEU A O 1
ATOM 2521 N N . PRO A 1 333 ? -16.237 -10.509 9.804 1.00 95.56 333 PRO A N 1
ATOM 2522 C CA . PRO A 1 333 ? -15.621 -9.425 9.051 1.00 95.56 333 PRO A CA 1
ATOM 2523 C C . PRO A 1 333 ? -15.878 -9.559 7.545 1.00 95.56 333 PRO A C 1
ATOM 2525 O O . PRO A 1 333 ? -15.645 -10.608 6.940 1.00 95.56 333 PRO A O 1
ATOM 2528 N N . ARG A 1 334 ? -16.299 -8.465 6.912 1.00 95.19 334 ARG A N 1
ATOM 2529 C CA . ARG A 1 334 ? -16.464 -8.354 5.459 1.00 95.19 334 ARG A CA 1
ATOM 2530 C C . ARG A 1 334 ? -15.169 -7.841 4.839 1.00 95.19 334 ARG A C 1
ATOM 2532 O O . ARG A 1 334 ? -14.985 -6.642 4.651 1.00 95.19 334 ARG A O 1
ATOM 2539 N N . ILE A 1 335 ? -14.251 -8.761 4.552 1.00 95.75 335 ILE A N 1
ATOM 2540 C CA . ILE A 1 335 ? -12.944 -8.422 3.976 1.00 95.75 335 ILE A CA 1
ATOM 2541 C C . ILE A 1 335 ? -13.114 -7.775 2.590 1.00 95.75 335 ILE A C 1
ATOM 2543 O O . ILE A 1 335 ? -13.818 -8.349 1.753 1.00 95.75 335 ILE A O 1
ATOM 2547 N N . PRO A 1 336 ? -12.443 -6.640 2.303 1.00 89.56 336 PRO A N 1
ATOM 2548 C CA . PRO A 1 336 ? -12.499 -6.006 0.991 1.00 89.56 336 PRO A CA 1
ATOM 2549 C C . PRO A 1 336 ? -12.149 -6.965 -0.158 1.00 89.56 336 PRO A C 1
ATOM 2551 O O . PRO A 1 336 ? -11.201 -7.763 -0.094 1.00 89.56 336 PRO A O 1
ATOM 2554 N N . VAL A 1 337 ? -12.926 -6.880 -1.243 1.00 88.81 337 VAL A N 1
ATOM 2555 C CA . VAL A 1 337 ? -12.669 -7.655 -2.467 1.00 88.81 337 VAL A CA 1
ATOM 2556 C C . VAL A 1 337 ? -11.346 -7.200 -3.084 1.00 88.81 337 VAL A C 1
ATOM 2558 O O . VAL A 1 337 ? -10.467 -8.028 -3.345 1.00 88.81 337 VAL A O 1
ATOM 2561 N N . SER A 1 338 ? -11.179 -5.881 -3.236 1.00 92.12 338 SER A N 1
ATOM 2562 C CA . SER A 1 338 ? -9.934 -5.278 -3.708 1.00 92.12 338 SER A CA 1
ATOM 2563 C C . SER A 1 338 ? -8.822 -5.417 -2.661 1.00 92.12 338 SER A C 1
ATOM 2565 O O . SER A 1 338 ? -9.063 -5.158 -1.482 1.00 92.12 338 SER A O 1
ATOM 2567 N N . PRO A 1 339 ? -7.597 -5.802 -3.062 1.00 83.88 339 PRO A N 1
ATOM 2568 C CA . PRO A 1 339 ? -6.445 -5.800 -2.168 1.00 83.88 339 PRO A CA 1
ATOM 2569 C C . PRO A 1 339 ? -5.878 -4.392 -1.928 1.00 83.88 339 PRO A C 1
ATOM 2571 O O . PRO A 1 339 ? -4.985 -4.256 -1.097 1.00 83.88 339 PRO A O 1
ATOM 2574 N N . GLN A 1 340 ? -6.357 -3.365 -2.639 1.00 95.44 340 GLN A N 1
ATOM 2575 C CA . GLN A 1 340 ? -5.927 -1.981 -2.452 1.00 95.44 340 GLN A CA 1
ATOM 2576 C C . GLN A 1 340 ? -6.282 -1.501 -1.033 1.00 95.44 340 GLN A C 1
ATOM 2578 O O . GLN A 1 340 ? -7.468 -1.455 -0.700 1.00 95.44 340 GLN A O 1
ATOM 2583 N N . PRO A 1 341 ? -5.290 -1.149 -0.195 1.00 97.00 341 PRO A N 1
ATOM 2584 C CA . PRO A 1 341 ? -5.561 -0.511 1.084 1.00 97.00 341 PRO A CA 1
ATOM 2585 C C . PRO A 1 341 ? -6.005 0.941 0.867 1.00 97.00 341 PRO A C 1
ATOM 2587 O O . PRO A 1 341 ? -5.704 1.538 -0.171 1.00 97.00 341 PRO A O 1
ATOM 2590 N N . PHE A 1 342 ? -6.670 1.539 1.856 1.00 95.00 342 PHE A N 1
ATOM 2591 C CA . PHE A 1 342 ? -7.003 2.967 1.774 1.00 95.00 342 PHE A CA 1
ATOM 2592 C C . PHE A 1 342 ? -5.767 3.856 1.962 1.00 95.00 342 PHE A C 1
ATOM 2594 O O . PHE A 1 342 ? -5.729 4.982 1.475 1.00 95.00 342 PHE A O 1
ATOM 2601 N N . THR A 1 343 ? -4.749 3.344 2.659 1.00 97.00 343 THR A N 1
ATOM 2602 C CA . THR A 1 343 ? -3.435 3.974 2.808 1.00 97.00 343 THR A CA 1
ATOM 2603 C C . THR A 1 343 ? -2.383 2.941 3.217 1.00 97.00 343 THR A C 1
ATOM 2605 O O . THR A 1 343 ? -2.705 1.812 3.595 1.00 97.00 343 THR A O 1
ATOM 2608 N N . ILE A 1 344 ? -1.114 3.335 3.169 1.00 98.25 344 ILE A N 1
ATOM 2609 C CA . ILE A 1 344 ? -0.002 2.572 3.734 1.00 98.25 344 ILE A CA 1
ATOM 2610 C C . ILE A 1 344 ? 0.524 3.345 4.946 1.00 98.25 344 ILE A C 1
ATOM 2612 O O . ILE A 1 344 ? 0.885 4.515 4.827 1.00 98.25 344 ILE A O 1
ATOM 2616 N N . ALA A 1 345 ? 0.566 2.695 6.109 1.00 96.19 345 ALA A N 1
ATOM 2617 C CA . ALA A 1 345 ? 1.162 3.250 7.318 1.00 96.19 345 ALA A CA 1
ATOM 2618 C C . ALA A 1 345 ? 2.581 2.695 7.499 1.00 96.19 345 ALA A C 1
ATOM 2620 O O . ALA A 1 345 ? 2.782 1.510 7.768 1.00 96.19 345 ALA A O 1
ATOM 2621 N N . GLU A 1 346 ? 3.579 3.556 7.313 1.00 97.31 346 GLU A N 1
ATOM 2622 C CA . GLU A 1 346 ? 4.997 3.210 7.434 1.00 97.31 346 GLU A CA 1
ATOM 2623 C C . GLU A 1 346 ? 5.503 3.558 8.837 1.00 97.31 346 GLU A C 1
ATOM 2625 O O . GLU A 1 346 ? 5.905 4.692 9.097 1.00 97.31 346 GLU A O 1
ATOM 2630 N N . TYR A 1 347 ? 5.457 2.589 9.751 1.00 95.00 347 TYR A N 1
ATOM 2631 C CA . TYR A 1 347 ? 5.933 2.722 11.126 1.00 95.00 347 TYR A CA 1
ATOM 2632 C C . TYR A 1 347 ? 7.455 2.625 11.159 1.00 95.00 347 TYR A C 1
ATOM 2634 O O . TYR A 1 347 ? 8.019 1.549 10.945 1.00 95.00 347 TYR A O 1
ATOM 2642 N N . PHE A 1 348 ? 8.130 3.735 11.450 1.00 94.12 348 PHE A N 1
ATOM 2643 C CA . PHE A 1 348 ? 9.584 3.749 11.595 1.00 94.12 348 PHE A CA 1
ATOM 2644 C C . PHE A 1 348 ? 10.004 3.526 13.056 1.00 94.12 348 PHE A C 1
ATOM 2646 O O . PHE A 1 348 ? 9.332 4.009 13.968 1.00 94.12 348 PHE A O 1
ATOM 2653 N N . PRO A 1 349 ? 11.160 2.880 13.301 1.00 90.50 349 PRO A N 1
ATOM 2654 C CA . PRO A 1 349 ? 11.756 2.806 14.636 1.00 90.50 349 PRO A CA 1
ATOM 2655 C C . PRO A 1 349 ? 12.390 4.133 15.068 1.00 90.50 349 PRO A C 1
ATOM 2657 O O . PRO A 1 349 ? 12.739 4.317 16.229 1.00 90.50 349 PRO A O 1
ATOM 2660 N N . THR A 1 350 ? 12.574 5.065 14.130 1.00 89.44 350 THR A N 1
ATOM 2661 C CA . THR A 1 350 ? 13.064 6.418 14.390 1.00 89.44 350 THR A CA 1
ATOM 2662 C C . THR A 1 350 ? 11.888 7.386 14.379 1.00 89.44 350 THR A C 1
ATOM 2664 O O . THR A 1 350 ? 11.191 7.503 13.372 1.00 89.44 350 THR A O 1
ATOM 2667 N N . GLN A 1 351 ? 11.673 8.091 15.491 1.00 87.44 351 GLN A N 1
ATOM 2668 C CA . GLN A 1 351 ? 10.615 9.097 15.597 1.00 87.44 351 GLN A CA 1
ATOM 2669 C C . GLN A 1 351 ? 10.816 10.245 14.598 1.00 87.44 351 GLN A C 1
ATOM 2671 O O . GLN A 1 351 ? 11.942 10.656 14.323 1.00 87.44 351 GLN A O 1
ATOM 2676 N N . GLY A 1 352 ? 9.709 10.783 14.082 1.00 85.31 352 GLY A N 1
ATOM 2677 C CA . GLY A 1 352 ? 9.697 11.986 13.245 1.00 85.31 352 GLY A CA 1
ATOM 2678 C C . GLY A 1 352 ? 9.990 11.772 11.756 1.00 85.31 352 GLY A C 1
ATOM 2679 O O . GLY A 1 352 ? 9.910 12.737 11.003 1.00 85.31 352 GLY A O 1
ATOM 2680 N N . VAL A 1 353 ? 10.294 10.546 11.308 1.00 87.19 353 VAL A N 1
ATOM 2681 C CA . VAL A 1 353 ? 10.454 10.236 9.870 1.00 87.19 353 VAL A CA 1
ATOM 2682 C C . VAL A 1 353 ? 9.100 10.239 9.157 1.00 87.19 353 VAL A C 1
ATOM 2684 O O . VAL A 1 353 ? 8.947 10.841 8.097 1.00 87.19 353 VAL A O 1
ATOM 2687 N N . THR A 1 354 ? 8.109 9.591 9.763 1.00 91.50 354 THR A N 1
ATOM 2688 C CA . THR A 1 354 ? 6.705 9.595 9.343 1.00 91.50 354 THR A CA 1
ATOM 2689 C C . THR A 1 354 ? 5.831 9.906 10.566 1.00 91.50 354 THR A C 1
ATOM 2691 O O . THR A 1 354 ? 6.333 9.934 11.696 1.00 91.50 354 THR A O 1
ATOM 2694 N N . PRO A 1 355 ? 4.512 10.113 10.389 1.00 92.19 355 PRO A N 1
ATOM 2695 C CA . PRO A 1 355 ? 3.581 10.193 11.513 1.00 92.19 355 PRO A CA 1
ATOM 2696 C C . PRO A 1 355 ? 3.466 8.897 12.334 1.00 92.19 355 PRO A C 1
ATOM 2698 O O . PRO A 1 355 ? 2.825 8.918 13.383 1.00 92.19 355 PRO A O 1
ATOM 2701 N N . PHE A 1 356 ? 4.044 7.783 11.869 1.00 94.75 356 PHE A N 1
ATOM 2702 C CA . PHE A 1 356 ? 3.875 6.451 12.443 1.00 94.75 356 PHE A CA 1
ATOM 2703 C C . PHE A 1 356 ? 5.181 5.937 13.053 1.00 94.75 356 PHE A C 1
ATOM 2705 O O . PHE A 1 356 ? 6.246 5.991 12.438 1.00 94.75 356 PHE A O 1
ATOM 2712 N N . HIS A 1 357 ? 5.101 5.393 14.265 1.00 92.75 357 HIS A N 1
ATOM 2713 C CA . HIS A 1 357 ? 6.280 4.976 15.021 1.00 92.75 357 HIS A CA 1
ATOM 2714 C C . HIS A 1 357 ? 6.059 3.643 15.740 1.00 92.75 357 HIS A C 1
ATOM 2716 O O . HIS A 1 357 ? 5.109 3.503 16.508 1.00 92.75 357 HIS A O 1
ATOM 2722 N N . ASP A 1 358 ? 6.973 2.694 15.534 1.00 92.31 358 ASP A N 1
ATOM 2723 C CA . ASP A 1 358 ? 7.072 1.449 16.305 1.00 92.31 358 ASP A CA 1
ATOM 2724 C C . ASP A 1 358 ? 8.534 1.277 16.752 1.00 92.31 358 ASP A C 1
ATOM 2726 O O . ASP A 1 358 ? 9.390 0.974 15.921 1.00 92.31 358 ASP A O 1
ATOM 2730 N N . PRO A 1 359 ? 8.859 1.432 18.050 1.00 89.00 359 PRO A N 1
ATOM 2731 C CA . PRO A 1 359 ? 10.245 1.380 18.523 1.00 89.00 359 PRO A CA 1
ATOM 2732 C C . PRO A 1 359 ? 10.911 0.013 18.308 1.00 89.00 359 PRO A C 1
ATOM 2734 O O . PRO A 1 359 ? 12.130 -0.102 18.403 1.00 89.00 359 PRO A O 1
ATOM 2737 N N . ARG A 1 360 ? 10.130 -1.040 18.039 1.00 87.00 360 ARG A N 1
ATOM 2738 C CA . ARG A 1 360 ? 10.634 -2.410 17.907 1.00 87.00 360 ARG A CA 1
ATOM 2739 C C . ARG A 1 360 ? 11.187 -2.699 16.515 1.00 87.00 360 ARG A C 1
ATOM 2741 O O . ARG A 1 360 ? 11.983 -3.625 16.372 1.00 87.00 360 ARG A O 1
ATOM 2748 N N . GLN A 1 361 ? 10.698 -2.013 15.478 1.00 90.56 361 GLN A N 1
ATOM 2749 C CA . GLN A 1 361 ? 10.928 -2.408 14.084 1.00 90.56 361 GLN A CA 1
ATOM 2750 C C . GLN A 1 361 ? 10.477 -1.342 13.080 1.00 90.56 361 GLN A C 1
ATOM 2752 O O . GLN A 1 361 ? 9.610 -0.526 13.365 1.00 90.56 361 GLN A O 1
ATOM 2757 N N . HIS A 1 362 ? 10.993 -1.429 11.854 1.00 95.69 362 HIS A N 1
ATOM 2758 C CA . HIS A 1 362 ? 10.352 -0.795 10.703 1.00 95.69 362 HIS A CA 1
ATOM 2759 C C . HIS A 1 362 ? 9.217 -1.704 10.210 1.00 95.69 362 HIS A C 1
ATOM 2761 O O . HIS A 1 362 ? 9.485 -2.825 9.777 1.00 95.69 362 HIS A O 1
ATOM 2767 N N . ALA A 1 363 ? 7.966 -1.248 10.270 1.00 96.31 363 ALA A N 1
ATOM 2768 C CA . ALA A 1 363 ? 6.816 -1.969 9.730 1.00 96.31 363 ALA A CA 1
ATOM 2769 C C . ALA A 1 363 ? 6.128 -1.178 8.611 1.00 96.31 363 ALA A C 1
ATOM 2771 O O . ALA A 1 363 ? 5.883 0.017 8.742 1.00 96.31 363 ALA A O 1
ATOM 2772 N N . VAL A 1 364 ? 5.793 -1.864 7.519 1.00 98.12 364 VAL A N 1
ATOM 2773 C CA . VAL A 1 364 ? 5.014 -1.310 6.404 1.00 98.12 364 VAL A CA 1
ATOM 2774 C C . VAL A 1 364 ? 3.642 -1.959 6.453 1.00 98.12 364 VAL A C 1
ATOM 2776 O O . VAL A 1 364 ? 3.514 -3.156 6.185 1.00 98.12 364 VAL A O 1
ATOM 2779 N N . SER A 1 365 ? 2.636 -1.185 6.847 1.00 98.38 365 SER A N 1
ATOM 2780 C CA . SER A 1 365 ? 1.299 -1.693 7.120 1.00 98.38 365 SER A CA 1
ATOM 2781 C C . SER A 1 365 ? 0.302 -1.306 6.037 1.00 98.38 365 SER A C 1
ATOM 2783 O O . SER A 1 365 ? 0.153 -0.131 5.703 1.00 98.38 365 SER A O 1
ATOM 2785 N N . LEU A 1 366 ? -0.391 -2.302 5.489 1.00 98.69 366 LEU A N 1
ATOM 2786 C CA . LEU A 1 366 ? -1.502 -2.100 4.564 1.00 98.69 366 LEU A CA 1
ATOM 2787 C C . LEU A 1 366 ? -2.778 -1.883 5.384 1.00 98.69 366 LEU A C 1
ATOM 2789 O O . LEU A 1 366 ? -3.221 -2.798 6.083 1.00 98.69 366 LEU A O 1
ATOM 2793 N N . ALA A 1 367 ? -3.352 -0.682 5.316 1.00 98.31 367 ALA A N 1
ATOM 2794 C CA . ALA A 1 367 ? -4.481 -0.308 6.158 1.00 98.31 367 ALA A CA 1
ATOM 2795 C C . ALA A 1 367 ? -5.828 -0.456 5.433 1.00 98.31 367 ALA A C 1
ATOM 2797 O O . ALA A 1 367 ? -6.004 0.009 4.304 1.00 98.31 367 ALA A O 1
ATOM 2798 N N . TYR A 1 368 ? -6.802 -1.077 6.097 1.00 98.62 368 TYR A N 1
ATOM 2799 C CA . TYR A 1 368 ? -8.124 -1.373 5.546 1.00 98.62 368 TYR A CA 1
ATOM 2800 C C . TYR A 1 368 ? -9.231 -0.937 6.501 1.00 98.62 368 TYR A C 1
ATOM 2802 O O . TYR A 1 368 ? -9.143 -1.151 7.708 1.00 98.62 368 TYR A O 1
ATOM 2810 N N . VAL A 1 369 ? -10.314 -0.396 5.951 1.00 98.38 369 VAL A N 1
ATOM 2811 C CA . VAL A 1 369 ? -11.589 -0.294 6.666 1.00 98.38 369 VAL A CA 1
ATOM 2812 C C . VAL A 1 369 ? -12.330 -1.609 6.469 1.00 98.38 369 VAL A C 1
ATOM 2814 O O . VAL A 1 369 ? -12.491 -2.063 5.335 1.00 98.38 369 VAL A O 1
ATOM 2817 N N . VAL A 1 370 ? -12.743 -2.251 7.563 1.00 98.38 370 VAL A N 1
ATOM 2818 C CA . VAL A 1 370 ? -13.369 -3.576 7.507 1.00 98.38 370 VAL A CA 1
ATOM 2819 C C . VAL A 1 370 ? -14.702 -3.557 8.249 1.00 98.38 370 VAL A C 1
ATOM 2821 O O . VAL A 1 370 ? -14.715 -3.522 9.482 1.00 98.38 370 VAL A O 1
ATOM 2824 N N . PRO A 1 371 ? -15.836 -3.610 7.527 1.00 97.94 371 PRO A N 1
ATOM 2825 C CA . PRO A 1 371 ? -17.136 -3.763 8.157 1.00 97.94 371 PRO A CA 1
ATOM 2826 C C . PRO A 1 371 ? -17.233 -5.088 8.910 1.00 97.94 371 PRO A C 1
ATOM 2828 O O . PRO A 1 371 ? -16.884 -6.141 8.373 1.00 97.94 371 PRO A O 1
ATOM 2831 N N . VAL A 1 372 ? -17.745 -5.047 10.136 1.00 96.12 372 VAL A N 1
ATOM 2832 C CA . VAL A 1 372 ? -18.024 -6.239 10.946 1.00 96.12 372 VAL A CA 1
ATOM 2833 C C . VAL A 1 372 ? -19.518 -6.328 11.223 1.00 96.12 372 VAL A C 1
ATOM 2835 O O . VAL A 1 372 ? -20.152 -5.362 11.653 1.00 96.12 372 VAL A O 1
ATOM 2838 N N . ALA A 1 373 ? -20.106 -7.485 10.929 1.00 90.81 373 ALA A N 1
ATOM 2839 C CA . ALA A 1 373 ? -21.555 -7.676 10.992 1.00 90.81 373 ALA A CA 1
ATOM 2840 C C . ALA A 1 373 ? -22.009 -8.463 12.226 1.00 90.81 373 ALA A C 1
ATOM 2842 O O . ALA A 1 373 ? -23.164 -8.352 12.617 1.00 90.81 373 ALA A O 1
ATOM 2843 N N . GLY A 1 374 ? -21.123 -9.245 12.841 1.00 89.56 374 GLY A N 1
ATOM 2844 C CA . GLY A 1 374 ? -21.477 -10.119 13.957 1.00 89.56 374 GLY A CA 1
ATOM 2845 C C . GLY A 1 374 ? -21.099 -9.549 15.321 1.00 89.56 374 GLY A C 1
ATOM 2846 O O . GLY A 1 374 ? -20.728 -8.378 15.439 1.00 89.56 374 GLY A O 1
ATOM 2847 N N . ASP A 1 375 ? -21.202 -10.378 16.354 1.00 88.31 375 ASP A N 1
ATOM 2848 C CA . ASP A 1 375 ? -20.909 -9.993 17.731 1.00 88.31 375 ASP A CA 1
ATOM 2849 C C . ASP A 1 375 ? -19.405 -10.012 17.995 1.00 88.31 375 ASP A C 1
ATOM 2851 O O . ASP A 1 375 ? -18.731 -11.037 17.850 1.00 88.31 375 ASP A O 1
ATOM 2855 N N . CYS A 1 376 ? -18.876 -8.867 18.421 1.00 91.44 376 CYS A N 1
ATOM 2856 C CA . CYS A 1 376 ? -17.463 -8.715 18.730 1.00 91.44 376 CYS A CA 1
ATOM 2857 C C . CYS A 1 376 ? -17.239 -8.832 20.235 1.00 91.44 376 CYS A C 1
ATOM 2859 O O . CYS A 1 376 ? -17.884 -8.139 21.018 1.00 91.44 376 CYS A O 1
ATOM 2861 N N . HIS A 1 377 ? -16.295 -9.683 20.620 1.00 85.25 377 HIS A N 1
ATOM 2862 C CA . HIS A 1 377 ? -15.860 -9.857 21.998 1.00 85.25 377 HIS A CA 1
ATOM 2863 C C . HIS A 1 377 ? -14.343 -9.663 22.042 1.00 85.25 377 HIS A C 1
ATOM 2865 O O . HIS A 1 377 ? -13.644 -10.405 21.345 1.00 85.25 377 HIS A O 1
ATOM 2871 N N . PRO A 1 378 ? -13.824 -8.704 22.829 1.00 82.81 378 PRO A N 1
ATOM 2872 C CA . PRO A 1 378 ? -12.388 -8.488 22.938 1.00 82.81 378 PRO A CA 1
ATOM 2873 C C . PRO A 1 378 ? -11.715 -9.770 23.437 1.00 82.81 378 PRO A C 1
ATOM 2875 O O . PRO A 1 378 ? -12.220 -10.449 24.336 1.00 82.81 378 PRO A O 1
ATOM 2878 N N . ARG A 1 379 ? -10.595 -10.144 22.815 1.00 76.56 379 ARG A N 1
ATOM 2879 C CA . ARG A 1 379 ? -9.829 -11.339 23.184 1.00 76.56 379 ARG A CA 1
ATOM 2880 C C . ARG A 1 379 ? -8.348 -11.027 23.380 1.00 76.56 379 ARG A C 1
ATOM 2882 O O . ARG A 1 379 ? -7.828 -10.031 22.886 1.00 76.56 379 ARG A O 1
ATOM 2889 N N . GLN A 1 380 ? -7.675 -11.945 24.077 1.00 72.31 380 GLN A N 1
ATOM 2890 C CA . GLN A 1 380 ? -6.253 -11.870 24.420 1.00 72.31 380 GLN A CA 1
ATOM 2891 C C . GLN A 1 380 ? -5.924 -10.645 25.284 1.00 72.31 380 GLN A C 1
ATOM 2893 O O . GLN A 1 380 ? -6.469 -10.516 26.375 1.00 72.31 380 GLN A O 1
ATOM 2898 N N . ASP A 1 381 ? -5.049 -9.767 24.796 1.00 70.25 381 ASP A N 1
ATOM 2899 C CA . ASP A 1 381 ? -4.511 -8.620 25.532 1.00 70.25 381 ASP A CA 1
ATOM 2900 C C . ASP A 1 381 ? -5.420 -7.376 25.425 1.00 70.25 381 ASP A C 1
ATOM 2902 O O . ASP A 1 381 ? -5.096 -6.308 25.949 1.00 70.25 381 ASP A O 1
ATOM 2906 N N . ALA A 1 382 ? -6.550 -7.487 24.714 1.00 77.62 382 ALA A N 1
ATOM 2907 C CA . ALA A 1 382 ? -7.574 -6.452 24.684 1.00 77.62 382 ALA A CA 1
ATOM 2908 C C . ALA A 1 382 ? -8.431 -6.524 25.954 1.00 77.62 382 ALA A C 1
ATOM 2910 O O . ALA A 1 382 ? -9.132 -7.508 26.184 1.00 77.62 382 ALA A O 1
ATOM 2911 N N . LEU A 1 383 ? -8.386 -5.458 26.753 1.00 84.25 383 LEU A N 1
ATOM 2912 C CA . LEU A 1 383 ? -9.232 -5.283 27.932 1.00 84.25 383 LEU A CA 1
ATOM 2913 C C . LEU A 1 383 ? -10.697 -5.096 27.554 1.00 84.25 383 LEU A C 1
ATOM 2915 O O . LEU A 1 383 ? -11.583 -5.582 28.250 1.00 84.25 383 LEU A O 1
ATOM 2919 N N . ASP A 1 384 ? -10.935 -4.341 26.483 1.00 90.00 384 ASP A N 1
ATOM 2920 C CA . ASP A 1 384 ? -12.272 -3.965 26.051 1.00 90.00 384 ASP A CA 1
ATOM 2921 C C . ASP A 1 384 ? -12.299 -3.640 24.549 1.00 90.00 384 ASP A C 1
ATOM 2923 O O . ASP A 1 384 ? -11.258 -3.404 23.927 1.00 90.00 384 ASP A O 1
ATOM 2927 N N . LEU A 1 385 ? -13.496 -3.603 23.970 1.00 94.19 385 LEU A N 1
ATOM 2928 C CA . LEU A 1 385 ? -13.778 -3.093 22.634 1.00 94.19 385 LEU A CA 1
ATOM 2929 C C . LEU A 1 385 ? -14.908 -2.071 22.737 1.00 94.19 385 LEU A C 1
ATOM 2931 O O . LEU A 1 385 ? -16.047 -2.426 23.032 1.00 94.19 385 LEU A O 1
ATOM 2935 N N . VAL A 1 386 ? -14.607 -0.815 22.415 1.00 95.56 386 VAL A N 1
ATOM 2936 C CA . VAL A 1 386 ? -15.587 0.274 22.486 1.00 95.56 386 VAL A CA 1
ATOM 2937 C C . VAL A 1 386 ? -15.896 0.790 21.085 1.00 95.56 386 VAL A C 1
ATOM 2939 O O . VAL A 1 386 ? -14.989 0.999 20.276 1.00 95.56 386 VAL A O 1
ATOM 2942 N N . TRP A 1 387 ? -17.184 0.987 20.808 1.00 97.31 387 TRP A N 1
ATOM 2943 C CA . TRP A 1 387 ? -17.698 1.524 19.552 1.00 97.31 387 TRP A CA 1
ATOM 2944 C C . TRP A 1 387 ? -17.932 3.028 19.676 1.00 97.31 387 TRP A C 1
ATOM 2946 O O . TRP A 1 387 ? -18.676 3.460 20.551 1.00 97.31 387 TRP A O 1
ATOM 2956 N N . PHE A 1 388 ? -17.320 3.803 18.787 1.00 98.00 388 PHE A N 1
ATOM 2957 C CA . PHE A 1 388 ? -17.425 5.262 18.737 1.00 98.00 388 PHE A CA 1
ATOM 2958 C C . PHE A 1 388 ? -18.125 5.702 17.466 1.00 98.00 388 PHE A C 1
ATOM 2960 O O . PHE A 1 388 ? -17.836 5.170 16.398 1.00 98.00 388 PHE A O 1
ATOM 2967 N N . THR A 1 389 ? -18.974 6.716 17.546 1.00 98.00 389 THR A N 1
ATOM 2968 C CA . THR A 1 389 ? -19.422 7.444 16.352 1.00 98.00 389 THR A CA 1
ATOM 2969 C C . THR A 1 389 ? -18.223 8.097 15.641 1.00 98.00 389 THR A C 1
ATOM 2971 O O . THR A 1 389 ? -17.197 8.361 16.280 1.00 98.00 389 THR A O 1
ATOM 2974 N N . PRO A 1 390 ? -18.304 8.409 14.333 1.00 96.81 390 PRO A N 1
ATOM 2975 C CA . PRO A 1 390 ? -17.237 9.122 13.628 1.00 96.81 390 PRO A CA 1
ATOM 2976 C C . PRO A 1 390 ? -16.820 10.434 14.304 1.00 96.81 390 PRO A C 1
ATOM 2978 O O . PRO A 1 390 ? -15.632 10.754 14.367 1.00 96.81 390 PRO A O 1
ATOM 2981 N N . GLN A 1 391 ? -17.783 11.165 14.871 1.00 95.19 391 GLN A N 1
ATOM 2982 C CA . GLN A 1 391 ? -17.545 12.408 15.599 1.00 95.19 391 GLN A CA 1
ATOM 2983 C C . GLN A 1 391 ? -16.709 12.154 16.859 1.00 95.19 391 GLN A C 1
ATOM 2985 O O . GLN A 1 391 ? -15.680 12.803 17.048 1.00 95.19 391 GLN A O 1
ATOM 2990 N N . GLU A 1 392 ? -17.081 11.173 17.683 1.00 96.69 392 GLU A N 1
ATOM 2991 C CA . GLU A 1 392 ? -16.308 10.798 18.876 1.00 96.69 392 GLU A CA 1
ATOM 2992 C C . GLU A 1 392 ? -14.915 10.270 18.506 1.00 96.69 392 GLU A C 1
ATOM 2994 O O . GLU A 1 392 ? -13.919 10.650 19.129 1.00 96.69 392 GLU A O 1
ATOM 2999 N N . ALA A 1 393 ? -14.827 9.460 17.446 1.00 95.81 393 ALA A N 1
ATOM 3000 C CA . ALA A 1 393 ? -13.579 8.897 16.940 1.00 95.81 393 ALA A CA 1
ATOM 3001 C C . ALA A 1 393 ? -12.605 9.967 16.402 1.00 95.81 393 ALA A C 1
ATOM 3003 O O . ALA A 1 393 ? -11.382 9.793 16.418 1.00 95.81 393 ALA A O 1
ATOM 3004 N N . SER A 1 394 ? -13.136 11.103 15.947 1.00 93.94 394 SER A N 1
ATOM 3005 C CA . SER A 1 394 ? -12.342 12.252 15.505 1.00 93.94 394 SER A CA 1
ATOM 3006 C C . SER A 1 394 ? -11.872 13.165 16.645 1.00 93.94 394 SER A C 1
ATOM 3008 O O . SER A 1 394 ? -11.048 14.053 16.408 1.00 93.94 394 SER A O 1
ATOM 3010 N N . SER A 1 395 ? -12.368 12.966 17.875 1.00 94.69 395 SER A N 1
ATOM 3011 C CA . SER A 1 395 ? -12.108 13.882 18.990 1.00 94.69 395 SER A CA 1
ATOM 3012 C C . SER A 1 395 ? -10.613 13.959 19.349 1.00 94.69 395 SER A C 1
ATOM 3014 O O . SER A 1 395 ? -9.941 12.926 19.422 1.00 94.69 395 SER A O 1
ATOM 3016 N N . PRO A 1 396 ? -10.058 15.157 19.627 1.00 91.81 396 PRO A N 1
ATOM 3017 C CA . PRO A 1 396 ? -8.646 15.306 19.990 1.00 91.81 396 PRO A CA 1
ATOM 3018 C C . PRO A 1 396 ? -8.222 14.458 21.194 1.00 91.81 396 PRO A C 1
ATOM 3020 O O . PRO A 1 396 ? -7.081 14.013 21.255 1.00 91.81 396 PRO A O 1
ATOM 3023 N N . GLN A 1 397 ? -9.138 14.230 22.137 1.00 92.19 397 GLN A N 1
ATOM 3024 C CA . GLN A 1 397 ? -8.922 13.409 23.323 1.00 92.19 397 GLN A CA 1
ATOM 3025 C C . GLN A 1 397 ? -8.681 11.949 22.935 1.00 92.19 397 GLN A C 1
ATOM 3027 O O . GLN A 1 397 ? -7.648 11.388 23.287 1.00 92.19 397 GLN A O 1
ATOM 3032 N N . LEU A 1 398 ? -9.567 11.361 22.126 1.00 92.94 398 LEU A N 1
ATOM 3033 C CA . LEU A 1 398 ? -9.410 9.980 21.672 1.00 92.94 398 LEU A CA 1
ATOM 3034 C C . LEU A 1 398 ? -8.144 9.802 20.820 1.00 92.94 398 LEU A C 1
ATOM 3036 O O . LEU A 1 398 ? -7.449 8.796 20.922 1.00 92.94 398 LEU A O 1
ATOM 3040 N N . GLN A 1 399 ? -7.799 10.809 20.017 1.00 90.69 399 GLN A N 1
ATOM 3041 C CA . GLN A 1 399 ? -6.576 10.812 19.212 1.00 90.69 399 GLN A CA 1
ATOM 3042 C C . GLN A 1 399 ? -5.302 10.750 20.072 1.00 90.69 399 GLN A C 1
ATOM 3044 O O . GLN A 1 399 ? -4.320 10.138 19.655 1.00 90.69 399 GLN A O 1
ATOM 3049 N N . GLN A 1 400 ? -5.317 11.351 21.267 1.00 89.19 400 GLN A N 1
ATOM 3050 C CA . GLN A 1 400 ? -4.205 11.308 22.226 1.00 89.19 400 GLN A CA 1
ATOM 3051 C C . GLN A 1 400 ? -4.117 9.973 22.980 1.00 89.19 400 GLN A C 1
ATOM 3053 O O . GLN A 1 400 ? -3.035 9.604 23.430 1.00 89.19 400 GLN A O 1
ATOM 3058 N N . GLU A 1 401 ? -5.221 9.227 23.087 1.00 92.75 401 GLU A N 1
ATOM 3059 C CA . GLU A 1 401 ? -5.248 7.886 23.692 1.00 92.75 401 GLU A CA 1
ATOM 3060 C C . GLU A 1 401 ? -4.635 6.804 22.783 1.00 92.75 401 GLU A C 1
ATOM 3062 O O . GLU A 1 401 ? -4.408 5.677 23.229 1.00 92.75 401 GLU A O 1
ATOM 3067 N N . MET A 1 402 ? -4.366 7.120 21.511 1.00 93.00 402 MET A N 1
ATOM 3068 C CA . MET A 1 402 ? -3.806 6.189 20.531 1.00 93.00 402 MET A CA 1
ATOM 3069 C C . MET A 1 402 ? -2.291 6.354 20.391 1.00 93.00 402 MET A C 1
ATOM 3071 O O . MET A 1 402 ? -1.775 7.450 20.177 1.00 93.00 402 MET A O 1
ATOM 3075 N N . GLN A 1 403 ? -1.562 5.240 20.442 1.00 89.50 403 GLN A N 1
ATOM 3076 C CA . GLN A 1 403 ? -0.099 5.239 20.373 1.00 89.50 403 GLN A CA 1
ATOM 3077 C C . GLN A 1 403 ? 0.434 5.040 18.947 1.00 89.50 403 GLN A C 1
ATOM 3079 O O . GLN A 1 403 ? -0.284 4.651 18.024 1.00 89.50 403 GLN A O 1
ATOM 3084 N N . GLY A 1 404 ? 1.724 5.332 18.753 1.00 88.44 404 GLY A N 1
ATOM 3085 C CA . GLY A 1 404 ? 2.458 5.001 17.524 1.00 88.44 404 GLY A CA 1
ATOM 3086 C C . GLY A 1 404 ? 1.949 5.682 16.250 1.00 88.44 404 GLY A C 1
ATOM 3087 O O . GLY A 1 404 ? 2.254 5.219 15.154 1.00 88.44 404 GLY A O 1
ATOM 3088 N N . GLY A 1 405 ? 1.163 6.756 16.372 1.00 92.25 405 GLY A N 1
ATOM 3089 C CA . GLY A 1 405 ? 0.551 7.442 15.232 1.00 92.25 405 GLY A CA 1
ATOM 3090 C C . GLY A 1 405 ? -0.767 6.832 14.748 1.00 92.25 405 GLY A C 1
ATOM 3091 O O . GLY A 1 405 ? -1.311 7.299 13.749 1.00 92.25 405 GLY A O 1
ATOM 3092 N N . GLN A 1 406 ? -1.328 5.831 15.440 1.00 95.12 406 GLN A N 1
ATOM 3093 C CA . GLN A 1 406 ? -2.588 5.202 15.018 1.00 95.12 406 GLN A CA 1
ATOM 3094 C C . GLN A 1 406 ? -3.792 6.160 15.033 1.00 95.12 406 GLN A C 1
ATOM 3096 O O . GLN A 1 406 ? -4.721 5.956 14.257 1.00 95.12 406 GLN A O 1
ATOM 3101 N N . GLY A 1 407 ? -3.763 7.245 15.816 1.00 95.12 407 GLY A N 1
ATOM 3102 C CA . GLY A 1 407 ? -4.767 8.311 15.706 1.00 95.12 407 GLY A CA 1
ATOM 3103 C C . GLY A 1 407 ? -4.766 8.971 14.320 1.00 95.12 407 GLY A C 1
ATOM 3104 O O . GLY A 1 407 ? -5.809 9.131 13.683 1.00 95.12 407 GLY A O 1
ATOM 3105 N N . VAL A 1 408 ? -3.578 9.263 13.775 1.00 95.00 408 VAL A N 1
ATOM 3106 C CA . VAL A 1 408 ? -3.442 9.790 12.406 1.00 95.00 408 VAL A CA 1
ATOM 3107 C C . VAL A 1 408 ? -4.024 8.805 11.394 1.00 95.00 408 VAL A C 1
ATOM 3109 O O . VAL A 1 408 ? -4.774 9.226 10.515 1.00 95.00 408 VAL A O 1
ATOM 3112 N N . LEU A 1 409 ? -3.746 7.507 11.558 1.00 96.25 409 LEU A N 1
ATOM 3113 C CA . LEU A 1 409 ? -4.295 6.461 10.693 1.00 96.25 409 LEU A CA 1
ATOM 3114 C C . LEU A 1 409 ? -5.827 6.383 10.780 1.00 96.25 409 LEU A C 1
ATOM 3116 O O . LEU A 1 409 ? -6.498 6.270 9.757 1.00 96.25 409 LEU A O 1
ATOM 3120 N N . LEU A 1 410 ? -6.390 6.507 11.985 1.00 97.38 410 LEU A N 1
ATOM 3121 C CA . LEU A 1 410 ? -7.834 6.554 12.199 1.00 97.38 410 LEU A CA 1
ATOM 3122 C C . LEU A 1 410 ? -8.469 7.762 11.497 1.00 97.38 410 LEU A C 1
ATOM 3124 O O . LEU A 1 410 ? -9.489 7.610 10.831 1.00 97.38 410 LEU A O 1
ATOM 3128 N N . ARG A 1 411 ? -7.858 8.951 11.565 1.00 95.81 411 ARG A N 1
ATOM 3129 C CA . ARG A 1 411 ? -8.352 10.121 10.814 1.00 95.81 411 ARG A CA 1
ATOM 3130 C C . ARG A 1 411 ? -8.274 9.919 9.306 1.00 95.81 411 ARG A C 1
ATOM 3132 O O . ARG A 1 411 ? -9.197 10.304 8.599 1.00 95.81 411 ARG A O 1
ATOM 3139 N N . GLN A 1 412 ? -7.212 9.294 8.805 1.00 96.31 412 GLN A N 1
ATOM 3140 C CA . GLN A 1 412 ? -7.125 8.940 7.386 1.00 96.31 412 GLN A CA 1
ATOM 3141 C C . GLN A 1 412 ? -8.236 7.962 6.982 1.00 96.31 412 GLN A C 1
ATOM 3143 O O . GLN A 1 412 ? -8.817 8.123 5.913 1.00 96.31 412 GLN A O 1
ATOM 3148 N N . ALA A 1 413 ? -8.576 6.998 7.843 1.00 96.56 413 ALA A N 1
ATOM 3149 C CA . ALA A 1 413 ? -9.688 6.081 7.609 1.00 96.56 413 ALA A CA 1
ATOM 3150 C C . ALA A 1 413 ? -11.032 6.819 7.574 1.00 96.56 413 ALA A C 1
ATOM 3152 O O . ALA A 1 413 ? -11.800 6.632 6.638 1.00 96.56 413 ALA A O 1
ATOM 3153 N N . LEU A 1 414 ? -11.283 7.700 8.548 1.00 94.62 414 LEU A N 1
ATOM 3154 C CA . LEU A 1 414 ? -12.485 8.535 8.612 1.00 94.62 414 LEU A CA 1
ATOM 3155 C C . LEU A 1 414 ? -12.624 9.444 7.379 1.00 94.62 414 LEU A C 1
ATOM 3157 O O . LEU A 1 414 ? -13.713 9.550 6.827 1.00 94.62 414 LEU A O 1
ATOM 3161 N N . ALA A 1 415 ? -11.532 10.051 6.907 1.00 95.06 415 ALA A N 1
ATOM 3162 C CA . ALA A 1 415 ? -11.527 10.832 5.670 1.00 95.06 415 ALA A CA 1
ATOM 3163 C C . ALA A 1 415 ? -11.809 9.957 4.437 1.00 95.06 415 ALA A C 1
ATOM 3165 O O . ALA A 1 415 ? -12.573 10.348 3.559 1.00 95.06 415 ALA A O 1
ATOM 3166 N N . HIS A 1 416 ? -11.240 8.748 4.386 1.00 94.12 416 HIS A N 1
ATOM 3167 C CA . HIS A 1 416 ? -11.461 7.808 3.289 1.00 94.12 416 HIS A CA 1
ATOM 3168 C C . HIS A 1 416 ? -12.927 7.371 3.158 1.00 94.12 416 HIS A C 1
ATOM 3170 O O . HIS A 1 416 ? -13.409 7.201 2.042 1.00 94.12 416 HIS A O 1
ATOM 3176 N N . VAL A 1 417 ? -13.636 7.219 4.280 1.00 92.25 417 VAL A N 1
ATOM 3177 C CA . VAL A 1 417 ? -15.066 6.860 4.299 1.00 92.25 417 VAL A CA 1
ATOM 3178 C C . VAL A 1 417 ? -15.999 8.074 4.267 1.00 92.25 417 VAL A C 1
ATOM 3180 O O . VAL A 1 417 ? -17.193 7.922 4.482 1.00 92.25 417 VAL A O 1
ATOM 3183 N N . GLY A 1 418 ? -15.478 9.282 4.023 1.00 92.06 418 GLY A N 1
ATOM 3184 C CA . GLY A 1 418 ? -16.292 10.496 3.908 1.00 92.06 418 GLY A CA 1
ATOM 3185 C C . GLY A 1 418 ? -16.831 11.049 5.233 1.00 92.06 418 GLY A C 1
ATOM 3186 O O . GLY A 1 418 ? -17.704 11.912 5.221 1.00 92.06 418 GLY A O 1
ATOM 3187 N N . CYS A 1 419 ? -16.310 10.600 6.378 1.00 88.38 419 CYS A N 1
ATOM 3188 C CA . CYS A 1 419 ? -16.726 11.067 7.705 1.00 88.38 419 CYS A CA 1
ATOM 3189 C C . CYS A 1 419 ? -15.885 12.232 8.264 1.00 88.38 419 CYS A C 1
ATOM 3191 O O . CYS A 1 419 ? -16.151 12.705 9.369 1.00 88.38 419 CYS A O 1
ATOM 3193 N N . LEU A 1 420 ? -14.860 12.688 7.539 1.00 83.31 420 LEU A N 1
ATOM 3194 C CA . LEU A 1 420 ? -14.086 13.894 7.846 1.00 83.31 420 LEU A CA 1
ATOM 3195 C C . LEU A 1 420 ? -14.005 14.772 6.595 1.00 83.31 420 LEU A C 1
ATOM 3197 O O . LEU A 1 420 ? -13.655 14.278 5.524 1.00 83.31 420 LEU A O 1
ATOM 3201 N N . SER A 1 421 ? -14.327 16.056 6.763 1.00 54.81 421 SER A N 1
ATOM 3202 C CA . SER A 1 421 ? -14.238 17.109 5.742 1.00 54.81 421 SER A CA 1
ATOM 3203 C C . SER A 1 421 ? -12.893 17.817 5.753 1.00 54.81 421 SER A C 1
ATOM 3205 O O . SER A 1 421 ? -12.462 18.167 6.881 1.00 54.81 421 SER A O 1
#

Secondary structure (DSSP, 8-state):
------HHHHHHHHHHHHHHHHHTTTEEEEEEETTT-BEEEEES-SSS--TTPBPPTTTT-SSS--SSSEEEEEEEEETTTEEEEEEEEEEE-TTS-EEEEEEEEEE-HHHHHHHHHHHHHH--SPPP-----HHHHHHHHHHHHHHHHHHHHHHTTTS-GGG--HHHHHHHHHHHHHTTGGGSTTHHHHHHHHTTS-HHHHHHHHHHHHHTS--SS--SS-S------------------------S-SS--SS-HHHHHHHHTTSPEEEEEEEEEEE-TT--EEEEEEEEEE-TTS-EEEE-EEEEPPTT--HHHHHHHHHHHHH-GGG-B---SS---SEEEEEBSSTT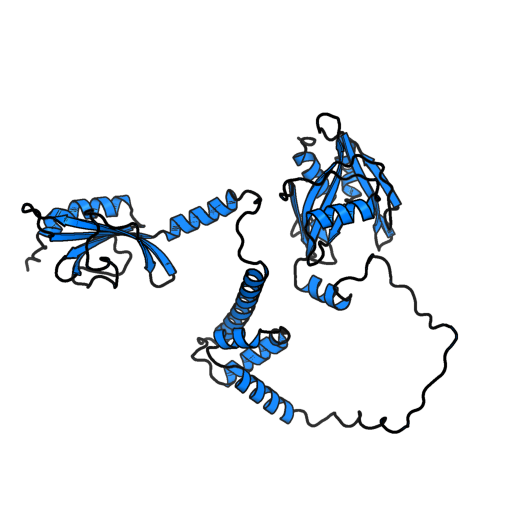SSS-B-TT--EEEEEEEEEB-S-----TTEEEEEEE-HHHHT-HHHHHTB-TTHHHHHHHHHHHTT---